Protein AF-A0A1H4AG08-F1 (afdb_monomer_lite)

Radius of gyration: 30.54 Å; chains: 1; bounding box: 79×82×87 Å

Organism: Xylanibacter ruminicola (NCBI:txid839)

Secondary structure (DSSP, 8-state):
---TT----HHHHHHHHHHHTT--HHHHHHHHHHHHHHHHHHHHHTSEEEETTTEEEEEEEE---EEE-TTT--EEEPPPEEEEEEEE-HHHHHHTT----PPP-----------PPPEEE-TTS-EEEE----TT--TT-B--S---GGG-B-SSBSEEE-PPTT-B-PPPEE---S---TTHHHHHHHHHHTT-SSEEESSEEB--TT-SSPB--SEEEEETTTTEEEEEEEE-SB-TTT--B-S-TTSTHHHHHHHHHHTT-EEEEEEHHHHHH-HHHHHHHHHHHHHHHHH-------SSPPPPBPPP-HHHHHHHHHTTHHHHHHT-S-PPP----EEEE--SS--GGGGT-----S-----S--TT---SEEEETTTTEEEETT--SSTT-EEEHHHHHHTTS----HHHHHHHHHHHH---HHHHHHHHHHHHHHHHHHHHHHHHHHTT-------HHHHHHHHHIIIIITTTTPEEEEEEEEEEETTTTEEEEEEEEEE-TTS-EEEEEEE--SSSEETTEE----SSB--GGGTTSBS-HHHHHHHHHHHHHHHHHHHS---EEEEEEEE--TTSSS-EEEEE----HHHHHHHHHHHHHHT-

InterPro domains:
  IPR000119 Histone-like DNA-binding protein [PF00216] (8-97)
  IPR000119 Histone-like DNA-binding protein [PTHR33175] (5-116)
  IPR000119 Histone-like DNA-binding protein [SM00411] (8-97)
  IPR010992 Integration host factor (IHF)-like DNA-binding domain superfamily [G3DSA:4.10.520.10] (1-97)
  IPR010992 Integration host factor (IHF)-like DNA-binding domain superfamily [SSF47729] (8-97)
  IPR011604 PD-(D/E)XK endonuclease-like domain superfamily [G3DSA:3.90.320.10] (415-611)

pLDDT: mean 86.27, std 15.32, range [23.81, 98.69]

Sequence (612 aa):
MREENRKVNKKKLSEYIAESANISQKKAKTVLNKILSLIKEELVDSKKSSLPQIGSFIVKEKKGRRYKNIRTGDIKYSLPRPAIVFRPSSSLLNILNIKETVTPKTTANKPTEKKTPYYIEDGTGCKVYYSKPNPEQTDNLNINFSPIHSLVNEKDFPIVLMPQKNSYLKLPREGRSDARGYKEKDFLNELQKADLPISISVDKHLSILGRTLPYEPDFVLYDKGLNLYIDVEIDEPYDGYSRTPTHISNGTDRIRDQFFIDSGWVVIRFSEHQIHTNPTGCVSTIRYIVDSLRDNVHNAKMSNSVVHEEKWDSVQAIIWERNLYRENYLGIQSFEKIIRNLKVICLDKSDKIETNLSRPSIHENLTKPKSNNKNQIQFDDRNHTYYPKKDPSGNSDYISVTTLIEEFFPHFDVDAYIVKKMQDTGKTREEIEKELREPSERGTTMHAEIEKCLKGKSYDGSSLELQMFKRFYDDRIIPQKLTFADAEKVIELPEHNIAGTVDALFKKSNGDYVMIDWKRSKHLIIDGYPRKYGFGRGLSVLSHLDNSSYYKYEMQQSFYKYILEKRYNMTISSMILVVLYPTYDNYFTIKLSNYREKEVKEIIEIHDRMLK

Foldseek 3Di:
DPDPDDDDDLQNQLVVQCVVVVHDSVVSSVVVVVVVVVLVVCCVPVQKDADPLFWIWHWDWDDKDFDQDPVPRDTDIDHTDTDIDTDGDPNNCVVVVDDPDDDDDDDDDDDDPDPPFDWDQDPVLATEGEWDADPPDDLQAWFQWAWDPVLADCWWPQGKDFAHPRAAADDWTFADWPDADPCLVVLVVVLVVPPAPWDKDQGTFADDFLAFATHGASMWTHDPVRSAIEREEAWEQADQFQLFGAQAPPDCVVLVCLVQNLNRYMYTYHYNLLCLPPSVQVSLSVSLNSCCRVVVDDPDDSPRHGDIGGHHHRVVSNVCSVVVVVCVSVVHDGDDDDDTRYGYTHPDNDDSNVVVRDADAPPPDDDDDPPDDPDQWDADPVVRWIGGPVDRRCLQIAHELLNLLCSQADDDPLPVVLVVVCVVPVDDSVVVVCVVVVLVVVVVLLLVQVQCVLVVHDHDCPDQLNVQVVVCCVVPCVVQVWAWDHAQDKFDDSNLRYIYTFGTWTAHPVGAIEGEDEDADPQLDDPLDGDQADPAWTTRLGNVGHNDPVVSVLSSQLLVQVRCVPPVVHHHPWYKYWYGYPVDPHIHIDTNPDNPPVSSVVSSVVSSVSSD

Structure (mmCIF, N/CA/C/O backbone):
data_AF-A0A1H4AG08-F1
#
_entry.id   AF-A0A1H4AG08-F1
#
loop_
_atom_site.group_PDB
_atom_site.id
_atom_site.type_symbol
_atom_site.label_atom_id
_atom_site.label_alt_id
_atom_site.label_comp_id
_atom_site.label_asym_id
_atom_site.label_entity_id
_atom_site.label_seq_id
_atom_site.pdbx_PDB_ins_code
_atom_site.Cartn_x
_atom_site.Cartn_y
_atom_site.Cartn_z
_atom_site.occupancy
_atom_site.B_iso_or_equiv
_atom_site.auth_seq_id
_atom_site.auth_comp_id
_atom_site.auth_asym_id
_atom_site.auth_atom_id
_atom_site.pdbx_PDB_model_num
ATOM 1 N N . MET A 1 1 ? -17.574 -49.226 -20.421 1.00 41.03 1 MET A N 1
ATOM 2 C CA . MET A 1 1 ? -18.661 -49.439 -21.400 1.00 41.03 1 MET A CA 1
ATOM 3 C C . MET A 1 1 ? -18.628 -48.343 -22.460 1.00 41.03 1 MET A C 1
ATOM 5 O O . MET A 1 1 ? -19.139 -47.256 -22.223 1.00 41.03 1 MET A O 1
ATOM 9 N N . ARG A 1 2 ? -18.013 -48.601 -23.619 1.00 47.28 2 ARG A N 1
ATOM 10 C CA . ARG A 1 2 ? -18.400 -47.930 -24.869 1.00 47.28 2 ARG A CA 1
ATOM 11 C C . ARG A 1 2 ? -19.454 -48.838 -25.506 1.00 47.28 2 ARG A C 1
ATOM 13 O O . ARG A 1 2 ? -19.128 -49.627 -26.377 1.00 47.28 2 ARG A O 1
ATOM 20 N N . GLU A 1 3 ? -20.670 -48.830 -24.963 1.00 47.38 3 GLU A N 1
ATOM 21 C CA . GLU A 1 3 ? -21.790 -49.500 -25.629 1.00 47.38 3 GLU A CA 1
ATOM 22 C C . GLU A 1 3 ? -22.383 -48.538 -26.654 1.00 47.38 3 GLU A C 1
ATOM 24 O O . GLU A 1 3 ? -22.782 -47.415 -26.334 1.00 47.38 3 GLU A O 1
ATOM 29 N N . GLU A 1 4 ? -22.382 -48.980 -27.904 1.00 44.69 4 GLU A N 1
ATOM 30 C CA . GLU A 1 4 ? -22.864 -48.239 -29.055 1.00 44.69 4 GLU A CA 1
ATOM 31 C C . GLU A 1 4 ? -24.359 -47.894 -28.922 1.00 44.69 4 GLU A C 1
ATOM 33 O O . GLU A 1 4 ? -25.214 -48.729 -28.630 1.00 44.69 4 GLU A O 1
ATOM 38 N N . ASN A 1 5 ? -24.680 -46.624 -29.186 1.00 49.16 5 ASN A N 1
ATOM 39 C CA . ASN A 1 5 ? -25.993 -46.163 -29.643 1.00 49.16 5 ASN A CA 1
ATOM 40 C C . ASN A 1 5 ? -27.231 -46.445 -28.769 1.00 49.16 5 ASN A C 1
ATOM 42 O O . ASN A 1 5 ? -28.321 -46.704 -29.284 1.00 49.16 5 ASN A O 1
ATOM 46 N N . ARG A 1 6 ? -27.155 -46.238 -27.449 1.00 57.03 6 ARG A N 1
ATOM 47 C CA . ARG A 1 6 ? -28.371 -46.069 -26.626 1.00 57.03 6 ARG A CA 1
ATOM 48 C C . ARG A 1 6 ? -28.475 -44.656 -26.059 1.00 57.03 6 ARG A C 1
ATOM 50 O O . ARG A 1 6 ? -27.684 -44.250 -25.218 1.00 57.03 6 ARG A O 1
ATOM 57 N N . LYS A 1 7 ? -29.522 -43.918 -26.463 1.00 68.88 7 LYS A N 1
ATOM 58 C CA . LYS A 1 7 ? -29.941 -42.675 -25.788 1.00 68.88 7 LYS A CA 1
ATOM 59 C C . LYS A 1 7 ? -30.114 -42.961 -24.290 1.00 68.88 7 LYS A C 1
ATOM 61 O O . LYS A 1 7 ? -30.922 -43.816 -23.904 1.00 68.88 7 LYS A O 1
ATOM 66 N N . VAL A 1 8 ? -29.353 -42.251 -23.460 1.00 76.56 8 VAL A N 1
ATOM 67 C CA . VAL A 1 8 ? -29.427 -42.351 -21.999 1.00 76.56 8 VAL A CA 1
ATOM 68 C C . VAL A 1 8 ? -30.531 -41.425 -21.503 1.00 76.56 8 VAL A C 1
ATOM 70 O O . VAL A 1 8 ? -30.570 -40.244 -21.836 1.00 76.56 8 VAL A O 1
ATOM 73 N N . ASN A 1 9 ? -31.448 -41.971 -20.707 1.00 85.06 9 ASN A N 1
ATOM 74 C CA . ASN A 1 9 ? -32.482 -41.207 -20.021 1.00 85.06 9 ASN A CA 1
ATOM 75 C C . ASN A 1 9 ? -32.316 -41.352 -18.503 1.00 85.06 9 ASN A C 1
ATOM 77 O O . ASN A 1 9 ? -31.541 -42.174 -18.012 1.00 85.06 9 ASN A O 1
ATOM 81 N N . LYS A 1 10 ? -33.067 -40.552 -17.745 1.00 84.44 10 LYS A N 1
ATOM 82 C CA . LYS A 1 10 ? -32.967 -40.506 -16.281 1.00 84.44 10 LYS A CA 1
ATOM 83 C C . LYS A 1 10 ? -33.233 -41.858 -15.602 1.00 84.44 10 LYS A C 1
ATOM 85 O O . LYS A 1 10 ? -32.617 -42.139 -14.581 1.00 84.44 10 LYS A O 1
ATOM 90 N N . LYS A 1 11 ? -34.125 -42.685 -16.167 1.00 85.75 11 LYS A N 1
ATOM 91 C CA . LYS A 1 11 ? -34.441 -44.028 -15.651 1.00 85.75 11 LYS A CA 1
ATOM 92 C C . LYS A 1 11 ? -33.229 -44.954 -15.789 1.00 85.75 11 LYS A C 1
ATOM 94 O O . LYS A 1 11 ? -32.760 -45.464 -14.777 1.00 85.75 11 LYS A O 1
ATOM 99 N N . LYS A 1 12 ? -32.659 -45.053 -16.992 1.00 87.00 12 LYS A N 1
ATOM 100 C CA . LYS A 1 12 ? -31.466 -45.873 -17.261 1.00 87.00 12 LYS A CA 1
ATOM 101 C C . LYS A 1 12 ? -30.262 -45.446 -16.424 1.00 87.00 12 LYS A C 1
ATOM 103 O O . LYS A 1 12 ? -29.561 -46.284 -15.877 1.00 87.00 12 LYS A O 1
ATOM 108 N N . LEU A 1 13 ? -30.051 -44.135 -16.271 1.00 87.50 13 LEU A N 1
ATOM 109 C CA . LEU A 1 13 ? -28.960 -43.626 -15.440 1.00 87.50 13 LEU A CA 1
ATOM 110 C C . LEU A 1 13 ? -29.148 -44.000 -13.960 1.00 87.50 13 LEU A C 1
ATOM 112 O O . LEU A 1 13 ? -28.181 -44.333 -13.287 1.00 87.50 13 LEU A O 1
ATOM 116 N N . SER A 1 14 ? -30.388 -43.987 -13.456 1.00 87.94 14 SER A N 1
ATOM 117 C CA . SER A 1 14 ? -30.669 -44.425 -12.083 1.00 87.94 14 SER A CA 1
ATOM 118 C C . SER A 1 14 ? -30.516 -45.935 -11.874 1.00 87.94 14 SER A C 1
ATOM 120 O O . SER A 1 14 ? -30.100 -46.329 -10.792 1.00 87.94 14 SER A O 1
ATOM 122 N N . GLU A 1 15 ? -30.817 -46.759 -12.884 1.00 88.69 15 GLU A N 1
ATOM 123 C CA . GLU A 1 15 ? -30.585 -48.217 -12.862 1.00 88.69 15 GLU A CA 1
ATOM 124 C C . GLU A 1 15 ? -29.086 -48.510 -12.784 1.00 88.69 15 GLU A C 1
ATOM 126 O O . GLU A 1 15 ? -28.641 -49.187 -11.864 1.00 88.69 15 GLU A O 1
ATOM 131 N N . TYR A 1 16 ? -28.294 -47.863 -13.644 1.00 88.69 16 TYR A N 1
ATOM 132 C CA . TYR A 1 16 ? -26.840 -48.017 -13.650 1.00 88.69 16 TYR A CA 1
ATOM 133 C C . TYR A 1 16 ? -26.185 -47.615 -12.318 1.00 88.69 16 TYR A C 1
ATOM 135 O O . TYR A 1 16 ? -25.300 -48.309 -11.819 1.00 88.69 16 TYR A O 1
ATOM 143 N N . ILE A 1 17 ? -26.622 -46.501 -11.713 1.00 89.00 17 ILE A N 1
ATOM 144 C CA . ILE A 1 17 ? -26.121 -46.061 -10.398 1.00 89.00 17 ILE A CA 1
ATOM 145 C C . ILE A 1 17 ? -26.518 -47.057 -9.300 1.00 89.00 17 ILE A C 1
ATOM 147 O O . ILE A 1 17 ? -25.720 -47.318 -8.404 1.00 89.00 17 ILE A O 1
ATOM 151 N N . ALA A 1 18 ? -27.740 -47.596 -9.355 1.00 91.44 18 ALA A N 1
ATOM 152 C CA . ALA A 1 18 ? -28.235 -48.560 -8.378 1.00 91.44 18 ALA A CA 1
ATOM 153 C C . ALA A 1 18 ? -27.401 -49.847 -8.383 1.00 91.44 18 ALA A C 1
ATOM 155 O O . ALA A 1 18 ? -26.950 -50.275 -7.323 1.00 91.44 18 ALA A O 1
ATOM 156 N N . GLU A 1 19 ? -27.138 -50.395 -9.570 1.00 91.12 19 GLU A N 1
ATOM 157 C CA . GLU A 1 19 ? -26.297 -51.582 -9.760 1.00 91.12 19 GLU A CA 1
ATOM 158 C C . GLU A 1 19 ? -24.846 -51.313 -9.346 1.00 91.12 19 GLU A C 1
ATOM 160 O O . GLU A 1 19 ? -24.295 -52.035 -8.519 1.00 91.12 19 GLU A O 1
ATOM 165 N N . SER A 1 20 ? -24.244 -50.227 -9.845 1.00 88.31 20 SER A N 1
ATOM 166 C CA . SER A 1 20 ? -22.824 -49.921 -9.608 1.00 88.31 20 SER A CA 1
ATOM 167 C C . SER A 1 20 ? -22.500 -49.631 -8.140 1.00 88.31 20 SER A C 1
ATOM 169 O O . SER A 1 20 ? -21.394 -49.907 -7.687 1.00 88.31 20 SER A O 1
ATOM 171 N N . ALA A 1 21 ? -23.441 -49.040 -7.398 1.00 88.62 21 ALA A N 1
ATOM 172 C CA . ALA A 1 21 ? -23.258 -48.689 -5.990 1.00 88.62 21 ALA A CA 1
ATOM 173 C C . ALA A 1 21 ? -23.931 -49.681 -5.023 1.00 88.62 21 ALA A C 1
ATOM 175 O O . ALA A 1 21 ? -23.910 -49.443 -3.816 1.00 88.62 21 ALA A O 1
ATOM 176 N N . ASN A 1 22 ? -24.544 -50.756 -5.536 1.00 91.62 22 ASN A N 1
ATOM 177 C CA . ASN A 1 22 ? -25.323 -51.737 -4.775 1.00 91.62 22 ASN A CA 1
ATOM 178 C C . ASN A 1 22 ? -26.368 -51.096 -3.833 1.00 91.62 22 ASN A C 1
ATOM 180 O O . ASN A 1 22 ? -26.431 -51.370 -2.633 1.00 91.62 22 ASN A O 1
ATOM 184 N N . ILE A 1 23 ? -27.181 -50.185 -4.372 1.00 92.62 23 ILE A N 1
ATOM 185 C CA . ILE A 1 23 ? -28.259 -49.499 -3.642 1.00 92.62 23 ILE A CA 1
ATOM 186 C C . ILE A 1 23 ? -29.599 -49.674 -4.352 1.00 92.62 23 ILE A C 1
ATOM 188 O O . ILE A 1 23 ? -29.660 -49.953 -5.544 1.00 92.62 23 ILE A O 1
ATOM 192 N N . SER A 1 24 ? -30.711 -49.432 -3.650 1.00 92.81 24 SER A N 1
ATOM 193 C CA . SER A 1 24 ? -32.027 -49.482 -4.294 1.00 92.81 24 SER A CA 1
ATOM 194 C C . SER A 1 24 ? -32.175 -48.412 -5.383 1.00 92.81 24 SER A C 1
ATOM 196 O O . SER A 1 24 ? -31.738 -47.265 -5.227 1.00 92.81 24 SER A O 1
ATOM 198 N N . GLN A 1 25 ? -32.891 -48.747 -6.460 1.00 87.56 25 GLN A N 1
ATOM 199 C CA . GLN A 1 25 ? -33.184 -47.816 -7.557 1.00 87.56 25 GLN A CA 1
ATOM 200 C C . GLN A 1 25 ? -33.894 -46.541 -7.068 1.00 87.56 25 GLN A C 1
ATOM 202 O O . GLN A 1 25 ? -33.651 -45.443 -7.576 1.00 87.56 25 GLN A O 1
ATOM 207 N N . LYS A 1 26 ? -34.725 -46.657 -6.020 1.00 89.62 26 LYS A N 1
ATOM 208 C CA . LYS A 1 26 ? -35.363 -45.510 -5.355 1.00 89.62 26 LYS A CA 1
ATOM 209 C C . LYS A 1 26 ? -34.318 -44.561 -4.758 1.00 89.62 26 LYS A C 1
ATOM 211 O O . LYS A 1 26 ? -34.409 -43.355 -4.981 1.00 89.62 26 LYS A O 1
ATOM 216 N N . LYS A 1 27 ? -33.308 -45.087 -4.054 1.00 89.19 27 LYS A N 1
ATOM 217 C CA . LYS A 1 27 ? -32.222 -44.290 -3.461 1.00 89.19 27 LYS A CA 1
ATOM 218 C C . LYS A 1 27 ? -31.338 -43.659 -4.542 1.00 89.19 27 LYS A C 1
ATOM 220 O O . LYS A 1 27 ? -31.082 -42.459 -4.477 1.00 89.19 27 LYS A O 1
ATOM 225 N N . ALA A 1 28 ? -30.972 -44.412 -5.581 1.00 90.56 28 ALA A N 1
ATOM 226 C CA . ALA A 1 28 ? -30.203 -43.901 -6.721 1.00 90.56 28 ALA A CA 1
ATOM 227 C C . ALA A 1 28 ? -30.911 -42.736 -7.439 1.00 90.56 28 ALA A C 1
ATOM 229 O O . ALA A 1 28 ? -30.296 -41.711 -7.740 1.00 90.56 28 ALA A O 1
ATOM 230 N N . LYS A 1 29 ? -32.232 -42.839 -7.647 1.00 91.31 29 LYS A N 1
ATOM 231 C CA . LYS A 1 29 ? -33.047 -41.761 -8.229 1.00 91.31 29 LYS A CA 1
ATOM 232 C C . LYS A 1 29 ? -33.050 -40.501 -7.356 1.00 91.31 29 LYS A C 1
ATOM 234 O O . LYS A 1 29 ? -32.964 -39.398 -7.898 1.00 91.31 29 LYS A O 1
ATOM 239 N N . THR A 1 30 ? -33.126 -40.648 -6.031 1.00 91.56 30 THR A N 1
ATOM 240 C CA . THR A 1 30 ? -33.045 -39.519 -5.088 1.00 91.56 30 THR A CA 1
ATOM 241 C C . THR A 1 30 ? -31.691 -38.816 -5.168 1.00 91.56 30 THR A C 1
ATOM 243 O O . THR A 1 30 ? -31.656 -37.592 -5.285 1.00 91.56 30 THR A O 1
ATOM 246 N N . VAL A 1 31 ? -30.587 -39.568 -5.189 1.00 88.88 31 VAL A N 1
ATOM 247 C CA . VAL A 1 31 ? -29.234 -38.996 -5.318 1.00 88.88 31 VAL A CA 1
ATOM 248 C C . VAL A 1 31 ? -29.075 -38.261 -6.649 1.00 88.88 31 VAL A C 1
ATOM 250 O O . VAL A 1 31 ? -28.669 -37.101 -6.664 1.00 88.88 31 VAL A O 1
ATOM 253 N N . LEU A 1 32 ? -29.479 -38.881 -7.763 1.00 90.56 32 LEU A N 1
ATOM 254 C CA . LEU A 1 32 ? -29.409 -38.257 -9.086 1.00 90.56 32 LEU A CA 1
ATOM 255 C C . LEU A 1 32 ? -30.217 -36.950 -9.152 1.00 90.56 32 LEU A C 1
ATOM 257 O O . LEU A 1 32 ? -29.761 -35.962 -9.724 1.00 90.56 32 LEU A O 1
ATOM 261 N N . ASN A 1 33 ? -31.406 -36.918 -8.543 1.00 91.69 33 ASN A N 1
ATOM 262 C CA . ASN A 1 33 ? -32.202 -35.694 -8.438 1.00 91.69 33 ASN A CA 1
ATOM 263 C C . ASN A 1 33 ? -31.485 -34.603 -7.648 1.00 91.69 33 ASN A C 1
ATOM 265 O O . ASN A 1 33 ? -31.493 -33.453 -8.081 1.00 91.69 33 ASN A O 1
ATOM 269 N N . LYS A 1 34 ? -30.871 -34.957 -6.513 1.00 92.19 34 LYS A N 1
ATOM 270 C CA . LYS A 1 34 ? -30.169 -33.987 -5.674 1.00 92.19 34 LYS A CA 1
ATOM 271 C C . LYS A 1 34 ? -28.959 -33.405 -6.398 1.00 92.19 34 LYS A C 1
ATOM 273 O O . LYS A 1 34 ? -28.805 -32.192 -6.382 1.00 92.19 34 LYS A O 1
ATOM 278 N N . ILE A 1 35 ? -28.186 -34.223 -7.116 1.00 87.62 35 ILE A N 1
ATOM 279 C CA . ILE A 1 35 ? -27.065 -33.753 -7.950 1.00 87.62 35 ILE A CA 1
ATOM 280 C C . ILE A 1 35 ? -27.553 -32.765 -9.017 1.00 87.62 35 ILE A C 1
ATOM 282 O O . ILE A 1 35 ? -26.991 -31.685 -9.163 1.00 87.62 35 ILE A O 1
ATOM 286 N N . LEU A 1 36 ? -28.631 -33.092 -9.738 1.00 89.81 36 LEU A N 1
ATOM 287 C CA . LEU A 1 36 ? -29.193 -32.184 -10.744 1.00 89.81 36 LEU A CA 1
ATOM 288 C C . LEU A 1 36 ? -29.744 -30.888 -10.129 1.00 89.81 36 LEU A C 1
ATOM 290 O O . LEU A 1 36 ? -29.685 -29.851 -10.784 1.00 89.81 36 LEU A O 1
ATOM 294 N N . SER A 1 37 ? -30.282 -30.938 -8.905 1.00 90.62 37 SER A N 1
ATOM 295 C CA . SER A 1 37 ? -30.719 -29.745 -8.166 1.00 90.62 37 SER A CA 1
ATOM 296 C C . SER A 1 37 ? -29.533 -28.863 -7.801 1.00 90.62 37 SER A C 1
ATOM 298 O O . SER A 1 37 ? -29.548 -27.685 -8.124 1.00 90.62 37 SER A O 1
ATOM 300 N N . LEU A 1 38 ? -28.470 -29.452 -7.246 1.00 90.00 38 LEU A N 1
ATOM 301 C CA . LEU A 1 38 ? -27.247 -28.733 -6.885 1.00 90.00 38 LEU A CA 1
ATOM 302 C C . LEU A 1 38 ? -26.610 -28.061 -8.103 1.00 90.00 38 LEU A C 1
ATOM 304 O O . LEU A 1 38 ? -26.236 -26.901 -8.033 1.00 90.00 38 LEU A O 1
ATOM 308 N N . ILE A 1 39 ? -26.562 -28.739 -9.256 1.00 87.94 39 ILE A N 1
ATOM 309 C CA . ILE A 1 39 ? -26.068 -28.128 -10.500 1.00 87.94 39 ILE A CA 1
ATOM 310 C C . ILE A 1 39 ? -26.938 -26.931 -10.912 1.00 87.94 39 ILE A C 1
ATOM 312 O O . ILE A 1 39 ? -26.410 -25.932 -11.390 1.00 87.94 39 ILE A O 1
ATOM 316 N N . LYS A 1 40 ? -28.265 -27.014 -10.757 1.00 89.25 40 LYS A N 1
ATOM 317 C CA . LYS A 1 40 ? -29.165 -25.895 -11.075 1.00 89.25 40 LYS A CA 1
ATOM 318 C C . LYS A 1 40 ? -28.987 -24.726 -10.111 1.00 89.25 40 LYS A C 1
ATOM 320 O O . LYS A 1 40 ? -28.912 -23.601 -10.584 1.00 89.25 40 LYS A O 1
ATOM 325 N N . GLU A 1 41 ? -28.929 -24.999 -8.811 1.00 88.25 41 GLU A N 1
ATOM 326 C CA . GLU A 1 41 ? -28.702 -24.006 -7.753 1.00 88.25 41 GLU A CA 1
ATOM 327 C C . GLU A 1 41 ? -27.371 -23.277 -7.993 1.00 88.25 41 GLU A C 1
ATOM 329 O O . GLU A 1 41 ? -27.347 -22.054 -8.095 1.00 88.25 41 GLU A O 1
ATOM 334 N N . GLU A 1 42 ? -26.301 -24.028 -8.256 1.00 87.69 42 GLU A N 1
ATOM 335 C CA . GLU A 1 42 ? -24.974 -23.491 -8.576 1.00 87.69 42 GLU A CA 1
ATOM 336 C C . GLU A 1 42 ? -24.983 -22.626 -9.847 1.00 87.69 42 GLU A C 1
ATOM 338 O O . GLU A 1 42 ? -24.351 -21.576 -9.914 1.00 87.69 42 GLU A O 1
ATOM 343 N N . LEU A 1 43 ? -25.730 -23.028 -10.881 1.00 86.94 43 LEU A N 1
ATOM 344 C CA . LEU A 1 43 ? -25.849 -22.232 -12.106 1.00 86.94 43 LEU A CA 1
ATOM 345 C C . LEU A 1 43 ? -26.625 -20.924 -11.907 1.00 86.94 43 LEU A C 1
ATOM 347 O O . LEU A 1 43 ? -26.418 -19.999 -12.694 1.00 86.94 43 LEU A O 1
ATOM 351 N N . VAL A 1 44 ? -27.507 -20.848 -10.909 1.00 81.81 44 VAL A N 1
ATOM 352 C CA . VAL A 1 44 ? -28.203 -19.607 -10.542 1.00 81.81 44 VAL A CA 1
ATOM 353 C C . VAL A 1 44 ? -27.267 -18.679 -9.768 1.00 81.81 44 VAL A C 1
ATOM 355 O O . VAL A 1 44 ? -27.248 -17.487 -10.061 1.00 81.81 44 VAL A O 1
ATOM 358 N N . ASP A 1 45 ? -26.473 -19.224 -8.846 1.00 72.88 45 ASP A N 1
ATOM 359 C CA . ASP A 1 45 ? -25.638 -18.445 -7.926 1.00 72.88 45 ASP A CA 1
ATOM 360 C C . ASP A 1 45 ? -24.292 -18.022 -8.547 1.00 72.88 45 ASP A C 1
ATOM 362 O O . ASP A 1 45 ? -24.017 -16.838 -8.745 1.00 72.88 45 ASP A O 1
ATOM 366 N N . SER A 1 46 ? -23.473 -18.986 -8.980 1.00 72.69 46 SER A N 1
ATOM 367 C CA . SER A 1 46 ? -22.108 -18.741 -9.475 1.00 72.69 46 SER A CA 1
ATOM 368 C C . SER A 1 46 ? -22.008 -18.639 -11.001 1.00 72.69 46 SER A C 1
ATOM 370 O O . SER A 1 46 ? -20.919 -18.478 -11.563 1.00 72.69 46 SER A O 1
ATOM 372 N N . LYS A 1 47 ? -23.141 -18.766 -11.711 1.00 84.62 47 LYS A N 1
ATOM 373 C CA . LYS A 1 47 ? -23.241 -18.804 -13.186 1.00 84.62 47 LYS A CA 1
ATOM 374 C C . LYS A 1 47 ? -22.405 -19.917 -13.846 1.00 84.62 47 LYS A C 1
ATOM 376 O O . LYS A 1 47 ? -22.323 -19.968 -15.080 1.00 84.62 47 LYS A O 1
ATOM 381 N N . LYS A 1 48 ? -21.799 -20.839 -13.083 1.00 89.25 48 LYS A N 1
ATOM 382 C CA . LYS A 1 48 ? -20.953 -21.924 -13.601 1.00 89.25 48 LYS A CA 1
ATOM 383 C C . LYS A 1 48 ? -20.930 -23.129 -12.661 1.00 89.25 48 LYS A C 1
ATOM 385 O O . LYS A 1 48 ? -20.452 -23.040 -11.547 1.00 89.25 48 LYS A O 1
ATOM 390 N N . SER A 1 49 ? -21.259 -24.309 -13.182 1.00 91.31 49 SER A N 1
ATOM 391 C CA . SER A 1 49 ? -21.095 -25.579 -12.463 1.00 91.31 49 SER A CA 1
ATOM 392 C C . SER A 1 49 ? -20.132 -26.495 -13.219 1.00 91.31 49 SER A C 1
ATOM 394 O O . SER A 1 49 ? -20.292 -26.711 -14.423 1.00 91.31 49 SER A O 1
ATOM 396 N N . SER A 1 50 ? -19.098 -27.004 -12.541 1.00 90.19 50 SER A N 1
ATOM 397 C CA . SER A 1 50 ? -18.063 -27.849 -13.155 1.00 90.19 50 SER A CA 1
ATOM 398 C C . SER A 1 50 ? -18.109 -29.265 -12.605 1.00 90.19 50 SER A C 1
ATOM 400 O O . SER A 1 50 ? -18.044 -29.470 -11.399 1.00 90.19 50 SER A O 1
ATOM 402 N N . LEU A 1 51 ? -18.171 -30.239 -13.509 1.00 87.69 51 LEU A N 1
ATOM 403 C CA . LEU A 1 51 ? -18.078 -31.656 -13.197 1.00 87.69 51 LEU A CA 1
ATOM 404 C C . LEU A 1 51 ? -16.692 -32.147 -13.640 1.00 87.69 51 LEU A C 1
ATOM 406 O O . LEU A 1 51 ? -16.427 -32.174 -14.851 1.00 87.69 51 LEU A O 1
ATOM 410 N N . PRO A 1 52 ? -15.794 -32.504 -12.700 1.00 85.88 52 PRO A N 1
ATOM 411 C CA . PRO A 1 52 ? -14.458 -32.993 -13.021 1.00 85.88 52 PRO A CA 1
ATOM 412 C C . PRO A 1 52 ? -14.500 -34.108 -14.065 1.00 85.88 52 PRO A C 1
ATOM 414 O O . PRO A 1 52 ? -15.377 -34.967 -14.027 1.00 85.88 52 PRO A O 1
ATOM 417 N N . GLN A 1 53 ? -13.568 -34.070 -15.020 1.00 85.12 53 GLN A N 1
ATOM 418 C CA . GLN A 1 53 ? -13.444 -35.031 -16.128 1.00 85.12 53 GLN A CA 1
ATOM 419 C C . GLN A 1 53 ? -14.635 -35.096 -17.108 1.00 85.12 53 GLN A C 1
ATOM 421 O O . GLN A 1 53 ? -14.490 -35.655 -18.190 1.00 85.12 53 GLN A O 1
ATOM 426 N N . ILE A 1 54 ? -15.771 -34.455 -16.828 1.00 87.75 54 ILE A N 1
ATOM 427 C CA . ILE A 1 54 ? -16.929 -34.395 -17.733 1.00 87.75 54 ILE A CA 1
ATOM 428 C C . ILE A 1 54 ? -16.934 -33.067 -18.491 1.00 87.75 54 ILE A C 1
ATOM 430 O O . ILE A 1 54 ? -16.886 -33.045 -19.719 1.00 87.75 54 ILE A O 1
ATOM 434 N N . GLY A 1 55 ? -16.954 -31.944 -17.777 1.00 91.00 55 GLY A N 1
ATOM 435 C CA . GLY A 1 55 ? -17.049 -30.618 -18.380 1.00 91.00 55 GLY A CA 1
ATOM 436 C C . GLY A 1 55 ? -17.751 -29.608 -17.482 1.00 91.00 55 GLY A C 1
ATOM 437 O O . GLY A 1 55 ? -18.146 -29.914 -16.358 1.00 91.00 55 GLY A O 1
ATOM 438 N N . SER A 1 56 ? -17.926 -28.392 -17.987 1.00 92.25 56 SER A N 1
ATOM 439 C CA . SER A 1 56 ? -18.545 -27.292 -17.244 1.00 92.25 56 SER A CA 1
ATOM 440 C C . SER A 1 56 ? -19.796 -26.780 -17.944 1.00 92.25 56 SER A C 1
ATOM 442 O O . SER A 1 56 ? -19.768 -26.473 -19.136 1.00 92.25 56 SER A O 1
ATOM 444 N N . PHE A 1 57 ? -20.874 -26.610 -17.186 1.00 91.25 57 PHE A N 1
ATOM 445 C CA . PHE A 1 57 ? -22.020 -25.802 -17.582 1.00 91.25 57 PHE A CA 1
ATOM 446 C C . PHE A 1 57 ? -21.738 -24.351 -17.209 1.00 91.25 57 PHE A C 1
ATOM 448 O O . PHE A 1 57 ? -21.355 -24.063 -16.079 1.00 91.25 57 PHE A O 1
ATOM 455 N N . ILE A 1 58 ? -21.888 -23.442 -18.165 1.00 90.25 58 ILE A N 1
ATOM 456 C CA . ILE A 1 58 ? -21.582 -22.021 -17.993 1.00 90.25 58 ILE A CA 1
ATOM 457 C C . ILE A 1 58 ? -22.761 -21.221 -18.521 1.00 90.25 58 ILE A C 1
ATOM 459 O O . ILE A 1 58 ? -23.150 -21.388 -19.679 1.00 90.25 58 ILE A O 1
ATOM 463 N N . VAL A 1 59 ? -23.310 -20.333 -17.704 1.00 89.88 59 VAL A N 1
ATOM 464 C CA . VAL A 1 59 ? -24.283 -19.345 -18.158 1.00 89.88 59 VAL A CA 1
ATOM 465 C C . VAL A 1 59 ? -23.522 -18.266 -18.923 1.00 89.88 59 VAL A C 1
ATOM 467 O O . VAL A 1 59 ? -22.677 -17.566 -18.373 1.00 89.88 59 VAL A O 1
ATOM 470 N N . LYS A 1 60 ? -23.782 -18.160 -20.225 1.00 86.38 60 LYS A N 1
ATOM 471 C CA . LYS A 1 60 ? -23.250 -17.098 -21.080 1.00 86.38 60 LYS A CA 1
ATOM 472 C C . LYS A 1 60 ? -24.359 -16.154 -21.491 1.00 86.38 60 LYS A C 1
ATOM 474 O O . LYS A 1 60 ? -25.406 -16.609 -21.951 1.00 86.38 60 LYS A O 1
ATOM 479 N N . GLU A 1 61 ? -24.080 -14.859 -21.443 1.00 84.38 61 GLU A N 1
ATOM 480 C CA . GLU A 1 61 ? -24.957 -13.868 -22.052 1.00 84.38 61 GLU A CA 1
ATOM 481 C C . GLU A 1 61 ? -24.905 -14.001 -23.572 1.00 84.38 61 GLU A C 1
ATOM 483 O O . GLU A 1 61 ? -23.890 -13.729 -24.224 1.00 84.38 61 GLU A O 1
ATOM 488 N N . LYS A 1 62 ? -26.007 -14.464 -24.161 1.00 79.50 62 LYS A N 1
ATOM 489 C CA . LYS A 1 62 ? -26.179 -14.397 -25.606 1.00 79.50 62 LYS A CA 1
ATOM 490 C C . LYS A 1 62 ? -26.691 -13.013 -25.936 1.00 79.50 62 LYS A C 1
ATOM 492 O O . LYS A 1 62 ? -27.824 -12.687 -25.598 1.00 79.50 62 LYS A O 1
ATOM 497 N N . LYS A 1 63 ? -25.861 -12.237 -26.636 1.00 78.44 63 LYS A N 1
ATOM 498 C CA . LYS A 1 63 ? -26.259 -10.943 -27.190 1.00 78.44 63 LYS A CA 1
ATOM 499 C C . LYS A 1 63 ? -27.524 -11.102 -28.026 1.00 78.44 63 LYS A C 1
ATOM 501 O O . LYS A 1 63 ? -27.703 -12.103 -28.731 1.00 78.44 63 LYS A O 1
ATOM 506 N N . GLY A 1 64 ? -28.376 -10.089 -27.947 1.00 84.31 64 GLY A N 1
ATOM 507 C CA . GLY A 1 64 ? -29.511 -9.978 -28.834 1.00 84.31 64 GLY A CA 1
ATOM 508 C C . GLY A 1 64 ? -29.048 -9.970 -30.284 1.00 84.31 64 GLY A C 1
ATOM 509 O O . GLY A 1 64 ? -27.995 -9.418 -30.609 1.00 84.31 64 GLY A O 1
ATOM 510 N N . ARG A 1 65 ? -29.785 -10.648 -31.158 1.00 81.50 65 ARG A N 1
ATOM 511 C CA . ARG A 1 65 ? -29.435 -10.712 -32.573 1.00 81.50 65 ARG A CA 1
ATOM 512 C C . ARG A 1 65 ? -30.665 -10.539 -33.427 1.00 81.50 65 ARG A C 1
ATOM 514 O O . ARG A 1 65 ? -31.747 -11.029 -33.104 1.00 81.50 65 ARG A O 1
ATOM 521 N N . ARG A 1 66 ? -30.453 -9.873 -34.554 1.00 88.50 66 ARG A N 1
ATOM 522 C CA . ARG A 1 66 ? -31.423 -9.803 -35.631 1.00 88.50 66 ARG A CA 1
ATOM 523 C C . ARG A 1 66 ? -31.507 -11.180 -36.287 1.00 88.50 66 ARG A C 1
ATOM 525 O O . ARG A 1 66 ? -30.481 -11.749 -36.652 1.00 88.50 66 ARG A O 1
ATOM 532 N N . TYR A 1 67 ? -32.703 -11.735 -36.404 1.00 84.25 67 TYR A N 1
ATOM 533 C CA . TYR A 1 67 ? -32.934 -13.032 -37.028 1.00 84.25 67 TYR A CA 1
ATOM 534 C C . TYR A 1 67 ? -34.201 -12.996 -37.877 1.00 84.25 67 TYR A C 1
ATOM 536 O O . TYR A 1 67 ? -35.153 -12.286 -37.571 1.00 84.25 67 TYR A O 1
ATOM 544 N N . LYS A 1 68 ? -34.208 -13.766 -38.963 1.00 86.38 68 LYS A N 1
ATOM 545 C CA . LYS A 1 68 ? -35.376 -13.910 -39.829 1.00 86.38 68 LYS A CA 1
ATOM 546 C C . LYS A 1 68 ? -36.265 -15.014 -39.270 1.00 86.38 68 LYS A C 1
ATOM 548 O O . LYS A 1 68 ? -35.786 -16.123 -39.029 1.00 86.38 68 LYS A O 1
ATOM 553 N N . ASN A 1 69 ? -37.541 -14.728 -39.043 1.00 84.19 69 ASN A N 1
ATOM 554 C CA . ASN A 1 69 ? -38.510 -15.759 -38.713 1.00 84.19 69 ASN A CA 1
ATOM 555 C C . ASN A 1 69 ? -38.682 -16.661 -39.937 1.00 84.19 69 ASN A C 1
ATOM 557 O O . ASN A 1 69 ? -39.184 -16.222 -40.966 1.00 84.19 69 ASN A O 1
ATOM 561 N N . ILE A 1 70 ? -38.265 -17.921 -39.828 1.00 77.62 70 ILE A N 1
ATOM 562 C CA . ILE A 1 70 ? -38.264 -18.863 -40.955 1.00 77.62 70 ILE A CA 1
ATOM 563 C C . ILE A 1 70 ? -39.696 -19.129 -41.458 1.00 77.62 70 ILE A C 1
ATOM 565 O O . ILE A 1 70 ? -39.878 -19.432 -42.630 1.00 77.62 70 ILE A O 1
ATOM 569 N N . ARG A 1 71 ? -40.718 -18.959 -40.600 1.00 75.62 71 ARG A N 1
ATOM 570 C CA . ARG A 1 71 ? -42.126 -19.203 -40.947 1.00 75.62 71 ARG A CA 1
ATOM 571 C C . ARG A 1 71 ? -42.843 -17.989 -41.546 1.00 75.62 71 ARG A C 1
ATOM 573 O O . ARG A 1 71 ? -43.690 -18.180 -42.406 1.00 75.62 71 ARG A O 1
ATOM 580 N N . THR A 1 72 ? -42.547 -16.771 -41.084 1.00 81.75 72 THR A N 1
ATOM 581 C CA . THR A 1 72 ? -43.248 -15.546 -41.539 1.00 81.75 72 THR A CA 1
ATOM 582 C C . THR A 1 72 ? -42.397 -14.649 -42.434 1.00 81.75 72 THR A C 1
ATOM 584 O O . THR A 1 72 ? -42.912 -13.721 -43.035 1.00 81.75 72 THR A O 1
ATOM 587 N N . GLY A 1 73 ? -41.092 -14.903 -42.542 1.00 77.75 73 GLY A N 1
ATOM 588 C CA . GLY A 1 73 ? -40.162 -14.088 -43.323 1.00 77.75 73 GLY A CA 1
ATOM 589 C C . GLY A 1 73 ? -39.724 -12.788 -42.641 1.00 77.75 73 GLY A C 1
ATOM 590 O O . GLY A 1 73 ? -38.701 -12.231 -43.039 1.00 77.75 73 GLY A O 1
ATOM 591 N N . ASP A 1 74 ? -40.425 -12.353 -41.592 1.00 77.31 74 ASP A N 1
ATOM 592 C CA . ASP A 1 74 ? -40.135 -11.107 -40.883 1.00 77.31 74 ASP A CA 1
ATOM 593 C C . ASP A 1 74 ? -38.769 -11.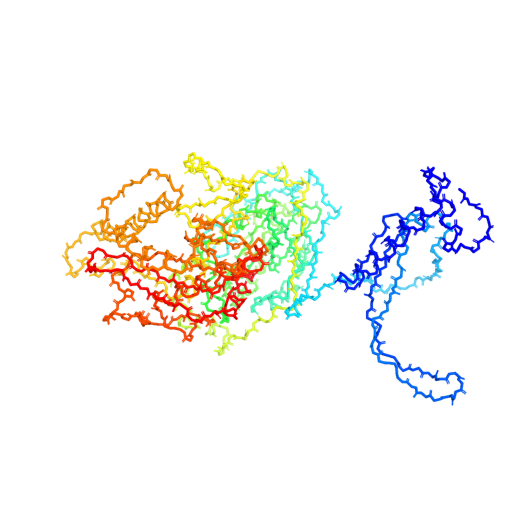117 -40.213 1.00 77.31 74 ASP A C 1
ATOM 595 O O . ASP A 1 74 ? -38.335 -12.107 -39.612 1.00 77.31 74 ASP A O 1
ATOM 599 N N . ILE A 1 75 ? -38.120 -9.960 -40.233 1.00 83.00 75 ILE A N 1
ATOM 600 C CA . ILE A 1 75 ? -36.905 -9.727 -39.471 1.00 83.00 75 ILE A CA 1
ATOM 601 C C . ILE A 1 75 ? -37.301 -9.350 -38.042 1.00 83.00 75 ILE A C 1
ATOM 603 O O . ILE A 1 75 ? -37.902 -8.308 -37.802 1.00 83.00 75 ILE A O 1
ATOM 607 N N . LYS A 1 76 ? -36.941 -10.199 -37.081 1.00 81.94 76 LYS A N 1
ATOM 608 C CA . LYS A 1 76 ? -37.175 -9.998 -35.649 1.00 81.94 76 LYS A CA 1
ATOM 609 C C . LYS A 1 76 ? -35.860 -9.826 -34.907 1.00 81.94 76 LYS A C 1
ATOM 611 O O . LYS A 1 76 ? -34.783 -10.156 -35.404 1.00 81.94 76 LYS A O 1
ATOM 616 N N . TYR A 1 77 ? -35.953 -9.313 -33.692 1.00 81.44 77 TYR A N 1
ATOM 617 C CA . TYR A 1 77 ? -34.811 -9.146 -32.810 1.00 81.44 77 TYR A CA 1
ATOM 618 C C . TYR A 1 77 ? -35.014 -9.992 -31.557 1.00 81.44 77 TYR A C 1
ATOM 620 O O . TYR A 1 77 ? -36.098 -9.998 -30.977 1.00 81.44 77 TYR A O 1
ATOM 628 N N . SER A 1 78 ? -33.999 -10.759 -31.157 1.00 78.56 78 SER A N 1
ATOM 629 C CA . SER A 1 78 ? -34.014 -11.431 -29.857 1.00 78.56 78 SER A CA 1
ATOM 630 C C . SER A 1 78 ? -33.390 -10.510 -28.825 1.00 78.56 78 SER A C 1
ATOM 632 O O . SER A 1 78 ? -32.325 -9.963 -29.089 1.00 78.56 78 SER A O 1
ATOM 634 N N . LEU A 1 79 ? -33.989 -10.383 -27.646 1.00 67.19 79 LEU A N 1
ATOM 635 C CA . LEU A 1 79 ? -33.333 -9.691 -26.541 1.00 67.19 79 LEU A CA 1
ATOM 636 C C . LEU A 1 79 ? -32.107 -10.485 -26.060 1.00 67.19 79 LEU A C 1
ATOM 638 O O . LEU A 1 79 ? -32.075 -11.716 -26.221 1.00 67.19 79 LEU A O 1
ATOM 642 N N . PRO A 1 80 ? -31.092 -9.804 -25.501 1.00 81.12 80 PRO A N 1
ATOM 643 C CA . PRO A 1 80 ? -30.026 -10.474 -24.778 1.00 81.12 80 PRO A CA 1
ATOM 644 C C . PRO A 1 80 ? -30.610 -11.376 -23.693 1.00 81.12 80 PRO A C 1
ATOM 646 O O . PRO A 1 80 ? -31.560 -10.994 -23.010 1.00 81.12 80 PRO A O 1
ATOM 649 N N . ARG A 1 81 ? -30.082 -12.592 -23.570 1.00 77.94 81 ARG A N 1
ATOM 650 C CA . ARG A 1 81 ? -30.523 -13.518 -22.527 1.00 77.94 81 ARG A CA 1
ATOM 651 C C . ARG A 1 81 ? -29.404 -14.448 -22.079 1.00 77.94 81 ARG A C 1
ATOM 653 O O . ARG A 1 81 ? -28.599 -14.875 -22.922 1.00 77.94 81 ARG A O 1
ATOM 660 N N . PRO A 1 82 ? -29.444 -14.903 -20.822 1.00 82.00 82 PRO A N 1
ATOM 661 C CA . PRO A 1 82 ? -28.577 -15.970 -20.370 1.00 82.00 82 PRO A CA 1
ATOM 662 C C . PRO A 1 82 ? -28.894 -17.264 -21.131 1.00 82.00 82 PRO A C 1
ATOM 664 O O . PRO A 1 82 ? -30.049 -17.647 -21.357 1.00 82.00 82 PRO A O 1
ATOM 667 N N . ALA A 1 83 ? -27.845 -17.956 -21.562 1.00 86.50 83 ALA A N 1
ATOM 668 C CA . ALA A 1 83 ? -27.924 -19.275 -22.163 1.00 86.50 83 ALA A CA 1
ATOM 669 C C . ALA A 1 83 ? -26.874 -20.187 -21.537 1.00 86.50 83 ALA A C 1
ATOM 671 O O . ALA A 1 83 ? -25.697 -19.839 -21.462 1.00 86.50 83 ALA A O 1
ATOM 672 N N . ILE A 1 84 ? -27.293 -21.383 -21.136 1.00 89.75 84 ILE A N 1
ATOM 673 C CA . ILE A 1 84 ? -26.379 -22.388 -20.600 1.00 89.75 84 ILE A CA 1
ATOM 674 C C . ILE A 1 84 ? -25.608 -23.012 -21.767 1.00 89.75 84 ILE A C 1
ATOM 676 O O . ILE A 1 84 ? -26.198 -23.511 -22.726 1.00 89.75 84 ILE A O 1
ATOM 680 N N . VAL A 1 85 ? -24.282 -22.972 -21.684 1.00 90.06 85 VAL A N 1
ATOM 681 C CA . VAL A 1 85 ? -23.352 -23.598 -22.623 1.00 90.06 85 VAL A CA 1
ATOM 682 C C . VAL A 1 85 ? -22.588 -24.683 -21.882 1.00 90.06 85 VAL A C 1
ATOM 684 O O . VAL A 1 85 ? -21.970 -24.413 -20.855 1.00 90.06 85 VAL A O 1
ATOM 687 N N . PHE A 1 86 ? -22.609 -25.902 -22.414 1.00 91.50 86 PHE A N 1
ATOM 688 C CA . PHE A 1 86 ? -21.768 -26.983 -21.918 1.00 91.50 86 PHE A CA 1
ATOM 689 C C . PHE A 1 86 ? -20.419 -26.960 -22.642 1.00 91.50 86 PHE A C 1
ATOM 691 O O . PHE A 1 86 ? -20.371 -26.975 -23.872 1.00 91.50 86 PHE A O 1
ATOM 698 N N . ARG A 1 87 ? -19.327 -26.901 -21.879 1.00 89.19 87 ARG A N 1
ATOM 699 C CA . ARG A 1 87 ? -17.960 -27.073 -22.374 1.00 89.19 87 ARG A CA 1
ATOM 700 C C . ARG A 1 87 ? -17.453 -28.451 -21.943 1.00 89.19 87 ARG A C 1
ATOM 702 O O . ARG A 1 87 ? -17.219 -28.622 -20.745 1.00 89.19 87 ARG A O 1
ATOM 709 N N . PRO A 1 88 ? -17.297 -29.417 -22.866 1.00 88.31 88 PRO A N 1
ATOM 710 C CA . PRO A 1 88 ? -16.760 -30.728 -22.522 1.00 88.31 88 PRO A CA 1
ATOM 711 C C . PRO A 1 88 ? -15.307 -30.601 -22.047 1.00 88.31 88 PRO A C 1
ATOM 713 O O . PRO A 1 88 ? -14.571 -29.727 -22.506 1.00 88.31 88 PRO A O 1
ATOM 716 N N . SER A 1 89 ? -14.902 -31.451 -21.107 1.00 89.62 89 SER A N 1
ATOM 717 C CA . SER A 1 89 ? -13.510 -31.522 -20.656 1.00 89.62 89 SER A CA 1
ATOM 718 C C . SER A 1 89 ? -12.631 -32.214 -21.707 1.00 89.62 89 SER A C 1
ATOM 720 O O . SER A 1 89 ? -13.125 -33.007 -22.513 1.00 89.62 89 SER A O 1
ATOM 722 N N . SER A 1 90 ? -11.315 -31.995 -21.650 1.00 78.31 90 SER A N 1
ATOM 723 C CA . SER A 1 90 ? -10.358 -32.728 -22.489 1.00 78.31 90 SER A CA 1
ATOM 724 C C . SER A 1 90 ? -10.437 -34.243 -22.264 1.00 78.31 90 SER A C 1
ATOM 726 O O . SER A 1 90 ? -10.348 -35.010 -23.216 1.00 78.31 90 SER A O 1
ATOM 728 N N . SER A 1 91 ? -10.686 -34.686 -21.025 1.00 83.19 91 SER A N 1
ATOM 729 C CA . SER A 1 91 ? -10.897 -36.103 -20.703 1.00 83.19 91 SER A CA 1
ATOM 730 C C . SER A 1 91 ? -12.121 -36.672 -21.427 1.00 83.19 91 SER A C 1
ATOM 732 O O . SER A 1 91 ? -12.036 -37.752 -22.006 1.00 83.19 91 SER A O 1
ATOM 734 N N . LEU A 1 92 ? -13.236 -35.932 -21.466 1.00 83.50 92 LEU A N 1
ATOM 735 C CA . LEU A 1 92 ? -14.447 -36.350 -22.176 1.00 83.50 92 LEU A CA 1
ATOM 736 C C . LEU A 1 92 ? -14.237 -36.350 -23.696 1.00 83.50 92 LEU A C 1
ATOM 738 O O . LEU A 1 92 ? -14.652 -37.294 -24.362 1.00 83.50 92 LEU A O 1
ATOM 742 N N . LEU A 1 93 ? -13.568 -35.334 -24.249 1.00 82.75 93 LEU A N 1
ATOM 743 C CA . LEU A 1 93 ? -13.258 -35.264 -25.683 1.00 82.75 93 LEU A CA 1
ATOM 744 C C . LEU A 1 93 ? -12.361 -36.425 -26.136 1.00 82.75 93 LEU A C 1
ATOM 746 O O . LEU A 1 93 ? -12.645 -37.049 -27.160 1.00 82.75 93 LEU A O 1
ATOM 750 N N . ASN A 1 94 ? -11.351 -36.773 -25.333 1.00 77.75 94 ASN A N 1
ATOM 751 C CA . ASN A 1 94 ? -10.486 -37.928 -25.577 1.00 77.75 94 ASN A CA 1
ATOM 752 C C . ASN A 1 94 ? -11.277 -39.245 -25.518 1.00 77.75 94 ASN A C 1
ATOM 754 O O . ASN A 1 94 ? -11.115 -40.099 -26.386 1.00 77.75 94 ASN A O 1
ATOM 758 N N . ILE A 1 95 ? -12.194 -39.399 -24.552 1.00 78.56 95 ILE A N 1
ATOM 759 C CA . ILE A 1 95 ? -13.082 -40.573 -24.469 1.00 78.56 95 ILE A CA 1
ATOM 760 C C . ILE A 1 95 ? -14.023 -40.658 -25.681 1.00 78.56 95 ILE A C 1
ATOM 762 O O . ILE A 1 95 ? -14.394 -41.764 -26.074 1.00 78.56 95 ILE A O 1
ATOM 766 N N . LEU A 1 96 ? -14.388 -39.532 -26.296 1.00 76.75 96 LEU A N 1
ATOM 767 C CA . LEU A 1 96 ? -15.257 -39.480 -27.474 1.00 76.75 96 LEU A CA 1
ATOM 768 C C . LEU A 1 96 ? -14.498 -39.580 -28.814 1.00 76.75 96 LEU A C 1
ATOM 770 O O . LEU A 1 96 ? -15.148 -39.607 -29.855 1.00 76.75 96 LEU A O 1
ATOM 774 N N . ASN A 1 97 ? -13.159 -39.676 -28.811 1.00 68.19 97 ASN A N 1
ATOM 775 C CA . ASN A 1 97 ? -12.307 -39.735 -30.012 1.00 68.19 97 ASN A CA 1
ATOM 776 C C . ASN A 1 97 ? -12.547 -38.582 -31.020 1.00 68.19 97 ASN A C 1
ATOM 778 O O . ASN A 1 97 ? -12.333 -38.744 -32.223 1.00 68.19 97 ASN A O 1
ATOM 782 N N . ILE A 1 98 ? -12.978 -37.404 -30.558 1.00 56.53 98 ILE A N 1
ATOM 783 C CA . ILE A 1 98 ? -13.221 -36.249 -31.434 1.00 56.53 98 ILE A CA 1
ATOM 784 C C . ILE A 1 98 ? -11.900 -35.481 -31.600 1.00 56.53 98 ILE A C 1
ATOM 786 O O . ILE A 1 98 ? -11.484 -34.764 -30.693 1.00 56.53 98 ILE A O 1
ATOM 790 N N . LYS A 1 99 ? -11.226 -35.639 -32.749 1.00 40.41 99 LYS A N 1
ATOM 791 C CA . LYS A 1 99 ? -10.079 -34.800 -33.149 1.00 40.41 99 LYS A CA 1
ATOM 792 C C . LYS A 1 99 ? -10.599 -33.453 -33.666 1.00 40.41 99 LYS A C 1
ATOM 794 O O . LYS A 1 99 ? -11.478 -33.441 -34.526 1.00 40.41 99 LYS A O 1
ATOM 799 N N . GLU A 1 100 ? -10.064 -32.331 -33.180 1.00 40.34 100 GLU A N 1
ATOM 800 C CA . GLU A 1 100 ? -10.311 -31.020 -33.800 1.00 40.34 100 GLU A CA 1
ATOM 801 C C . GLU A 1 100 ? -9.791 -31.045 -35.246 1.00 40.34 100 GLU A C 1
ATOM 803 O O . GLU A 1 100 ? -8.599 -31.213 -35.499 1.00 40.34 100 GLU A O 1
ATOM 808 N N . THR A 1 101 ? -10.696 -30.926 -36.215 1.00 28.86 101 THR A N 1
ATOM 809 C CA . THR A 1 101 ? -10.357 -30.842 -37.636 1.00 28.86 101 THR A CA 1
ATOM 810 C C . THR A 1 101 ? -9.850 -29.440 -37.962 1.00 28.86 101 THR A C 1
ATOM 812 O O . THR A 1 101 ? -10.637 -28.494 -38.016 1.00 28.86 101 THR A O 1
ATOM 815 N N . VAL A 1 102 ? -8.546 -29.317 -38.206 1.00 28.95 102 VAL A N 1
ATOM 816 C CA . VAL A 1 102 ? -7.906 -28.127 -38.783 1.00 28.95 102 VAL A CA 1
ATOM 817 C C . VAL A 1 102 ? -7.680 -28.380 -40.276 1.00 28.95 102 VAL A C 1
ATOM 819 O O . VAL A 1 102 ? -6.968 -29.310 -40.646 1.00 28.95 102 VAL A O 1
ATOM 822 N N . THR A 1 103 ? -8.286 -27.569 -41.145 1.00 24.17 103 THR A N 1
ATOM 823 C CA . THR A 1 103 ? -7.964 -27.514 -42.585 1.00 24.17 103 THR A CA 1
ATOM 824 C C . THR A 1 103 ? -6.847 -26.494 -42.856 1.00 24.17 103 THR A C 1
ATOM 826 O O . THR A 1 103 ? -6.919 -25.388 -42.315 1.00 24.17 103 THR A O 1
ATOM 829 N N . PRO A 1 104 ? -5.847 -26.811 -43.702 1.00 29.25 104 PRO A N 1
ATOM 830 C CA . PRO A 1 104 ? -4.658 -25.983 -43.913 1.00 29.25 104 PRO A CA 1
ATOM 831 C C . PRO A 1 104 ? -4.869 -24.898 -44.985 1.00 29.25 104 PRO A C 1
ATOM 833 O O . PRO A 1 104 ? -5.504 -25.144 -46.011 1.00 29.25 104 PRO A O 1
ATOM 836 N N . LYS A 1 105 ? -4.279 -23.709 -44.785 1.00 27.66 105 LYS A N 1
ATOM 837 C CA . LYS A 1 105 ? -4.025 -22.728 -45.853 1.00 27.66 105 LYS A CA 1
ATOM 838 C C . LYS A 1 105 ? -2.604 -22.174 -45.774 1.00 27.66 105 LYS A C 1
ATOM 840 O O . LYS A 1 105 ? -2.099 -21.836 -44.709 1.00 27.66 105 LYS A O 1
ATOM 845 N N . THR A 1 106 ? -2.017 -22.120 -46.957 1.00 23.81 106 THR A N 1
ATOM 846 C CA . THR A 1 106 ? -0.666 -21.748 -47.367 1.00 23.81 106 THR A CA 1
ATOM 847 C C . THR A 1 106 ? -0.375 -20.246 -47.234 1.00 23.81 106 THR A C 1
ATOM 849 O O . THR A 1 106 ? -1.212 -19.410 -47.561 1.00 23.81 106 THR A O 1
ATOM 852 N N . THR A 1 107 ? 0.841 -19.953 -46.759 1.00 32.94 107 THR A N 1
ATOM 853 C CA . THR A 1 107 ? 1.737 -18.809 -47.045 1.00 32.94 107 THR A CA 1
ATOM 854 C C . THR A 1 107 ? 1.145 -17.490 -47.563 1.00 32.94 107 THR A C 1
ATOM 856 O O . THR A 1 107 ? 1.015 -17.285 -48.766 1.00 32.94 107 THR A O 1
ATOM 859 N N . ALA A 1 108 ? 0.953 -16.546 -46.638 1.00 26.55 108 ALA A N 1
ATOM 860 C CA . ALA A 1 108 ? 1.402 -15.151 -46.734 1.00 26.55 108 ALA A CA 1
ATOM 861 C C . ALA A 1 108 ? 1.349 -14.549 -45.317 1.00 26.55 108 ALA A C 1
ATOM 863 O O . ALA A 1 108 ? 0.309 -14.616 -44.660 1.00 26.55 108 ALA A O 1
ATOM 864 N N . ASN A 1 109 ? 2.475 -14.023 -44.829 1.00 37.62 109 ASN A N 1
ATOM 865 C CA . ASN A 1 109 ? 2.632 -13.508 -43.466 1.00 37.62 109 ASN A CA 1
ATOM 866 C C . ASN A 1 109 ? 1.559 -12.457 -43.127 1.00 37.62 109 ASN A C 1
ATOM 868 O O . ASN A 1 109 ? 1.532 -11.367 -43.695 1.00 37.62 109 ASN A O 1
ATOM 872 N N . LYS A 1 110 ? 0.694 -12.799 -42.167 1.00 26.22 110 LYS A N 1
ATOM 873 C CA . LYS A 1 110 ? -0.218 -11.896 -41.457 1.00 26.22 110 LYS A CA 1
ATOM 874 C C . LYS A 1 110 ? 0.029 -12.025 -39.950 1.00 26.22 110 LYS A C 1
ATOM 876 O O . LYS A 1 110 ? 0.443 -13.094 -39.502 1.00 26.22 110 LYS A O 1
ATOM 881 N N . PRO A 1 111 ? -0.179 -10.938 -39.190 1.00 26.48 111 PRO A N 1
ATOM 882 C CA . PRO A 1 111 ? 0.310 -10.794 -37.826 1.00 26.48 111 PRO A CA 1
ATOM 883 C C . PRO A 1 111 ? -0.308 -11.845 -36.907 1.00 26.48 111 PRO A C 1
ATOM 885 O O . PRO A 1 111 ? -1.496 -12.151 -36.998 1.00 26.48 111 PRO A O 1
ATOM 888 N N . THR A 1 112 ? 0.526 -12.393 -36.029 1.00 27.38 112 THR A N 1
ATOM 889 C CA . THR A 1 112 ? 0.169 -13.342 -34.978 1.00 27.38 112 THR A CA 1
ATOM 890 C C . THR A 1 112 ? -1.069 -12.862 -34.217 1.00 27.38 112 THR A C 1
ATOM 892 O O . THR A 1 112 ? -1.049 -11.810 -33.576 1.00 27.38 112 THR A O 1
ATOM 895 N N . GLU A 1 113 ? -2.160 -13.634 -34.276 1.00 28.20 113 GLU A N 1
ATOM 896 C CA . GLU A 1 113 ? -3.339 -13.423 -33.433 1.00 28.20 113 GLU A CA 1
ATOM 897 C C . GLU A 1 113 ? -2.917 -13.537 -31.960 1.00 28.20 113 GLU A C 1
ATOM 899 O O . GLU A 1 113 ? -2.798 -14.629 -31.397 1.00 28.20 113 GLU A O 1
ATOM 904 N N . LYS A 1 114 ? -2.679 -12.386 -31.318 1.00 29.03 114 LYS A N 1
ATOM 905 C CA . LYS A 1 114 ? -2.601 -12.269 -29.861 1.00 29.03 114 LYS A CA 1
ATOM 906 C C . LYS A 1 114 ? -3.901 -12.847 -29.294 1.00 29.03 114 LYS A C 1
ATOM 908 O O . LYS A 1 114 ? -4.963 -12.243 -29.447 1.00 29.03 114 LYS A O 1
ATOM 913 N N . LYS A 1 115 ? -3.830 -14.014 -28.638 1.00 31.56 115 LYS A N 1
ATOM 914 C CA . LYS A 1 115 ? -4.920 -14.540 -27.800 1.00 31.56 115 LYS A CA 1
ATOM 915 C C . LYS A 1 115 ? -5.323 -13.421 -26.844 1.00 31.56 115 LYS A C 1
ATOM 917 O O . LYS A 1 115 ? -4.542 -13.058 -25.969 1.00 31.56 115 LYS A O 1
ATOM 922 N N . THR A 1 116 ? -6.502 -12.841 -27.048 1.00 30.55 116 THR A N 1
ATOM 923 C CA . THR A 1 116 ? -6.959 -11.701 -26.253 1.00 30.55 116 THR A CA 1
ATOM 924 C C . THR A 1 116 ? -7.028 -12.146 -24.791 1.00 30.55 116 THR A C 1
ATOM 926 O O . THR A 1 116 ? -7.610 -13.206 -24.522 1.00 30.55 116 THR A O 1
ATOM 929 N N . PRO A 1 117 ? -6.415 -11.412 -23.848 1.00 42.38 117 PRO A N 1
ATOM 930 C CA . PRO A 1 117 ? -6.453 -11.797 -22.447 1.00 42.38 117 PRO A CA 1
ATOM 931 C C . PRO A 1 117 ? -7.904 -11.911 -21.963 1.00 42.38 117 PRO A C 1
ATOM 933 O O . PRO A 1 117 ? -8.785 -11.168 -22.395 1.00 42.38 117 PRO A O 1
ATOM 936 N N . TYR A 1 118 ? -8.182 -12.897 -21.112 1.00 44.00 118 TYR A N 1
ATOM 937 C CA . TYR A 1 118 ? -9.502 -13.064 -20.509 1.00 44.00 118 TYR A CA 1
ATOM 938 C C . TYR A 1 118 ? -9.628 -12.073 -19.352 1.00 44.00 118 TYR A C 1
ATOM 940 O O . TYR A 1 118 ? -8.871 -12.176 -18.389 1.00 44.00 118 TYR A O 1
ATOM 948 N N . TYR A 1 119 ? -10.575 -11.142 -19.458 1.00 53.91 119 TYR A N 1
ATOM 949 C CA . TYR A 1 119 ? -10.854 -10.143 -18.431 1.00 53.91 119 TYR A CA 1
ATOM 950 C C . TYR A 1 119 ? -12.182 -10.445 -17.728 1.00 53.91 119 TYR A C 1
ATOM 952 O O . TYR A 1 119 ? -13.166 -10.773 -18.397 1.00 53.91 119 TYR A O 1
ATOM 960 N N . ILE A 1 120 ? -12.220 -10.322 -16.400 1.00 58.22 120 ILE A N 1
ATOM 961 C CA . ILE A 1 120 ? -13.470 -10.307 -15.619 1.00 58.22 120 ILE A CA 1
ATOM 962 C C . ILE A 1 120 ? -13.755 -8.859 -15.237 1.00 58.22 120 ILE A C 1
ATOM 964 O O . ILE A 1 120 ? -12.861 -8.184 -14.754 1.00 58.22 120 ILE A O 1
ATOM 968 N N . GLU A 1 121 ? -14.963 -8.370 -15.474 1.00 47.06 121 GLU A N 1
ATOM 969 C CA . GLU A 1 121 ? -15.386 -7.062 -14.970 1.00 47.06 121 GLU A CA 1
ATOM 970 C C . GLU A 1 121 ? -15.711 -7.205 -13.479 1.00 47.06 121 GLU A C 1
ATOM 972 O O . GLU A 1 121 ? -16.475 -8.099 -13.098 1.00 47.06 121 GLU A O 1
ATOM 977 N N . ASP A 1 122 ? -15.073 -6.406 -12.627 1.00 52.97 122 ASP A N 1
ATOM 978 C CA . ASP A 1 122 ? -15.401 -6.375 -11.207 1.00 52.97 122 ASP A CA 1
ATOM 979 C C . ASP A 1 122 ? -16.682 -5.558 -10.951 1.00 52.97 122 ASP A C 1
ATOM 981 O O . ASP A 1 122 ? -17.277 -4.966 -11.852 1.00 52.97 122 ASP A O 1
ATOM 985 N N . GLY A 1 123 ? -17.139 -5.535 -9.698 1.00 48.88 123 GLY A N 1
ATOM 986 C CA . GLY A 1 123 ? -18.346 -4.802 -9.308 1.00 48.88 123 GLY A CA 1
ATOM 987 C C . GLY A 1 123 ? -18.261 -3.276 -9.468 1.00 48.88 123 GLY A C 1
ATOM 988 O O . GLY A 1 123 ? -19.242 -2.607 -9.148 1.00 48.88 123 GLY A O 1
ATOM 989 N N . THR A 1 124 ? -17.126 -2.726 -9.921 1.00 58.38 124 THR A N 1
ATOM 990 C CA . THR A 1 124 ? -16.924 -1.291 -10.179 1.00 58.38 124 THR A CA 1
ATOM 991 C C . THR A 1 124 ? -16.839 -0.961 -11.675 1.00 58.38 124 THR A C 1
ATOM 993 O O . THR A 1 124 ? -16.801 0.217 -12.024 1.00 58.38 124 THR A O 1
ATOM 996 N N . GLY A 1 125 ? -16.870 -1.967 -12.560 1.00 67.00 125 GLY A N 1
ATOM 997 C CA . GLY A 1 125 ? -16.698 -1.795 -14.008 1.00 67.00 125 GLY A CA 1
ATOM 998 C C . GLY A 1 125 ? -15.237 -1.871 -14.475 1.00 67.00 125 GLY A C 1
ATOM 999 O O . GLY A 1 125 ? -14.962 -1.718 -15.666 1.00 67.00 125 GLY A O 1
ATOM 1000 N N . CYS A 1 126 ? -14.288 -2.131 -13.568 1.00 77.75 126 CYS A N 1
ATOM 1001 C CA . CYS A 1 126 ? -12.876 -2.302 -13.895 1.00 77.75 126 CYS A CA 1
ATOM 1002 C C . CYS A 1 126 ? -12.608 -3.738 -14.368 1.00 77.75 126 CYS A C 1
ATOM 1004 O O . CYS A 1 126 ? -13.032 -4.725 -13.761 1.00 77.75 126 CYS A O 1
ATOM 1006 N N . LYS A 1 127 ? -11.888 -3.887 -15.482 1.00 85.94 127 LYS A N 1
ATOM 1007 C CA . LYS A 1 127 ? -11.477 -5.194 -16.000 1.00 85.94 127 LYS A CA 1
ATOM 1008 C C . LYS A 1 127 ? -10.338 -5.752 -15.160 1.00 85.94 127 LYS A C 1
ATOM 1010 O O . LYS A 1 127 ? -9.392 -5.056 -14.822 1.00 85.94 127 LYS A O 1
ATOM 1015 N N . VAL A 1 128 ? -10.378 -7.050 -14.905 1.00 86.25 128 VAL A N 1
ATOM 1016 C CA . VAL A 1 128 ? -9.360 -7.778 -14.149 1.00 86.25 128 VAL A CA 1
ATOM 1017 C C . VAL A 1 128 ? -8.656 -8.762 -15.058 1.00 86.25 128 VAL A C 1
ATOM 1019 O O . VAL A 1 128 ? -9.283 -9.683 -15.584 1.00 86.25 128 VAL A O 1
ATOM 1022 N N . TYR A 1 129 ? -7.350 -8.589 -15.211 1.00 88.50 129 TYR A N 1
ATOM 1023 C CA . TYR A 1 129 ? -6.461 -9.569 -15.806 1.00 88.50 129 TYR A CA 1
ATOM 1024 C C . TYR A 1 129 ? -5.803 -10.411 -14.712 1.00 88.50 129 TYR A C 1
ATOM 1026 O O . TYR A 1 129 ? -5.048 -9.912 -13.881 1.00 88.50 129 TYR A O 1
ATOM 1034 N N . TYR A 1 130 ? -6.083 -11.712 -14.729 1.00 90.12 130 TYR A N 1
ATOM 1035 C CA . TYR A 1 130 ? -5.424 -12.661 -13.840 1.00 90.12 130 TYR A CA 1
ATOM 1036 C C . TYR A 1 130 ? -4.084 -13.075 -14.438 1.00 90.12 130 TYR A C 1
ATOM 1038 O O . TYR A 1 130 ? -4.036 -13.713 -15.496 1.00 90.12 130 TYR A O 1
ATOM 1046 N N . SER A 1 131 ? -3.018 -12.690 -13.743 1.00 90.94 131 SER A N 1
ATOM 1047 C CA . SER A 1 131 ? -1.634 -12.986 -14.083 1.00 90.94 131 SER A CA 1
ATOM 1048 C C . SER A 1 131 ? -1.406 -14.487 -14.235 1.00 90.94 131 SER A C 1
ATOM 1050 O O . SER A 1 131 ? -1.967 -15.293 -13.492 1.00 90.94 131 SER A O 1
ATOM 1052 N N . LYS A 1 132 ? -0.561 -14.857 -15.199 1.00 91.12 132 LYS A N 1
ATOM 1053 C CA . LYS A 1 132 ? -0.131 -16.237 -15.427 1.00 91.12 132 LYS A CA 1
ATOM 1054 C C . LYS A 1 132 ? 1.381 -16.335 -15.261 1.00 91.12 132 LYS A C 1
ATOM 1056 O O . LYS A 1 132 ? 2.070 -15.439 -15.750 1.00 91.12 132 LYS A O 1
ATOM 1061 N N . PRO A 1 133 ? 1.893 -17.416 -14.648 1.00 91.69 133 PRO A N 1
ATOM 1062 C CA . PRO A 1 133 ? 3.325 -17.669 -14.571 1.00 91.69 133 PRO A CA 1
ATOM 1063 C C . PRO A 1 133 ? 3.993 -17.611 -15.944 1.00 91.69 133 PRO A C 1
ATOM 1065 O O . PRO A 1 133 ? 3.400 -18.014 -16.953 1.00 91.69 133 PRO A O 1
ATOM 1068 N N . ASN A 1 134 ? 5.230 -17.120 -15.973 1.00 93.12 134 ASN A N 1
ATOM 1069 C CA . ASN A 1 134 ? 6.023 -17.111 -17.191 1.00 93.12 134 ASN A CA 1
ATOM 1070 C C . ASN A 1 134 ? 6.422 -18.564 -17.537 1.00 93.12 134 ASN A C 1
ATOM 1072 O O . ASN A 1 134 ? 7.037 -19.228 -16.703 1.00 93.12 134 ASN A O 1
ATOM 1076 N N . PRO A 1 135 ? 6.079 -19.085 -18.732 1.00 92.75 135 PRO A N 1
ATOM 1077 C CA . PRO A 1 135 ? 6.393 -20.464 -19.111 1.00 92.75 135 PRO A CA 1
ATOM 1078 C C . PRO A 1 135 ? 7.894 -20.733 -19.298 1.00 92.75 135 PRO A C 1
ATOM 1080 O O . PRO A 1 135 ? 8.290 -21.894 -19.297 1.00 92.75 135 PRO A O 1
ATOM 1083 N N . GLU A 1 136 ? 8.710 -19.691 -19.473 1.00 94.00 136 GLU A N 1
ATOM 1084 C CA . GLU A 1 136 ? 10.173 -19.778 -19.580 1.00 94.00 136 GLU A CA 1
ATOM 1085 C C . GLU A 1 136 ? 10.857 -19.767 -18.200 1.00 94.00 136 GLU A C 1
ATOM 1087 O O . GLU A 1 136 ? 12.060 -19.996 -18.115 1.00 94.00 136 GLU A O 1
ATOM 1092 N N . GLN A 1 137 ? 10.117 -19.519 -17.109 1.00 94.94 137 GLN A N 1
ATOM 1093 C CA . GLN A 1 137 ? 10.692 -19.510 -15.765 1.00 94.94 137 GLN A CA 1
ATOM 1094 C C . GLN A 1 137 ? 11.136 -20.918 -15.359 1.00 94.94 137 GLN A C 1
ATOM 1096 O O . GLN A 1 137 ? 10.329 -21.849 -15.322 1.00 94.94 137 GLN A O 1
ATOM 1101 N N . THR A 1 138 ? 12.397 -21.039 -14.949 1.00 93.50 138 THR A N 1
ATOM 1102 C CA . THR A 1 138 ? 12.921 -22.219 -14.255 1.00 93.50 138 THR A CA 1
ATOM 1103 C C . THR A 1 138 ? 13.356 -21.866 -12.837 1.00 93.50 138 THR A C 1
ATOM 1105 O O . THR A 1 138 ? 13.508 -20.699 -12.477 1.00 93.50 138 THR A O 1
ATOM 1108 N N . ASP A 1 139 ? 13.536 -22.894 -12.019 1.00 92.38 139 ASP A N 1
ATOM 1109 C CA . ASP A 1 139 ? 13.868 -22.783 -10.601 1.00 92.38 139 ASP A CA 1
ATOM 1110 C C . ASP A 1 139 ? 15.330 -22.317 -10.404 1.00 92.38 139 ASP A C 1
ATOM 1112 O O . ASP A 1 139 ? 15.679 -21.784 -9.359 1.00 92.38 139 ASP A O 1
ATOM 1116 N N . ASN A 1 140 ? 16.184 -22.492 -11.415 1.00 92.75 140 ASN A N 1
ATOM 1117 C CA . ASN A 1 140 ? 17.630 -22.256 -11.386 1.00 92.75 140 ASN A CA 1
ATOM 1118 C C . ASN A 1 140 ? 18.106 -21.273 -12.471 1.00 92.75 140 ASN A C 1
ATOM 1120 O O . ASN A 1 140 ? 19.227 -21.394 -12.959 1.00 92.75 140 ASN A O 1
ATOM 1124 N N . LEU A 1 141 ? 17.235 -20.371 -12.928 1.00 95.62 141 LEU A N 1
ATOM 1125 C CA . LEU A 1 141 ? 17.618 -19.357 -13.907 1.00 95.62 141 LEU A CA 1
ATOM 1126 C C . LEU A 1 141 ? 18.497 -18.301 -13.228 1.00 95.62 141 LEU A C 1
ATOM 1128 O O . LEU A 1 141 ? 18.123 -17.797 -12.172 1.00 95.62 141 LEU A O 1
ATOM 1132 N N . ASN A 1 142 ? 19.621 -17.935 -13.841 1.00 96.69 142 ASN A N 1
ATOM 1133 C CA . ASN A 1 142 ? 20.547 -16.915 -13.340 1.00 96.69 142 ASN A CA 1
ATOM 1134 C C . ASN A 1 142 ? 20.806 -15.854 -14.412 1.00 96.69 142 ASN A C 1
ATOM 1136 O O . ASN A 1 142 ? 20.606 -16.100 -15.604 1.00 96.69 142 ASN A O 1
ATOM 1140 N N . ILE A 1 143 ? 21.272 -14.682 -13.988 1.00 96.88 143 ILE A N 1
ATOM 1141 C CA . ILE A 1 143 ? 21.795 -13.662 -14.903 1.00 96.88 143 ILE A CA 1
ATOM 1142 C C . ILE A 1 143 ? 23.043 -14.179 -15.643 1.00 96.88 143 ILE A C 1
ATOM 1144 O O . ILE A 1 143 ? 23.844 -14.909 -15.058 1.00 96.88 143 ILE A O 1
ATOM 1148 N N . ASN A 1 144 ? 23.238 -13.765 -16.902 1.00 95.62 144 ASN A N 1
ATOM 1149 C CA . ASN A 1 144 ? 24.414 -14.129 -17.714 1.00 95.62 144 ASN A CA 1
ATOM 1150 C C . ASN A 1 144 ? 25.287 -12.915 -18.086 1.00 95.62 144 ASN A C 1
ATOM 1152 O O . ASN A 1 144 ? 26.141 -13.015 -18.966 1.00 95.62 144 ASN A O 1
ATOM 1156 N N . PHE A 1 145 ? 25.092 -11.773 -17.426 1.00 94.25 145 PHE A N 1
ATOM 1157 C CA . PHE A 1 145 ? 25.937 -10.584 -17.556 1.00 94.25 145 PHE A CA 1
ATOM 1158 C C . PHE A 1 145 ? 26.743 -10.351 -16.271 1.00 94.25 145 PHE A C 1
ATOM 1160 O O . PHE A 1 145 ? 26.433 -10.907 -15.215 1.00 94.25 145 PHE A O 1
ATOM 1167 N N . SER A 1 146 ? 27.794 -9.532 -16.354 1.00 94.00 146 SER A N 1
ATOM 1168 C CA . SER A 1 146 ? 28.563 -9.112 -15.177 1.00 94.00 146 SER A CA 1
ATOM 1169 C C . SER A 1 146 ? 28.038 -7.764 -14.676 1.00 94.00 146 SER A C 1
ATOM 1171 O O . SER A 1 146 ? 28.119 -6.794 -15.425 1.00 94.00 146 SER A O 1
ATOM 1173 N N . PRO A 1 147 ? 27.498 -7.675 -13.446 1.00 94.06 147 PRO A N 1
ATOM 1174 C CA . PRO A 1 147 ? 27.104 -6.399 -12.856 1.00 94.06 147 PRO A CA 1
ATOM 1175 C C . PRO A 1 147 ? 28.304 -5.474 -12.656 1.00 94.06 147 PRO A C 1
ATOM 1177 O O . PRO A 1 147 ? 29.419 -5.931 -12.394 1.00 94.06 147 PRO A O 1
ATOM 1180 N N . ILE A 1 148 ? 28.068 -4.167 -12.758 1.00 92.31 148 ILE A N 1
ATOM 1181 C CA . ILE A 1 148 ? 29.132 -3.162 -12.800 1.00 92.31 148 ILE A CA 1
ATOM 1182 C C . ILE A 1 148 ? 28.922 -2.165 -11.665 1.00 92.31 148 ILE A C 1
ATOM 1184 O O . ILE A 1 148 ? 28.118 -1.240 -11.762 1.00 92.31 148 ILE A O 1
ATOM 1188 N N . HIS A 1 149 ? 29.687 -2.330 -10.587 1.00 87.12 149 HIS A N 1
ATOM 1189 C CA . HIS A 1 149 ? 29.539 -1.505 -9.386 1.00 87.12 149 HIS A CA 1
ATOM 1190 C C . HIS A 1 149 ? 29.901 -0.028 -9.593 1.00 87.12 149 HIS A C 1
ATOM 1192 O O . HIS A 1 149 ? 29.352 0.822 -8.906 1.00 87.12 149 HIS A O 1
ATOM 1198 N N . SER A 1 150 ? 30.774 0.306 -10.549 1.00 89.94 150 SER A N 1
ATOM 1199 C CA . SER A 1 150 ? 31.123 1.705 -10.849 1.00 89.94 150 SER A CA 1
ATOM 1200 C C . SER A 1 150 ? 29.994 2.500 -11.511 1.00 89.94 150 SER A C 1
ATOM 1202 O O . SER A 1 150 ? 30.094 3.721 -11.588 1.00 89.94 150 SER A O 1
ATOM 1204 N N . LEU A 1 151 ? 28.942 1.830 -11.997 1.00 90.56 151 LEU A N 1
ATOM 1205 C CA . LEU A 1 151 ? 27.742 2.470 -12.543 1.00 90.56 151 LEU A CA 1
ATOM 1206 C C . LEU A 1 151 ? 26.647 2.672 -11.492 1.00 90.56 151 LEU A C 1
ATOM 1208 O O . LEU A 1 151 ? 25.643 3.302 -11.804 1.00 90.56 151 LEU A O 1
ATOM 1212 N N . VAL A 1 152 ? 26.812 2.130 -10.281 1.00 93.69 152 VAL A N 1
ATOM 1213 C CA . VAL A 1 152 ? 25.799 2.221 -9.228 1.00 93.69 152 VAL A CA 1
ATOM 1214 C C . VAL A 1 152 ? 25.741 3.644 -8.674 1.00 93.69 152 VAL A C 1
ATOM 1216 O O . VAL A 1 152 ? 26.761 4.224 -8.302 1.00 93.69 152 VAL A O 1
ATOM 1219 N N . ASN A 1 153 ? 24.528 4.178 -8.587 1.00 93.38 153 ASN A N 1
ATOM 1220 C CA . ASN A 1 153 ? 24.204 5.443 -7.945 1.00 93.38 153 ASN A CA 1
ATOM 1221 C C . ASN A 1 153 ? 22.885 5.274 -7.184 1.00 93.38 153 ASN A C 1
ATOM 1223 O O . ASN A 1 153 ? 21.838 5.115 -7.803 1.00 93.38 153 ASN A O 1
ATOM 1227 N N . GLU A 1 154 ? 22.940 5.293 -5.854 1.00 91.06 154 GLU A N 1
ATOM 1228 C CA . GLU A 1 154 ? 21.787 4.981 -4.993 1.00 91.06 154 GLU A CA 1
ATOM 1229 C C . GLU A 1 154 ? 21.086 6.224 -4.428 1.00 91.06 154 GLU A C 1
ATOM 1231 O O . GLU A 1 154 ? 20.049 6.100 -3.782 1.00 91.06 154 GLU A O 1
ATOM 1236 N N . LYS A 1 155 ? 21.675 7.415 -4.600 1.00 88.81 155 LYS A N 1
ATOM 1237 C CA . LYS A 1 155 ? 21.257 8.619 -3.864 1.00 88.81 155 LYS A CA 1
ATOM 1238 C C . LYS A 1 155 ? 20.363 9.535 -4.683 1.00 88.81 155 LYS A C 1
ATOM 1240 O O . LYS A 1 155 ? 19.285 9.900 -4.229 1.00 88.81 155 LYS A O 1
ATOM 1245 N N . ASP A 1 156 ? 20.821 9.867 -5.881 1.00 91.56 156 ASP A N 1
ATOM 1246 C CA . ASP A 1 156 ? 20.295 10.980 -6.665 1.00 91.56 156 ASP A CA 1
ATOM 1247 C C . ASP A 1 156 ? 19.982 10.527 -8.086 1.00 91.56 156 ASP A C 1
ATOM 1249 O O . ASP A 1 156 ? 20.558 9.557 -8.580 1.00 91.56 156 ASP A O 1
ATOM 1253 N N . PHE A 1 157 ? 19.105 11.239 -8.780 1.00 95.62 157 PHE A N 1
ATOM 1254 C CA . PHE A 1 157 ? 18.743 10.898 -10.144 1.00 95.62 157 PHE A CA 1
ATOM 1255 C C . PHE A 1 157 ? 19.861 11.250 -11.150 1.00 95.62 157 PHE A C 1
ATOM 1257 O O . PHE A 1 157 ? 20.452 12.331 -11.068 1.00 95.62 157 PHE A O 1
ATOM 1264 N N . PRO A 1 158 ? 20.117 10.410 -12.173 1.00 95.69 158 PRO A N 1
ATOM 1265 C CA . PRO A 1 158 ? 19.514 9.096 -12.382 1.00 95.69 158 PRO A CA 1
ATOM 1266 C C . PRO A 1 158 ? 20.044 8.064 -11.380 1.00 95.69 158 PRO A C 1
ATOM 1268 O O . PRO A 1 158 ? 21.257 7.903 -11.221 1.00 95.69 158 PRO A O 1
ATOM 1271 N N . ILE A 1 159 ? 19.122 7.350 -10.738 1.00 96.06 159 ILE A N 1
ATOM 1272 C CA . ILE A 1 159 ? 19.438 6.265 -9.807 1.00 96.06 159 ILE A CA 1
ATOM 1273 C C . ILE A 1 159 ? 19.695 5.020 -10.643 1.00 96.06 159 ILE A C 1
ATOM 1275 O O . ILE A 1 159 ? 18.936 4.728 -11.565 1.00 96.06 159 ILE A O 1
ATOM 1279 N N . VAL A 1 160 ? 20.762 4.293 -10.331 1.00 96.88 160 VAL A N 1
ATOM 1280 C CA . VAL A 1 160 ? 21.140 3.057 -11.017 1.00 96.88 160 VAL A CA 1
ATOM 1281 C C . VAL A 1 160 ? 21.537 2.030 -9.975 1.00 96.88 160 VAL A C 1
ATOM 1283 O O . VAL A 1 160 ? 22.500 2.231 -9.237 1.00 96.88 160 VAL A O 1
ATOM 1286 N N . LEU A 1 161 ? 20.824 0.911 -9.941 1.00 97.38 161 LEU A N 1
ATOM 1287 C CA . LEU A 1 161 ? 21.068 -0.186 -9.013 1.00 97.38 161 LEU A CA 1
ATOM 1288 C C . LEU A 1 161 ? 21.289 -1.479 -9.789 1.00 97.38 161 LEU A C 1
ATOM 1290 O O . LEU A 1 161 ? 20.730 -1.684 -10.867 1.00 97.38 161 LEU A O 1
ATOM 1294 N N . MET A 1 162 ? 22.126 -2.356 -9.247 1.00 96.50 162 MET A N 1
ATOM 1295 C CA . MET A 1 162 ? 22.615 -3.541 -9.949 1.00 96.50 162 MET A CA 1
ATOM 1296 C C . MET A 1 162 ? 22.450 -4.790 -9.080 1.00 96.50 162 MET A C 1
ATOM 1298 O O . MET A 1 162 ? 22.720 -4.721 -7.877 1.00 96.50 162 MET A O 1
ATOM 1302 N N . PRO A 1 163 ? 22.087 -5.945 -9.668 1.00 96.25 163 PRO A N 1
ATOM 1303 C CA . PRO A 1 163 ? 22.044 -7.208 -8.948 1.00 96.25 163 PRO A CA 1
ATOM 1304 C C . PRO A 1 163 ? 23.453 -7.663 -8.561 1.00 96.25 163 PRO A C 1
ATOM 1306 O O . PRO A 1 163 ? 24.458 -7.229 -9.128 1.00 96.25 163 PRO A O 1
ATOM 1309 N N . GLN A 1 164 ? 23.533 -8.588 -7.608 1.00 94.06 164 GLN A N 1
ATOM 1310 C CA . GLN A 1 164 ? 24.789 -9.260 -7.290 1.00 94.06 164 GLN A CA 1
ATOM 1311 C C . GLN A 1 164 ? 25.223 -10.182 -8.439 1.00 94.06 164 GLN A C 1
ATOM 1313 O O . GLN A 1 164 ? 24.420 -10.672 -9.238 1.00 94.06 164 GLN A O 1
ATOM 1318 N N . LYS A 1 165 ? 26.530 -10.442 -8.531 1.00 93.69 165 LYS A N 1
ATOM 1319 C CA . LYS A 1 165 ? 27.061 -11.370 -9.535 1.00 93.69 165 LYS A CA 1
ATOM 1320 C C . LYS A 1 165 ? 26.454 -12.764 -9.339 1.00 93.69 165 LYS A C 1
ATOM 1322 O O . LYS A 1 165 ? 26.417 -13.271 -8.222 1.00 93.69 165 LYS A O 1
ATOM 1327 N N . ASN A 1 166 ? 26.054 -13.403 -10.439 1.00 91.75 166 ASN A N 1
ATOM 1328 C CA . ASN A 1 166 ? 25.402 -14.718 -10.460 1.00 91.75 166 ASN A CA 1
ATOM 1329 C C . ASN A 1 166 ? 24.045 -14.776 -9.729 1.00 91.75 166 ASN A C 1
ATOM 1331 O O . ASN A 1 166 ? 23.605 -15.875 -9.387 1.00 91.75 166 ASN A O 1
ATOM 1335 N N . SER A 1 167 ? 23.364 -13.646 -9.498 1.00 95.00 167 SER A N 1
ATOM 1336 C CA . SER A 1 167 ? 22.004 -13.653 -8.947 1.00 95.00 167 SER A CA 1
ATOM 1337 C C . SER A 1 167 ? 21.061 -14.557 -9.745 1.00 95.00 167 SER A C 1
ATOM 1339 O O . SER A 1 167 ? 21.155 -14.666 -10.974 1.00 95.00 167 SER A O 1
ATOM 1341 N N . TYR A 1 168 ? 20.130 -15.194 -9.037 1.00 97.12 168 TYR A N 1
ATOM 1342 C CA . TYR A 1 168 ? 18.980 -15.833 -9.666 1.00 97.12 168 TYR A CA 1
ATOM 1343 C C . TYR A 1 168 ? 18.130 -14.781 -10.382 1.00 97.12 168 TYR A C 1
ATOM 1345 O O . TYR A 1 168 ? 18.010 -13.651 -9.915 1.00 97.12 168 TYR A O 1
ATOM 1353 N N . LEU A 1 169 ? 17.535 -15.163 -11.507 1.00 97.44 169 LEU A N 1
ATOM 1354 C CA . LEU A 1 169 ? 16.705 -14.296 -12.326 1.00 97.44 169 LEU A CA 1
ATOM 1355 C C . LEU A 1 169 ? 15.244 -14.733 -12.264 1.00 97.44 169 LEU A C 1
ATOM 1357 O O . LEU A 1 169 ? 14.845 -15.754 -12.838 1.00 97.44 169 LEU A O 1
ATOM 1361 N N . LYS A 1 170 ? 14.419 -13.897 -11.639 1.00 96.62 170 LYS A N 1
ATOM 1362 C CA . LYS A 1 170 ? 12.966 -13.998 -11.743 1.00 96.62 170 LYS A CA 1
ATOM 1363 C C . LYS A 1 170 ? 12.492 -13.276 -13.003 1.00 96.62 170 LYS A C 1
ATOM 1365 O O . LYS A 1 170 ? 12.681 -12.073 -13.153 1.00 96.62 170 LYS A O 1
ATOM 1370 N N . LEU A 1 171 ? 11.842 -14.001 -13.903 1.00 97.12 171 LEU A N 1
ATOM 1371 C CA . LEU A 1 171 ? 11.309 -13.469 -15.150 1.00 97.12 171 LEU A CA 1
ATOM 1372 C C . LEU A 1 171 ? 9.997 -12.704 -14.933 1.00 97.12 171 LEU A C 1
ATOM 1374 O O . LEU A 1 171 ? 9.167 -13.101 -14.107 1.00 97.12 171 LEU A O 1
ATOM 1378 N N . PRO A 1 172 ? 9.744 -11.655 -15.736 1.00 96.88 172 PRO A N 1
ATOM 1379 C CA . PRO A 1 172 ? 8.476 -10.948 -15.695 1.00 96.88 172 PRO A CA 1
ATOM 1380 C C . PRO A 1 172 ? 7.346 -11.803 -16.268 1.00 96.88 172 PRO A C 1
ATOM 1382 O O . PRO A 1 172 ? 7.556 -12.658 -17.131 1.00 96.88 172 PRO A O 1
ATOM 1385 N N . ARG A 1 173 ? 6.117 -11.523 -15.845 1.00 95.31 173 ARG A N 1
ATOM 1386 C CA . ARG A 1 173 ? 4.884 -12.070 -16.421 1.00 95.31 173 ARG A CA 1
ATOM 1387 C C . ARG A 1 173 ? 4.249 -11.053 -17.374 1.00 95.31 173 ARG A C 1
ATOM 1389 O O . ARG A 1 173 ? 4.525 -9.859 -17.306 1.00 95.31 173 ARG A O 1
ATOM 1396 N N . GLU A 1 174 ? 3.397 -11.529 -18.280 1.00 94.62 174 GLU A N 1
ATOM 1397 C CA . GLU A 1 174 ? 2.698 -10.676 -19.256 1.00 94.62 174 GLU A CA 1
ATOM 1398 C C . GLU A 1 174 ? 1.534 -9.919 -18.624 1.00 94.62 174 GLU A C 1
ATOM 1400 O O . GLU A 1 174 ? 0.742 -10.533 -17.910 1.00 94.62 174 GLU A O 1
ATOM 1405 N N . GLY A 1 175 ? 1.356 -8.652 -18.996 1.00 91.56 175 GLY A N 1
ATOM 1406 C CA . GLY A 1 175 ? 0.245 -7.783 -18.608 1.00 91.56 175 GLY A CA 1
ATOM 1407 C C . GLY A 1 175 ? 0.685 -6.655 -17.677 1.00 91.56 175 GLY A C 1
ATOM 1408 O O . GLY A 1 175 ? 1.624 -6.818 -16.909 1.00 91.56 175 GLY A O 1
ATOM 1409 N N . ARG A 1 176 ? -0.019 -5.527 -17.733 1.00 90.81 176 ARG A N 1
ATOM 1410 C CA . ARG A 1 176 ? 0.117 -4.381 -16.822 1.00 90.81 176 ARG A CA 1
ATOM 1411 C C . ARG A 1 176 ? -1.267 -3.751 -16.644 1.00 90.81 176 ARG A C 1
ATOM 1413 O O . ARG A 1 176 ? -2.170 -4.010 -17.450 1.00 90.81 176 ARG A O 1
ATOM 1420 N N . SER A 1 177 ? -1.470 -2.974 -15.586 1.00 90.62 177 SER A N 1
ATOM 1421 C CA . SER A 1 177 ? -2.644 -2.109 -15.486 1.00 90.62 177 SER A CA 1
ATOM 1422 C C . SER A 1 177 ? -2.606 -1.006 -16.551 1.00 90.62 177 SER A C 1
ATOM 1424 O O . SER A 1 177 ? -1.586 -0.810 -17.209 1.00 90.62 177 SER A O 1
ATOM 1426 N N . ASP A 1 178 ? -3.723 -0.312 -16.771 1.00 86.12 178 ASP A N 1
ATOM 1427 C CA . ASP A 1 178 ? -3.835 0.760 -17.776 1.00 86.12 178 ASP A CA 1
ATOM 1428 C C . ASP A 1 178 ? -3.550 2.167 -17.227 1.00 86.12 178 ASP A C 1
ATOM 1430 O O . ASP A 1 178 ? -3.606 3.138 -17.978 1.00 86.12 178 ASP A O 1
ATOM 1434 N N . ALA A 1 179 ? -3.229 2.283 -15.936 1.00 83.50 179 ALA A N 1
ATOM 1435 C CA . ALA A 1 179 ? -2.749 3.532 -15.358 1.00 83.50 179 ALA A CA 1
ATOM 1436 C C . ALA A 1 179 ? -1.318 3.803 -15.848 1.00 83.50 179 ALA A C 1
ATOM 1438 O O . ALA A 1 179 ? -0.490 2.890 -15.857 1.00 83.50 179 ALA A O 1
ATOM 1439 N N . ARG A 1 180 ? -1.063 5.038 -16.283 1.00 88.75 180 ARG A N 1
ATOM 1440 C CA . ARG A 1 180 ? 0.233 5.507 -16.778 1.00 88.75 180 ARG A CA 1
ATOM 1441 C C . ARG A 1 180 ? 0.513 6.907 -16.234 1.00 88.75 180 ARG A C 1
ATOM 1443 O O . ARG A 1 180 ? -0.420 7.713 -16.167 1.00 88.75 180 ARG A O 1
ATOM 1450 N N . GLY A 1 181 ? 1.764 7.176 -15.885 1.00 90.69 181 GLY A N 1
ATOM 1451 C CA . GLY A 1 181 ? 2.298 8.495 -15.574 1.00 90.69 181 GLY A CA 1
ATOM 1452 C C . GLY A 1 181 ? 2.245 9.429 -16.782 1.00 90.69 181 GLY A C 1
ATOM 1453 O O . GLY A 1 181 ? 2.105 9.005 -17.937 1.00 90.69 181 GLY A O 1
ATOM 1454 N N . TYR A 1 182 ? 2.336 10.733 -16.523 1.00 94.94 182 TYR A N 1
ATOM 1455 C CA . TYR A 1 182 ? 2.068 11.756 -17.539 1.00 94.94 182 TYR A CA 1
ATOM 1456 C C . TYR A 1 182 ? 3.101 11.727 -18.679 1.00 94.94 182 TYR A C 1
ATOM 1458 O O . TYR A 1 182 ? 2.740 11.858 -19.851 1.00 94.94 182 TYR A O 1
ATOM 1466 N N . LYS A 1 183 ? 4.379 11.483 -18.357 1.00 96.50 183 LYS A N 1
ATOM 1467 C CA . LYS A 1 183 ? 5.482 11.431 -19.334 1.00 96.50 183 LYS A CA 1
ATOM 1468 C C . LYS A 1 183 ? 5.796 10.046 -19.904 1.00 96.50 183 LYS A C 1
ATOM 1470 O O . LYS A 1 183 ? 6.582 9.973 -20.851 1.00 96.50 183 LYS A O 1
ATOM 1475 N N . GLU A 1 184 ? 5.159 8.972 -19.431 1.00 95.94 184 GLU A N 1
ATOM 1476 C CA . GLU A 1 184 ? 5.479 7.604 -19.873 1.00 95.94 184 GLU A CA 1
ATOM 1477 C C . GLU A 1 184 ? 5.325 7.418 -21.393 1.00 95.94 184 GLU A C 1
ATOM 1479 O O . GLU A 1 184 ? 6.195 6.860 -22.065 1.00 95.94 184 GLU A O 1
ATOM 1484 N N . LYS A 1 185 ? 4.225 7.918 -21.972 1.00 96.25 185 LYS A N 1
ATOM 1485 C CA . LYS A 1 185 ? 3.962 7.785 -23.415 1.00 96.25 185 LYS A CA 1
ATOM 1486 C C . LYS A 1 185 ? 4.983 8.544 -24.261 1.00 96.25 185 LYS A C 1
ATOM 1488 O O . LYS A 1 185 ? 5.404 8.045 -25.304 1.00 96.25 185 LYS A O 1
ATOM 1493 N N . ASP A 1 186 ? 5.345 9.750 -23.839 1.00 96.94 186 ASP A N 1
ATOM 1494 C CA . ASP A 1 186 ? 6.310 10.574 -24.564 1.00 96.94 186 ASP A CA 1
ATOM 1495 C C . ASP A 1 186 ? 7.688 9.919 -24.538 1.00 96.94 186 ASP A C 1
ATOM 1497 O O . ASP A 1 186 ? 8.329 9.793 -25.580 1.00 96.94 186 ASP A O 1
ATOM 1501 N N . PHE A 1 187 ? 8.104 9.424 -23.371 1.00 97.81 187 PHE A N 1
ATOM 1502 C CA . PHE A 1 187 ? 9.393 8.767 -23.225 1.00 97.81 187 PHE A CA 1
ATOM 1503 C C . PHE A 1 187 ? 9.465 7.429 -23.967 1.00 97.81 187 PHE A C 1
ATOM 1505 O O . PHE A 1 187 ? 10.486 7.136 -24.588 1.00 97.81 187 PHE A O 1
ATOM 1512 N N . LEU A 1 188 ? 8.367 6.662 -24.025 1.00 97.25 188 LEU A N 1
ATOM 1513 C CA . LEU A 1 188 ? 8.289 5.458 -24.860 1.00 97.25 188 LEU A CA 1
ATOM 1514 C C . LEU A 1 188 ? 8.624 5.755 -26.326 1.00 97.25 188 LEU A C 1
ATOM 1516 O O . LEU A 1 188 ? 9.347 4.987 -26.962 1.00 97.25 188 LEU A O 1
ATOM 1520 N N . ASN A 1 189 ? 8.103 6.862 -26.865 1.00 96.81 189 ASN A N 1
ATOM 1521 C CA . ASN A 1 189 ? 8.373 7.251 -28.247 1.00 96.81 189 ASN A CA 1
ATOM 1522 C C . ASN A 1 189 ? 9.860 7.573 -28.452 1.00 96.81 189 ASN A C 1
ATOM 1524 O O . ASN A 1 189 ? 10.417 7.221 -29.489 1.00 96.81 189 ASN A O 1
ATOM 1528 N N . GLU A 1 190 ? 10.511 8.213 -27.479 1.00 96.75 190 GLU A N 1
ATOM 1529 C CA . GLU A 1 190 ? 11.947 8.513 -27.534 1.00 96.75 190 GLU A CA 1
ATOM 1530 C C . GLU A 1 190 ? 12.805 7.244 -27.440 1.00 96.75 190 GLU A C 1
ATOM 1532 O O . GLU A 1 190 ? 13.713 7.056 -28.251 1.00 96.75 190 GLU A O 1
ATOM 1537 N N . LEU A 1 191 ? 12.463 6.313 -26.542 1.00 96.56 191 LEU A N 1
ATOM 1538 C CA . LEU A 1 191 ? 13.118 5.003 -26.447 1.00 96.56 191 LEU A CA 1
ATOM 1539 C C . LEU A 1 191 ? 13.010 4.209 -27.758 1.00 96.56 191 LEU A C 1
ATOM 1541 O O . LEU A 1 191 ? 13.991 3.619 -28.210 1.00 96.56 191 LEU A O 1
ATOM 1545 N N . GLN A 1 192 ? 11.836 4.217 -28.398 1.00 95.12 192 GLN A N 1
ATOM 1546 C CA . GLN A 1 192 ? 11.605 3.516 -29.666 1.00 95.12 192 GLN A CA 1
ATOM 1547 C C . GLN A 1 192 ? 12.364 4.136 -30.845 1.00 95.12 192 GLN A C 1
ATOM 1549 O O . GLN A 1 192 ? 12.788 3.409 -31.741 1.00 95.12 192 GLN A O 1
ATOM 1554 N N . LYS A 1 193 ? 12.556 5.461 -30.858 1.00 95.00 193 LYS A N 1
ATOM 1555 C CA . LYS A 1 193 ? 13.339 6.152 -31.898 1.00 95.00 193 LYS A CA 1
ATOM 1556 C C . LYS A 1 193 ? 14.832 5.872 -31.796 1.00 95.00 193 LYS A C 1
ATOM 1558 O O . LYS A 1 193 ? 15.532 5.966 -32.799 1.00 95.00 193 LYS A O 1
ATOM 1563 N N . ALA A 1 194 ? 15.322 5.587 -30.595 1.00 91.25 194 ALA A N 1
ATOM 1564 C CA . ALA A 1 194 ? 16.749 5.549 -30.338 1.00 91.25 194 ALA A CA 1
ATOM 1565 C C . ALA A 1 194 ? 17.459 4.304 -30.866 1.00 91.25 194 ALA A C 1
ATOM 1567 O O . ALA A 1 194 ? 18.681 4.333 -30.879 1.00 91.25 194 ALA A O 1
ATOM 1568 N N . ASP A 1 195 ? 16.747 3.254 -31.292 1.00 89.44 195 ASP A N 1
ATOM 1569 C CA . ASP A 1 195 ? 17.326 1.990 -31.783 1.00 89.44 195 ASP A CA 1
ATOM 1570 C C . ASP A 1 195 ? 18.341 1.386 -30.792 1.00 89.44 195 ASP A C 1
ATOM 1572 O O . ASP A 1 195 ? 19.529 1.190 -31.072 1.00 89.44 195 ASP A O 1
ATOM 1576 N N . LEU A 1 196 ? 17.899 1.205 -29.544 1.00 91.81 196 LEU A N 1
ATOM 1577 C CA . LEU A 1 196 ? 18.708 0.572 -28.503 1.00 91.81 196 LEU A CA 1
ATOM 1578 C C . LEU A 1 196 ? 18.919 -0.911 -28.845 1.00 91.81 196 LEU A C 1
ATOM 1580 O O . LEU A 1 196 ? 17.980 -1.567 -29.298 1.00 91.81 196 LEU A O 1
ATOM 1584 N N . PRO A 1 197 ? 20.100 -1.492 -28.571 1.00 92.69 197 PRO A N 1
ATOM 1585 C CA . PRO A 1 197 ? 20.377 -2.885 -28.898 1.00 92.69 197 PRO A CA 1
ATOM 1586 C C . PRO A 1 197 ? 19.805 -3.844 -27.832 1.00 92.69 197 PRO A C 1
ATOM 1588 O O . PRO A 1 197 ? 20.464 -4.785 -27.393 1.00 92.69 197 PRO A O 1
ATOM 1591 N N . ILE A 1 198 ? 18.578 -3.575 -27.385 1.00 96.00 198 ILE A N 1
ATOM 1592 C CA . ILE A 1 198 ? 17.847 -4.291 -26.340 1.00 96.00 198 ILE A CA 1
ATOM 1593 C C . ILE A 1 198 ? 16.341 -4.200 -26.619 1.00 96.00 198 ILE A C 1
ATOM 1595 O O . ILE A 1 198 ? 15.863 -3.232 -27.209 1.00 96.00 198 ILE A O 1
ATOM 1599 N N . SER A 1 199 ? 15.569 -5.210 -26.214 1.00 97.69 199 SER A N 1
ATOM 1600 C CA . SER A 1 199 ? 14.113 -5.195 -26.408 1.00 97.69 199 SER A CA 1
ATOM 1601 C C . SER A 1 199 ? 13.429 -4.309 -25.369 1.00 97.69 199 SER A C 1
ATOM 1603 O O . SER A 1 199 ? 13.816 -4.334 -24.209 1.00 97.69 199 SER A O 1
ATOM 1605 N N . ILE A 1 200 ? 12.374 -3.588 -25.758 1.00 97.88 200 ILE A N 1
ATOM 1606 C CA . ILE A 1 200 ? 11.579 -2.722 -24.868 1.00 97.88 200 ILE A CA 1
ATOM 1607 C C . ILE A 1 200 ? 10.158 -3.285 -24.735 1.00 97.88 200 ILE A C 1
ATOM 1609 O O . ILE A 1 200 ? 9.557 -3.729 -25.717 1.00 97.88 200 ILE A O 1
ATOM 1613 N N . SER A 1 201 ? 9.593 -3.259 -23.528 1.00 96.62 201 SER A N 1
ATOM 1614 C CA . SER A 1 201 ? 8.209 -3.646 -23.245 1.00 96.62 201 SER A CA 1
ATOM 1615 C C . SER A 1 201 ? 7.594 -2.766 -22.157 1.00 96.62 201 SER A C 1
ATOM 1617 O O . SER A 1 201 ? 8.265 -2.433 -21.194 1.00 96.62 201 SER A O 1
ATOM 1619 N N . VAL A 1 202 ? 6.297 -2.469 -22.270 1.00 95.25 202 VAL A N 1
ATOM 1620 C CA . VAL A 1 202 ? 5.521 -1.675 -21.284 1.00 95.25 202 VAL A CA 1
ATOM 1621 C C . VAL A 1 202 ? 4.370 -2.456 -20.641 1.00 95.25 202 VAL A C 1
ATOM 1623 O O . VAL A 1 202 ? 3.582 -1.908 -19.881 1.00 95.25 202 VAL A O 1
ATOM 1626 N N . ASP A 1 203 ? 4.249 -3.745 -20.968 1.00 94.31 203 ASP A N 1
ATOM 1627 C CA . ASP A 1 203 ? 3.148 -4.610 -20.530 1.00 94.31 203 ASP A CA 1
ATOM 1628 C C . ASP A 1 203 ? 3.670 -5.816 -19.733 1.00 94.31 203 ASP A C 1
ATOM 1630 O O . ASP A 1 203 ? 3.355 -6.970 -20.043 1.00 94.31 203 ASP A O 1
ATOM 1634 N N . LYS A 1 204 ? 4.520 -5.562 -18.733 1.00 95.94 204 LYS A N 1
ATOM 1635 C CA . LYS A 1 204 ? 5.109 -6.587 -17.858 1.00 95.94 204 LYS A CA 1
ATOM 1636 C C . LYS A 1 204 ? 4.853 -6.270 -16.389 1.00 95.94 204 LYS A C 1
ATOM 1638 O O . LYS A 1 204 ? 4.640 -5.120 -16.027 1.00 95.94 204 LYS A O 1
ATOM 1643 N N . HIS A 1 205 ? 4.931 -7.303 -15.558 1.00 96.25 205 HIS A N 1
ATOM 1644 C CA . HIS A 1 205 ? 4.896 -7.171 -14.103 1.00 96.25 205 HIS A CA 1
ATOM 1645 C C . HIS A 1 205 ? 5.642 -8.326 -13.420 1.00 96.25 205 HIS A C 1
ATOM 1647 O O . HIS A 1 205 ? 5.818 -9.398 -14.010 1.00 96.25 205 HIS A O 1
ATOM 1653 N N . LEU A 1 206 ? 6.020 -8.143 -12.155 1.00 94.94 206 LEU A N 1
ATOM 1654 C CA . LEU A 1 206 ? 6.553 -9.187 -11.281 1.00 94.94 206 LEU A CA 1
ATOM 1655 C C . LEU A 1 206 ? 5.559 -9.496 -10.162 1.00 94.94 206 LEU A C 1
ATOM 1657 O O . LEU A 1 206 ? 5.157 -8.626 -9.395 1.00 94.94 206 LEU A O 1
ATOM 1661 N N . SER A 1 207 ? 5.156 -10.761 -10.050 1.00 92.81 207 SER A N 1
ATOM 1662 C CA . SER A 1 207 ? 4.342 -11.211 -8.916 1.00 92.81 207 SER A CA 1
ATOM 1663 C C . SER A 1 207 ? 5.168 -11.237 -7.632 1.00 92.81 207 SER A C 1
ATOM 1665 O O . SER A 1 207 ? 6.328 -11.644 -7.674 1.00 92.81 207 SER A O 1
ATOM 1667 N N . ILE A 1 208 ? 4.550 -10.925 -6.499 1.00 89.81 208 ILE A N 1
ATOM 1668 C CA . ILE A 1 208 ? 5.199 -10.890 -5.186 1.00 89.81 208 ILE A CA 1
ATOM 1669 C C . ILE A 1 208 ? 4.581 -11.985 -4.310 1.00 89.81 208 ILE A C 1
ATOM 1671 O O . ILE A 1 208 ? 3.360 -12.160 -4.289 1.00 89.81 208 ILE A O 1
ATOM 1675 N N . LEU A 1 209 ? 5.412 -12.752 -3.601 1.00 84.81 209 LEU A N 1
ATOM 1676 C CA . LEU A 1 209 ? 4.939 -13.780 -2.671 1.00 84.81 209 LEU A CA 1
ATOM 1677 C C . LEU A 1 209 ? 4.055 -13.137 -1.590 1.00 84.81 209 LEU A C 1
ATOM 1679 O O . LEU A 1 209 ? 4.452 -12.178 -0.949 1.00 84.81 209 LEU A O 1
ATOM 1683 N N . GLY A 1 210 ? 2.847 -13.666 -1.383 1.00 80.69 210 GLY A N 1
ATOM 1684 C CA . GLY A 1 210 ? 1.932 -13.164 -0.349 1.00 80.69 210 GLY A CA 1
ATOM 1685 C C . GLY A 1 210 ? 1.155 -11.897 -0.722 1.00 80.69 210 GLY A C 1
ATOM 1686 O O . GLY A 1 210 ? 0.327 -11.460 0.076 1.00 80.69 210 GLY A O 1
ATOM 1687 N N . ARG A 1 211 ? 1.350 -11.355 -1.932 1.00 86.31 211 ARG A N 1
ATOM 1688 C CA . ARG A 1 211 ? 0.667 -10.155 -2.426 1.00 86.31 211 ARG A CA 1
ATOM 1689 C C . ARG A 1 211 ? -0.170 -10.449 -3.668 1.00 86.31 211 ARG A C 1
ATOM 1691 O O . ARG A 1 211 ? 0.244 -11.207 -4.542 1.00 86.31 211 ARG A O 1
ATOM 1698 N N . THR A 1 212 ? -1.351 -9.836 -3.765 1.00 89.12 212 THR A N 1
ATOM 1699 C CA . THR A 1 212 ? -2.210 -10.002 -4.953 1.00 89.12 212 THR A CA 1
ATOM 1700 C C . THR A 1 212 ? -1.890 -9.000 -6.059 1.00 89.12 212 THR A C 1
ATOM 1702 O O . THR A 1 212 ? -1.958 -9.345 -7.240 1.00 89.12 212 THR A O 1
ATOM 1705 N N . LEU A 1 213 ? -1.510 -7.776 -5.695 1.00 90.81 213 LEU A N 1
ATOM 1706 C CA . LEU A 1 213 ? -1.039 -6.762 -6.630 1.00 90.81 213 LEU A CA 1
ATOM 1707 C C . LEU A 1 213 ? 0.453 -6.990 -6.921 1.00 90.81 213 LEU A C 1
ATOM 1709 O O . LEU A 1 213 ? 1.226 -7.127 -5.971 1.00 90.81 213 LEU A O 1
ATOM 1713 N N . PRO A 1 214 ? 0.859 -7.079 -8.199 1.00 93.38 214 PRO A N 1
ATOM 1714 C CA . PRO A 1 214 ? 2.265 -7.203 -8.566 1.00 93.38 214 PRO A CA 1
ATOM 1715 C C . PRO A 1 214 ? 2.985 -5.850 -8.539 1.00 93.38 214 PRO A C 1
ATOM 1717 O O . PRO A 1 214 ? 2.333 -4.809 -8.472 1.00 93.38 214 PRO A O 1
ATOM 1720 N N . TYR A 1 215 ? 4.311 -5.892 -8.682 1.00 94.69 215 TYR A N 1
ATOM 1721 C CA . TYR A 1 215 ? 5.078 -4.728 -9.116 1.00 94.69 215 TYR A CA 1
ATOM 1722 C C . TYR A 1 215 ? 5.017 -4.581 -10.641 1.00 94.69 215 TYR A C 1
ATOM 1724 O O . TYR A 1 215 ? 5.203 -5.558 -11.373 1.00 94.69 215 TYR A O 1
ATOM 1732 N N . GLU A 1 216 ? 4.731 -3.378 -11.120 1.00 95.19 216 GLU A N 1
ATOM 1733 C CA . GLU A 1 216 ? 4.512 -3.013 -12.517 1.00 95.19 216 GLU A CA 1
ATOM 1734 C C . GLU A 1 216 ? 5.505 -1.915 -12.950 1.00 95.19 216 GLU A C 1
ATOM 1736 O O . GLU A 1 216 ? 5.171 -0.742 -12.805 1.00 95.19 216 GLU A O 1
ATOM 1741 N N . PRO A 1 217 ? 6.682 -2.278 -13.498 1.00 96.19 217 PRO A N 1
ATOM 1742 C CA . PRO A 1 217 ? 7.621 -1.335 -14.119 1.00 96.19 217 PRO A CA 1
ATOM 1743 C C . PRO A 1 217 ? 6.968 -0.392 -15.130 1.00 96.19 217 PRO A C 1
ATOM 1745 O O . PRO A 1 217 ? 6.126 -0.847 -15.922 1.00 96.19 217 PRO A O 1
ATOM 1748 N N . ASP A 1 218 ? 7.411 0.864 -15.203 1.00 96.75 218 ASP A N 1
ATOM 1749 C CA . ASP A 1 218 ? 7.043 1.757 -16.307 1.00 96.75 218 ASP A CA 1
ATOM 1750 C C . ASP A 1 218 ? 7.523 1.200 -17.648 1.00 96.75 218 ASP A C 1
ATOM 1752 O O . ASP A 1 218 ? 6.725 0.996 -18.580 1.00 96.75 218 ASP A O 1
ATOM 1756 N N . PHE A 1 219 ? 8.808 0.839 -17.713 1.00 98.00 219 PHE A N 1
ATOM 1757 C CA . PHE A 1 219 ? 9.409 0.167 -18.860 1.00 98.00 219 PHE A CA 1
ATOM 1758 C C . PHE A 1 219 ? 10.277 -1.009 -18.427 1.00 98.00 219 PHE A C 1
ATOM 1760 O O . PHE A 1 219 ? 11.051 -0.942 -17.480 1.00 98.00 219 PHE A O 1
ATOM 1767 N N . VAL A 1 220 ? 10.206 -2.086 -19.204 1.00 98.50 220 VAL A N 1
ATOM 1768 C CA . VAL A 1 220 ? 11.112 -3.227 -19.097 1.00 98.50 220 VAL A CA 1
ATOM 1769 C C . VAL A 1 220 ? 11.987 -3.280 -20.333 1.00 98.50 220 VAL A C 1
ATOM 1771 O O . VAL A 1 220 ? 11.492 -3.526 -21.439 1.00 98.50 220 VAL A O 1
ATOM 1774 N N . LEU A 1 221 ? 13.290 -3.098 -20.140 1.00 98.50 221 LEU A N 1
ATOM 1775 C CA . LEU A 1 221 ? 14.297 -3.336 -21.168 1.00 98.50 221 LEU A CA 1
ATOM 1776 C C . LEU A 1 221 ? 14.927 -4.707 -20.924 1.00 98.50 221 LEU A C 1
ATOM 1778 O O . LEU A 1 221 ? 15.292 -5.022 -19.797 1.00 98.50 221 LEU A O 1
ATOM 1782 N N . TYR A 1 222 ? 15.031 -5.553 -21.947 1.00 98.31 222 TYR A N 1
ATOM 1783 C CA . TYR A 1 222 ? 15.544 -6.910 -21.762 1.00 98.31 222 TYR A CA 1
ATOM 1784 C C . TYR A 1 222 ? 16.301 -7.492 -22.960 1.00 98.31 222 TYR A C 1
ATOM 1786 O O . TYR A 1 222 ? 15.952 -7.273 -24.123 1.00 98.31 222 TYR A O 1
ATOM 1794 N N . ASP A 1 223 ? 17.318 -8.297 -22.654 1.00 97.44 223 ASP A N 1
ATOM 1795 C CA . ASP A 1 223 ? 18.058 -9.149 -23.586 1.00 97.44 223 ASP A CA 1
ATOM 1796 C C . ASP A 1 223 ? 18.014 -10.591 -23.059 1.00 97.44 223 ASP A C 1
ATOM 1798 O O . ASP A 1 223 ? 18.637 -10.933 -22.049 1.00 97.44 223 ASP A O 1
ATOM 1802 N N . LYS A 1 224 ? 17.254 -11.452 -23.747 1.00 96.00 224 LYS A N 1
ATOM 1803 C CA . LYS A 1 224 ? 17.087 -12.860 -23.357 1.00 96.00 224 LYS A CA 1
ATOM 1804 C C . LYS A 1 224 ? 18.375 -13.675 -23.483 1.00 96.00 224 LYS A C 1
ATOM 1806 O O . LYS A 1 224 ? 18.514 -14.669 -22.784 1.00 96.00 224 LYS A O 1
ATOM 1811 N N . GLY A 1 225 ? 19.297 -13.296 -24.371 1.00 94.88 225 GLY A N 1
ATOM 1812 C CA . GLY A 1 225 ? 20.571 -14.002 -24.522 1.00 94.88 225 GLY A CA 1
ATOM 1813 C C . GLY A 1 225 ? 21.460 -13.817 -23.294 1.00 94.88 225 GLY A C 1
ATOM 1814 O O . GLY A 1 225 ? 22.102 -14.760 -22.833 1.00 94.88 225 GLY A O 1
ATOM 1815 N N . LEU A 1 226 ? 21.429 -12.613 -22.722 1.00 95.12 226 LEU A N 1
ATOM 1816 C CA . LEU A 1 226 ? 22.194 -12.254 -21.528 1.00 95.12 226 LEU A CA 1
ATOM 1817 C C . LEU A 1 226 ? 21.446 -12.486 -20.216 1.00 95.12 226 LEU A C 1
ATOM 1819 O O . LEU A 1 226 ? 22.023 -12.259 -19.151 1.00 95.12 226 LEU A O 1
ATOM 1823 N N . ASN A 1 227 ? 20.181 -12.917 -20.262 1.00 97.50 227 ASN A N 1
ATOM 1824 C CA . ASN A 1 227 ? 19.317 -12.917 -19.082 1.00 97.50 227 ASN A CA 1
ATOM 1825 C C . ASN A 1 227 ? 19.355 -11.541 -18.378 1.00 97.50 227 ASN A C 1
ATOM 1827 O O . ASN A 1 227 ? 19.418 -11.448 -17.154 1.00 97.50 227 ASN A O 1
ATOM 1831 N N . LEU A 1 228 ? 19.374 -10.468 -19.175 1.00 97.88 228 LEU A N 1
ATOM 1832 C CA . LEU A 1 228 ? 19.415 -9.088 -18.708 1.00 97.88 228 LEU A CA 1
ATOM 1833 C C . LEU A 1 228 ? 17.998 -8.528 -18.729 1.00 97.88 228 LEU A C 1
ATOM 1835 O O . LEU A 1 228 ? 17.362 -8.515 -19.781 1.00 97.88 228 LEU A O 1
ATOM 1839 N N . TYR A 1 229 ? 17.529 -8.061 -17.577 1.00 98.62 229 TYR A N 1
ATOM 1840 C CA . TYR A 1 229 ? 16.261 -7.361 -17.414 1.00 98.62 229 TYR A CA 1
ATOM 1841 C C . TYR A 1 229 ? 16.514 -6.089 -16.610 1.00 98.62 229 TYR A C 1
ATOM 1843 O O . TYR A 1 229 ? 17.192 -6.121 -15.582 1.00 98.62 229 TYR A O 1
ATOM 1851 N N . ILE A 1 230 ? 16.000 -4.976 -17.119 1.00 98.69 230 ILE A N 1
ATOM 1852 C CA . ILE A 1 230 ? 16.165 -3.643 -16.559 1.00 98.69 230 ILE A CA 1
ATOM 1853 C C . ILE A 1 230 ? 14.774 -3.070 -16.317 1.00 98.69 230 ILE A C 1
ATOM 1855 O O . ILE A 1 230 ? 13.972 -2.971 -17.250 1.00 98.69 230 ILE A O 1
ATOM 1859 N N . ASP A 1 231 ? 14.516 -2.728 -15.065 1.00 98.62 231 ASP A N 1
ATOM 1860 C CA . ASP A 1 231 ? 13.395 -1.915 -14.621 1.00 98.62 231 ASP A CA 1
ATOM 1861 C C . ASP A 1 231 ? 13.760 -0.444 -14.830 1.00 98.62 231 ASP A C 1
ATOM 1863 O O . ASP A 1 231 ? 14.802 0.001 -14.345 1.00 98.62 231 ASP A O 1
ATOM 1867 N N . VAL A 1 232 ? 12.973 0.285 -15.619 1.00 98.38 232 VAL A N 1
ATOM 1868 C CA . VAL A 1 232 ? 13.163 1.723 -15.834 1.00 98.38 232 VAL A CA 1
ATOM 1869 C C . VAL A 1 232 ? 11.915 2.446 -15.358 1.00 98.38 232 VAL A C 1
ATOM 1871 O O . VAL A 1 232 ? 10.855 2.226 -15.940 1.00 98.38 232 VAL A O 1
ATOM 1874 N N . GLU A 1 233 ? 12.071 3.324 -14.368 1.00 97.81 233 GLU A N 1
ATOM 1875 C CA . GLU A 1 233 ? 10.982 4.059 -13.708 1.00 97.81 233 GLU A CA 1
ATOM 1876 C C . GLU A 1 233 ? 11.088 5.572 -13.938 1.00 97.81 233 GLU A C 1
ATOM 1878 O O . GLU A 1 233 ? 12.191 6.134 -14.034 1.00 97.81 233 GLU A O 1
ATOM 1883 N N . ILE A 1 234 ? 9.931 6.236 -14.006 1.00 97.56 234 ILE A N 1
ATOM 1884 C CA . ILE A 1 234 ? 9.808 7.695 -14.000 1.00 97.56 234 ILE A CA 1
ATOM 1885 C C . ILE A 1 234 ? 9.196 8.125 -12.667 1.00 97.56 234 ILE A C 1
ATOM 1887 O O . ILE A 1 234 ? 7.995 8.010 -12.449 1.00 97.56 234 ILE A O 1
ATOM 1891 N N . ASP A 1 235 ? 10.020 8.698 -11.799 1.00 96.81 235 ASP A N 1
ATOM 1892 C CA . ASP A 1 235 ? 9.600 9.129 -10.475 1.00 96.81 235 ASP A CA 1
ATOM 1893 C C . ASP A 1 235 ? 9.001 10.539 -10.527 1.00 96.81 235 ASP A C 1
ATOM 1895 O O . ASP A 1 235 ? 9.599 11.499 -11.026 1.00 96.81 235 ASP A O 1
ATOM 1899 N N . GLU A 1 236 ? 7.813 10.688 -9.953 1.00 95.75 236 GLU A N 1
ATOM 1900 C CA . GLU A 1 236 ? 7.118 11.968 -9.837 1.00 95.75 236 GLU A CA 1
ATOM 1901 C C . GLU A 1 236 ? 7.045 12.398 -8.367 1.00 95.75 236 GLU A C 1
ATOM 1903 O O . GLU A 1 236 ? 6.844 11.555 -7.493 1.00 95.75 236 GLU A O 1
ATOM 1908 N N . PRO A 1 237 ? 7.173 13.694 -8.037 1.00 95.19 237 PRO A N 1
ATOM 1909 C CA . PRO A 1 237 ? 7.212 14.114 -6.635 1.00 95.19 237 PRO A CA 1
ATOM 1910 C C . PRO A 1 237 ? 5.877 13.993 -5.899 1.00 95.19 237 PRO A C 1
ATOM 1912 O O . PRO A 1 237 ? 5.840 13.862 -4.678 1.00 95.19 237 PRO A O 1
ATOM 1915 N N . TYR A 1 238 ? 4.771 14.040 -6.633 1.00 92.62 238 TYR A N 1
ATOM 1916 C CA . TYR A 1 238 ? 3.427 13.825 -6.112 1.00 92.62 238 TYR A CA 1
ATOM 1917 C C . TYR A 1 238 ? 2.518 13.330 -7.230 1.00 92.62 238 TYR A C 1
ATOM 1919 O O . TYR A 1 238 ? 2.704 13.711 -8.385 1.00 92.62 238 TYR A O 1
ATOM 1927 N N . ASP A 1 239 ? 1.482 12.563 -6.900 1.00 91.00 239 ASP A N 1
ATOM 1928 C CA . ASP A 1 239 ? 0.438 12.171 -7.847 1.00 91.00 239 ASP A CA 1
ATOM 1929 C C . ASP A 1 239 ? -0.329 13.389 -8.359 1.00 91.00 239 ASP A C 1
ATOM 1931 O O . ASP A 1 239 ? -0.824 14.209 -7.580 1.00 91.00 239 ASP A O 1
ATOM 1935 N N . GLY A 1 240 ? -0.481 13.483 -9.678 1.00 90.31 240 GLY A N 1
ATOM 1936 C CA . GLY A 1 240 ? -1.076 14.654 -10.310 1.00 90.31 240 GLY A CA 1
ATOM 1937 C C . GLY A 1 240 ? -2.510 14.950 -9.859 1.00 90.31 240 GLY A C 1
ATOM 1938 O O . GLY A 1 240 ? -2.868 16.114 -9.686 1.00 90.31 240 GLY A O 1
ATOM 1939 N N . TYR A 1 241 ? -3.333 13.919 -9.636 1.00 86.25 241 TYR A N 1
ATOM 1940 C CA . TYR A 1 241 ? -4.739 14.098 -9.264 1.00 86.25 241 TYR A CA 1
ATOM 1941 C C . TYR A 1 241 ? -4.953 14.062 -7.750 1.00 86.25 241 TYR A C 1
ATOM 1943 O O . TYR A 1 241 ? -5.626 14.930 -7.195 1.00 86.25 241 TYR A O 1
ATOM 1951 N N . SER A 1 242 ? -4.420 13.045 -7.067 1.00 85.38 242 SER A N 1
ATOM 1952 C CA . SER A 1 242 ? -4.608 12.882 -5.630 1.00 85.38 242 SER A CA 1
ATOM 1953 C C . SER A 1 242 ? -3.775 13.860 -4.818 1.00 85.38 242 SER A C 1
ATOM 1955 O O . SER A 1 242 ? -4.132 14.080 -3.665 1.00 85.38 242 SER A O 1
ATOM 1957 N N . ARG A 1 243 ? -2.731 14.467 -5.401 1.00 86.94 243 ARG A N 1
ATOM 1958 C CA . ARG A 1 243 ? -1.790 15.362 -4.711 1.00 86.94 243 ARG A CA 1
ATOM 1959 C C . ARG A 1 243 ? -0.981 14.679 -3.609 1.00 86.94 243 ARG A C 1
ATOM 1961 O O . ARG A 1 243 ? -0.360 15.344 -2.789 1.00 86.94 243 ARG A O 1
ATOM 1968 N N . THR A 1 244 ? -1.008 13.352 -3.560 1.00 85.56 244 THR A N 1
ATOM 1969 C CA . THR A 1 244 ? -0.277 12.589 -2.549 1.00 85.56 244 THR A CA 1
ATOM 1970 C C . THR A 1 244 ? 1.206 12.585 -2.921 1.00 85.56 244 THR A C 1
ATOM 1972 O O . THR A 1 244 ? 1.504 12.268 -4.072 1.00 85.56 244 THR A O 1
ATOM 1975 N N . PRO A 1 245 ? 2.126 12.920 -2.002 1.00 88.88 245 PRO A N 1
ATOM 1976 C CA . PRO A 1 245 ? 3.561 12.756 -2.218 1.00 88.88 245 PRO A CA 1
ATOM 1977 C C . PRO A 1 245 ? 3.933 11.332 -2.650 1.00 88.88 245 PRO A C 1
ATOM 1979 O O . PRO A 1 245 ? 3.388 10.363 -2.123 1.00 88.88 245 PRO A O 1
ATOM 1982 N N . THR A 1 246 ? 4.880 11.209 -3.576 1.00 90.81 246 THR A N 1
ATOM 1983 C CA . THR A 1 246 ? 5.323 9.928 -4.152 1.00 90.81 246 THR A CA 1
ATOM 1984 C C . THR A 1 246 ? 6.848 9.861 -4.221 1.00 90.81 246 THR A C 1
ATOM 1986 O O . THR A 1 246 ? 7.527 10.885 -4.173 1.00 90.81 246 THR A O 1
ATOM 1989 N N . HIS A 1 247 ? 7.394 8.644 -4.271 1.00 91.00 247 HIS A N 1
ATOM 1990 C CA . HIS A 1 247 ? 8.832 8.367 -4.422 1.00 91.00 247 HIS A CA 1
ATOM 1991 C C . HIS A 1 247 ? 9.769 9.073 -3.428 1.00 91.00 247 HIS A C 1
ATOM 1993 O O . HIS A 1 247 ? 10.860 9.534 -3.759 1.00 91.00 247 HIS A O 1
ATOM 1999 N N . ILE A 1 248 ? 9.326 9.175 -2.175 1.00 88.56 248 ILE A N 1
ATOM 2000 C CA . ILE A 1 248 ? 10.064 9.831 -1.094 1.00 88.56 248 ILE A CA 1
ATOM 2001 C C . ILE A 1 248 ? 11.347 9.046 -0.773 1.00 88.56 248 ILE A C 1
ATOM 2003 O O . ILE A 1 248 ? 11.325 7.818 -0.688 1.00 88.56 248 ILE A O 1
ATOM 2007 N N . SER A 1 249 ? 12.454 9.749 -0.523 1.00 83.88 249 SER A N 1
ATOM 2008 C CA . SER A 1 249 ? 13.769 9.169 -0.185 1.00 83.88 249 SER A CA 1
ATOM 2009 C C . SER A 1 249 ? 13.758 8.131 0.953 1.00 83.88 249 SER A C 1
ATOM 2011 O O . SER A 1 249 ? 14.461 7.127 0.871 1.00 83.88 249 SER A O 1
ATOM 2013 N N . ASN A 1 250 ? 12.910 8.311 1.971 1.00 72.25 250 ASN A N 1
ATOM 2014 C CA . ASN A 1 250 ? 12.699 7.364 3.080 1.00 72.25 250 ASN A CA 1
ATOM 2015 C C . ASN A 1 250 ? 11.430 6.494 2.923 1.00 72.25 250 ASN A C 1
ATOM 2017 O O . ASN A 1 250 ? 10.882 6.008 3.911 1.00 72.25 250 ASN A O 1
ATOM 2021 N N . GLY A 1 251 ? 10.919 6.351 1.699 1.00 77.88 251 GLY A N 1
ATOM 2022 C CA . GLY A 1 251 ? 9.681 5.638 1.389 1.00 77.88 251 GLY A CA 1
ATOM 2023 C C . GLY A 1 251 ? 9.852 4.140 1.108 1.00 77.88 251 GLY A C 1
ATOM 2024 O O . GLY A 1 251 ? 10.900 3.532 1.328 1.00 77.88 251 GLY A O 1
ATOM 2025 N N . THR A 1 252 ? 8.786 3.539 0.577 1.00 79.56 252 THR A N 1
ATOM 2026 C CA . THR A 1 252 ? 8.712 2.111 0.226 1.00 79.56 252 THR A CA 1
ATOM 2027 C C . THR A 1 252 ? 9.479 1.744 -1.047 1.00 79.56 252 THR A C 1
ATOM 2029 O O . THR A 1 252 ? 9.706 0.555 -1.275 1.00 79.56 252 THR A O 1
ATOM 2032 N N . ASP A 1 253 ? 9.942 2.724 -1.836 1.00 86.06 253 ASP A N 1
ATOM 2033 C CA . ASP A 1 253 ? 10.764 2.493 -3.037 1.00 86.06 253 ASP A CA 1
ATOM 2034 C C . ASP A 1 253 ? 11.967 1.599 -2.741 1.00 86.06 253 ASP A C 1
ATOM 2036 O O . ASP A 1 253 ? 12.252 0.696 -3.512 1.00 86.06 253 ASP A O 1
ATOM 2040 N N . ARG A 1 254 ? 12.628 1.770 -1.587 1.00 88.19 254 ARG A N 1
ATOM 2041 C CA . ARG A 1 254 ? 13.789 0.945 -1.221 1.00 88.19 254 ARG A CA 1
ATOM 2042 C C . ARG A 1 254 ? 13.443 -0.545 -1.136 1.00 88.19 254 ARG A C 1
ATOM 2044 O O . ARG A 1 254 ? 14.266 -1.386 -1.479 1.00 88.19 254 ARG A O 1
ATOM 2051 N N . ILE A 1 255 ? 12.237 -0.877 -0.668 1.00 90.06 255 ILE A N 1
ATOM 2052 C CA . ILE A 1 255 ? 11.755 -2.265 -0.591 1.00 90.06 255 ILE A CA 1
ATOM 2053 C C . ILE A 1 255 ? 11.525 -2.805 -2.008 1.00 90.06 255 ILE A C 1
ATOM 2055 O O . ILE A 1 255 ? 11.963 -3.915 -2.314 1.00 90.06 255 ILE A O 1
ATOM 2059 N N . ARG A 1 256 ? 10.907 -1.997 -2.882 1.00 92.81 256 ARG A N 1
ATOM 2060 C CA . ARG A 1 256 ? 10.709 -2.322 -4.302 1.00 92.81 256 ARG A CA 1
ATOM 2061 C C . ARG A 1 256 ? 12.049 -2.538 -5.008 1.00 92.81 256 ARG A C 1
ATOM 2063 O O . ARG A 1 256 ? 12.270 -3.602 -5.575 1.00 92.81 256 ARG A O 1
ATOM 2070 N N . ASP A 1 257 ? 12.950 -1.570 -4.935 1.00 94.50 257 ASP A N 1
ATOM 2071 C CA . ASP A 1 257 ? 14.259 -1.602 -5.587 1.00 94.50 257 ASP A CA 1
ATOM 2072 C C . ASP A 1 257 ? 15.054 -2.839 -5.155 1.00 94.50 257 ASP A C 1
ATOM 2074 O O . ASP A 1 257 ? 15.547 -3.600 -5.992 1.00 94.50 257 ASP A O 1
ATOM 2078 N N . GLN A 1 258 ? 15.090 -3.113 -3.845 1.00 94.25 258 GLN A N 1
ATOM 2079 C CA . GLN A 1 258 ? 15.729 -4.312 -3.311 1.00 94.25 258 GLN A CA 1
ATOM 2080 C C . GLN A 1 258 ? 15.084 -5.589 -3.860 1.00 94.25 258 GLN A C 1
ATOM 2082 O O . GLN A 1 258 ? 15.791 -6.529 -4.218 1.00 94.25 258 GLN A O 1
ATOM 2087 N N . PHE A 1 259 ? 13.755 -5.633 -3.992 1.00 94.62 259 PHE A N 1
ATOM 2088 C CA . PHE A 1 259 ? 13.070 -6.779 -4.582 1.00 94.62 259 PHE A CA 1
ATOM 2089 C C . PHE A 1 259 ? 13.496 -7.049 -6.026 1.00 94.62 259 PHE A C 1
ATOM 2091 O O . PHE A 1 259 ? 13.663 -8.224 -6.376 1.00 94.62 259 PHE A O 1
ATOM 2098 N N . PHE A 1 260 ? 13.670 -6.014 -6.851 1.00 97.00 260 PHE A N 1
ATOM 2099 C CA . PHE A 1 260 ? 14.131 -6.149 -8.237 1.00 97.00 260 PHE A CA 1
ATOM 2100 C C . PHE A 1 260 ? 15.590 -6.617 -8.300 1.00 97.00 260 PHE A C 1
ATOM 2102 O O . PHE A 1 260 ? 15.888 -7.596 -8.989 1.00 97.00 260 PHE A O 1
ATOM 2109 N N . ILE A 1 261 ? 16.475 -6.005 -7.512 1.00 96.19 261 ILE A N 1
ATOM 2110 C CA . ILE A 1 261 ? 17.898 -6.372 -7.411 1.00 96.19 261 ILE A CA 1
ATOM 2111 C C . ILE A 1 261 ? 18.061 -7.827 -6.955 1.00 96.19 261 ILE A C 1
ATOM 2113 O O . ILE A 1 261 ? 18.780 -8.606 -7.589 1.00 96.19 261 ILE A O 1
ATOM 2117 N N . ASP A 1 262 ? 17.346 -8.224 -5.900 1.00 94.81 262 ASP A N 1
ATOM 2118 C CA . ASP A 1 262 ? 17.336 -9.601 -5.394 1.00 94.81 262 ASP A CA 1
ATOM 2119 C C . ASP A 1 262 ? 16.799 -10.574 -6.446 1.00 94.81 262 ASP A C 1
ATOM 2121 O O . ASP A 1 262 ? 17.231 -11.720 -6.510 1.00 94.81 262 ASP A O 1
ATOM 2125 N N . SER A 1 263 ? 15.882 -10.106 -7.298 1.00 96.06 263 SER A N 1
ATOM 2126 C CA . SER A 1 263 ? 15.295 -10.863 -8.406 1.00 96.06 263 SER A CA 1
ATOM 2127 C C . SER A 1 263 ? 16.181 -10.917 -9.660 1.00 96.06 263 SER A C 1
ATOM 2129 O O . SER A 1 263 ? 15.738 -11.464 -10.673 1.00 96.06 263 SER A O 1
ATOM 2131 N N . GLY A 1 264 ? 17.398 -10.362 -9.617 1.00 97.12 264 GLY A N 1
ATOM 2132 C CA . GLY A 1 264 ? 18.361 -10.381 -10.721 1.00 97.12 264 GLY A CA 1
ATOM 2133 C C . GLY A 1 264 ? 18.195 -9.250 -11.740 1.00 97.12 264 GLY A C 1
ATOM 2134 O O . GLY A 1 264 ? 18.721 -9.360 -12.846 1.00 97.12 264 GLY A O 1
ATOM 2135 N N . TRP A 1 265 ? 17.463 -8.188 -11.402 1.00 98.38 265 TRP A N 1
ATOM 2136 C CA . TRP A 1 265 ? 17.204 -7.058 -12.297 1.00 98.38 265 TRP A CA 1
ATOM 2137 C C . TRP A 1 265 ? 18.137 -5.884 -12.015 1.00 98.38 265 TRP A C 1
ATOM 2139 O O . TRP A 1 265 ? 18.539 -5.646 -10.878 1.00 98.38 265 TRP A O 1
ATOM 2149 N N . VAL A 1 266 ? 18.446 -5.131 -13.068 1.00 98.56 266 VAL A N 1
ATOM 2150 C CA . VAL A 1 266 ? 18.991 -3.772 -12.960 1.00 98.56 266 VAL A CA 1
ATOM 2151 C C . VAL A 1 266 ? 17.817 -2.814 -12.766 1.00 98.56 266 VAL A C 1
ATOM 2153 O O . VAL A 1 266 ? 16.776 -3.009 -13.387 1.00 98.56 266 VAL A O 1
ATOM 2156 N N . VAL A 1 267 ? 17.979 -1.782 -11.944 1.00 98.50 267 VAL A N 1
ATOM 2157 C CA . VAL A 1 267 ? 16.973 -0.724 -11.759 1.00 98.50 267 VAL A CA 1
ATOM 2158 C C . VAL A 1 267 ? 17.573 0.597 -12.218 1.00 98.50 267 VAL A C 1
ATOM 2160 O O . VAL A 1 267 ? 18.704 0.916 -11.854 1.00 98.50 267 VAL A O 1
ATOM 2163 N N . ILE A 1 268 ? 16.833 1.359 -13.019 1.00 98.19 268 ILE A N 1
ATOM 2164 C CA . ILE A 1 268 ? 17.174 2.719 -13.434 1.00 98.19 268 ILE A CA 1
ATOM 2165 C C . ILE A 1 268 ? 15.974 3.612 -13.133 1.00 98.19 268 ILE A C 1
ATOM 2167 O O . ILE A 1 268 ? 14.879 3.345 -13.611 1.00 98.19 268 ILE A O 1
ATOM 2171 N N . ARG A 1 269 ? 16.169 4.699 -12.390 1.00 97.81 269 ARG A N 1
ATOM 2172 C CA . ARG A 1 269 ? 15.095 5.662 -12.104 1.00 97.81 269 ARG A CA 1
ATOM 2173 C C . ARG A 1 269 ? 15.509 7.047 -12.564 1.00 97.81 269 ARG A C 1
ATOM 2175 O O . ARG A 1 269 ? 16.643 7.465 -12.321 1.00 97.81 269 ARG A O 1
ATOM 2182 N N . PHE A 1 270 ? 14.589 7.753 -13.205 1.00 98.00 270 PHE A N 1
ATOM 2183 C CA . PHE A 1 270 ? 14.729 9.161 -13.573 1.00 98.00 270 PHE A CA 1
ATOM 2184 C C . PHE A 1 270 ? 13.637 9.967 -12.888 1.00 98.00 270 PHE A C 1
ATOM 2186 O O . PHE A 1 270 ? 12.539 9.455 -12.696 1.00 98.00 270 PHE A O 1
ATOM 2193 N N . SER A 1 271 ? 13.887 11.240 -12.594 1.00 97.69 271 SER A N 1
ATOM 2194 C CA . SER A 1 271 ? 12.780 12.134 -12.254 1.00 97.69 271 SER A CA 1
ATOM 2195 C C . SER A 1 271 ? 11.945 12.438 -13.508 1.00 97.69 271 SER A C 1
ATOM 2197 O O . SER A 1 271 ? 12.464 12.505 -14.630 1.00 97.69 271 SER A O 1
ATOM 2199 N N . GLU A 1 272 ? 10.648 12.703 -13.344 1.00 98.06 272 GLU A N 1
ATOM 2200 C CA . GLU A 1 272 ? 9.803 13.192 -14.442 1.00 98.06 272 GLU A CA 1
ATOM 2201 C C . GLU A 1 272 ? 10.370 14.483 -15.056 1.00 98.06 272 GLU A C 1
ATOM 2203 O O . GLU A 1 272 ? 10.281 14.692 -16.269 1.00 98.06 272 GLU A O 1
ATOM 2208 N N . HIS A 1 273 ? 11.009 15.325 -14.240 1.00 97.50 273 HIS A N 1
ATOM 2209 C CA . HIS A 1 273 ? 11.634 16.562 -14.691 1.00 97.50 273 HIS A CA 1
ATOM 2210 C C . HIS A 1 273 ? 12.822 16.303 -15.636 1.00 97.50 273 HIS A C 1
ATOM 2212 O O . HIS A 1 273 ? 12.898 16.938 -16.692 1.00 97.50 273 HIS A O 1
ATOM 2218 N N . GLN A 1 274 ? 13.692 15.325 -15.350 1.00 97.19 274 GLN A N 1
ATOM 2219 C CA . GLN A 1 274 ? 14.769 14.910 -16.263 1.00 97.19 274 GLN A CA 1
ATOM 2220 C C . GLN A 1 274 ? 14.214 14.395 -17.593 1.00 97.19 274 GLN A C 1
ATOM 2222 O O . GLN A 1 274 ? 14.683 14.787 -18.664 1.00 97.19 274 GLN A O 1
ATOM 2227 N N . ILE A 1 275 ? 13.180 13.552 -17.531 1.00 97.50 275 ILE A N 1
ATOM 2228 C CA . ILE A 1 275 ? 12.519 12.999 -18.718 1.00 97.50 275 ILE A CA 1
ATOM 2229 C C . ILE A 1 275 ? 11.867 14.106 -19.549 1.00 97.50 275 ILE A C 1
ATOM 2231 O O . ILE A 1 275 ? 11.905 14.071 -20.780 1.00 97.50 275 ILE A O 1
ATOM 2235 N N . HIS A 1 276 ? 11.263 15.096 -18.894 1.00 97.19 276 HIS A N 1
ATOM 2236 C CA . HIS A 1 276 ? 10.624 16.218 -19.564 1.00 97.19 276 HIS A CA 1
ATOM 2237 C C . HIS A 1 276 ? 11.643 17.157 -20.224 1.00 97.19 276 HIS A C 1
ATOM 2239 O O . HIS A 1 276 ? 11.466 17.530 -21.383 1.00 97.19 276 HIS A O 1
ATOM 2245 N N . THR A 1 277 ? 12.698 17.538 -19.503 1.00 95.31 277 THR A N 1
ATOM 2246 C CA . THR A 1 277 ? 13.643 18.581 -19.933 1.00 95.31 277 THR A CA 1
ATOM 2247 C C . THR A 1 277 ? 14.769 18.061 -20.822 1.00 95.31 277 THR A C 1
ATOM 2249 O O . THR A 1 277 ? 15.259 18.798 -21.678 1.00 95.31 277 THR A O 1
ATOM 2252 N N . ASN A 1 278 ? 15.181 16.801 -20.659 1.00 95.06 278 ASN A N 1
ATOM 2253 C CA . ASN A 1 278 ? 16.277 16.198 -21.416 1.00 95.06 278 ASN A CA 1
ATOM 2254 C C . ASN A 1 278 ? 16.038 14.698 -21.711 1.00 95.06 278 ASN A C 1
ATOM 2256 O O . ASN A 1 278 ? 16.811 13.836 -21.269 1.00 95.06 278 ASN A O 1
ATOM 2260 N N . PRO A 1 279 ? 14.996 14.350 -22.494 1.00 95.19 279 PRO A N 1
ATOM 2261 C CA . PRO A 1 279 ? 14.682 12.954 -22.801 1.00 95.19 279 PRO A CA 1
ATOM 2262 C C . PRO A 1 279 ? 15.811 12.249 -23.564 1.00 95.19 279 PRO A C 1
ATOM 2264 O O . PRO A 1 279 ? 16.098 11.082 -23.308 1.00 95.19 279 PRO A O 1
ATOM 2267 N N . THR A 1 280 ? 16.498 12.948 -24.474 1.00 94.00 280 THR A N 1
ATOM 2268 C CA . THR A 1 280 ? 17.612 12.381 -25.251 1.00 94.00 280 THR A CA 1
ATOM 2269 C C . THR A 1 280 ? 18.819 12.057 -24.374 1.00 94.00 280 THR A C 1
ATOM 2271 O O . THR A 1 280 ? 19.471 11.033 -24.593 1.00 94.00 280 THR A O 1
ATOM 2274 N N . GLY A 1 281 ? 19.096 12.876 -23.355 1.00 94.31 281 GLY A N 1
ATOM 2275 C CA . GLY A 1 281 ? 20.064 12.564 -22.308 1.00 94.31 281 GLY A CA 1
ATOM 2276 C C . GLY A 1 281 ? 19.692 11.282 -21.565 1.00 94.31 281 GLY A C 1
ATOM 2277 O O . GLY A 1 281 ? 20.532 10.396 -21.444 1.00 94.31 281 GLY A O 1
ATOM 2278 N N . CYS A 1 282 ? 18.429 11.134 -21.148 1.00 96.38 282 CYS A N 1
ATOM 2279 C CA . CYS A 1 282 ? 17.970 9.952 -20.405 1.00 96.38 282 CYS A CA 1
ATOM 2280 C C . CYS A 1 282 ? 18.133 8.670 -21.235 1.00 96.38 282 CYS A C 1
ATOM 2282 O O . CYS A 1 282 ? 18.674 7.671 -20.760 1.00 96.38 282 CYS A O 1
ATOM 2284 N N . VAL A 1 283 ? 17.770 8.720 -22.521 1.00 96.12 283 VAL A N 1
ATOM 2285 C CA . VAL A 1 283 ? 17.998 7.603 -23.448 1.00 96.12 283 VAL A CA 1
ATOM 2286 C C . VAL A 1 283 ? 19.491 7.331 -23.673 1.00 96.12 283 VAL A C 1
ATOM 2288 O O . VAL A 1 283 ? 19.894 6.171 -23.765 1.00 96.12 283 VAL A O 1
ATOM 2291 N N . SER A 1 284 ? 20.330 8.370 -23.725 1.00 93.69 284 SER A N 1
ATOM 2292 C CA . SER A 1 284 ? 21.789 8.218 -23.844 1.00 93.69 284 SER A CA 1
ATOM 2293 C C . SER A 1 284 ? 22.392 7.533 -22.614 1.00 93.69 284 SER A C 1
ATOM 2295 O O . SER A 1 284 ? 23.260 6.673 -22.762 1.00 93.69 284 SER A O 1
ATOM 2297 N N . THR A 1 285 ? 21.902 7.854 -21.413 1.00 94.12 285 THR A N 1
ATOM 2298 C CA . THR A 1 285 ? 22.280 7.177 -20.164 1.00 94.12 285 THR A CA 1
ATOM 2299 C C . THR A 1 285 ? 21.877 5.702 -20.182 1.00 94.12 285 THR A C 1
ATOM 2301 O O . THR A 1 285 ? 22.712 4.845 -19.901 1.00 94.12 285 THR A O 1
ATOM 2304 N N . ILE A 1 286 ? 20.641 5.385 -20.587 1.00 96.00 286 ILE A N 1
ATOM 2305 C CA . ILE A 1 286 ? 20.181 3.994 -20.739 1.00 96.00 286 ILE A CA 1
ATOM 2306 C C . ILE A 1 286 ? 21.062 3.238 -21.739 1.00 96.00 286 ILE A C 1
ATOM 2308 O O . ILE A 1 286 ? 21.531 2.143 -21.435 1.00 96.00 286 ILE A O 1
ATOM 2312 N N . ARG A 1 287 ? 21.325 3.824 -22.915 1.00 94.25 287 ARG A N 1
ATOM 2313 C CA . ARG A 1 287 ? 22.210 3.238 -23.932 1.00 94.25 287 ARG A CA 1
ATOM 2314 C C . ARG A 1 287 ? 23.585 2.924 -23.358 1.00 94.25 287 ARG A C 1
ATOM 2316 O O . ARG A 1 287 ? 24.052 1.805 -23.508 1.00 94.25 287 ARG A O 1
ATOM 2323 N N . TYR A 1 288 ? 24.201 3.889 -22.681 1.00 92.19 288 TYR A N 1
ATOM 2324 C CA . TYR A 1 288 ? 25.520 3.718 -22.082 1.00 92.19 288 TYR A CA 1
ATOM 2325 C C . TYR A 1 288 ? 25.560 2.546 -21.091 1.00 92.19 288 TYR A C 1
ATOM 2327 O O . TYR A 1 288 ? 26.495 1.745 -21.126 1.00 92.19 288 TYR A O 1
ATOM 2335 N N . ILE A 1 289 ? 24.533 2.405 -20.247 1.00 93.75 289 ILE A N 1
ATOM 2336 C CA . ILE A 1 289 ? 24.420 1.289 -19.298 1.00 93.75 289 ILE A CA 1
ATOM 2337 C C . ILE A 1 289 ? 24.241 -0.041 -20.040 1.00 93.75 289 ILE A C 1
ATOM 2339 O O . ILE A 1 289 ? 24.941 -1.007 -19.739 1.00 93.75 289 ILE A O 1
ATOM 2343 N N . VAL A 1 290 ? 23.345 -0.091 -21.032 1.00 94.81 290 VAL A N 1
ATOM 2344 C CA . VAL A 1 290 ? 23.093 -1.289 -21.847 1.00 94.81 290 VAL A CA 1
ATOM 2345 C C . VAL A 1 290 ? 24.361 -1.733 -22.576 1.00 94.81 290 VAL A C 1
ATOM 2347 O O . VAL A 1 290 ? 24.752 -2.889 -22.446 1.00 94.81 290 VAL A O 1
ATOM 2350 N N . ASP A 1 291 ? 25.033 -0.832 -23.290 1.00 92.31 291 ASP A N 1
ATOM 2351 C CA . ASP A 1 291 ? 26.256 -1.141 -24.038 1.00 92.31 291 ASP A CA 1
ATOM 2352 C C . ASP A 1 291 ? 27.370 -1.613 -23.084 1.00 92.31 291 ASP A C 1
ATOM 2354 O O . ASP A 1 291 ? 28.031 -2.618 -23.344 1.00 92.31 291 ASP A O 1
ATOM 2358 N N . SER A 1 292 ? 27.503 -0.975 -21.913 1.00 91.81 292 SER A N 1
ATOM 2359 C CA . SER A 1 292 ? 28.465 -1.387 -20.880 1.00 91.81 292 SER A CA 1
ATOM 2360 C C . SER A 1 292 ? 28.220 -2.815 -20.375 1.00 91.81 292 SER A C 1
ATOM 2362 O O . SER A 1 292 ? 29.171 -3.579 -20.210 1.00 91.81 292 SER A O 1
ATOM 2364 N N . LEU A 1 293 ? 26.958 -3.192 -20.141 1.00 92.75 293 LEU A N 1
ATOM 2365 C CA . LEU A 1 293 ? 26.577 -4.527 -19.659 1.00 92.75 293 LEU A CA 1
ATOM 2366 C C . LEU A 1 293 ? 26.714 -5.609 -20.740 1.00 92.75 293 LEU A C 1
ATOM 2368 O O . LEU A 1 293 ? 27.007 -6.759 -20.410 1.00 92.75 293 LEU A O 1
ATOM 2372 N N . ARG A 1 294 ? 26.493 -5.259 -22.015 1.00 89.56 294 ARG A N 1
ATOM 2373 C CA . ARG A 1 294 ? 26.581 -6.192 -23.152 1.00 89.56 294 ARG A CA 1
ATOM 2374 C C . ARG A 1 294 ? 28.023 -6.457 -23.566 1.00 89.56 294 ARG A C 1
ATOM 2376 O O . ARG A 1 294 ? 28.406 -7.614 -23.719 1.00 89.56 294 ARG A O 1
ATOM 2383 N N . ASP A 1 295 ? 28.816 -5.399 -23.708 1.00 83.00 295 ASP A N 1
ATOM 2384 C CA . ASP A 1 295 ? 30.174 -5.495 -24.249 1.00 83.00 295 ASP A CA 1
ATOM 2385 C C . ASP A 1 295 ? 31.229 -5.698 -23.153 1.00 83.00 295 ASP A C 1
ATOM 2387 O O . ASP A 1 295 ? 32.376 -6.032 -23.450 1.00 83.00 295 ASP A O 1
ATOM 2391 N N . ASN A 1 296 ? 30.850 -5.533 -21.878 1.00 71.06 296 ASN A N 1
ATOM 2392 C CA . ASN A 1 296 ? 31.757 -5.566 -20.728 1.00 71.06 296 ASN A CA 1
ATOM 2393 C C . ASN A 1 296 ? 32.894 -4.525 -20.859 1.00 71.06 296 ASN A C 1
ATOM 2395 O O . ASN A 1 296 ? 34.038 -4.763 -20.462 1.00 71.06 296 ASN A O 1
ATOM 2399 N N . VAL A 1 297 ? 32.581 -3.372 -21.465 1.00 65.44 297 VAL A N 1
ATOM 2400 C CA . VAL A 1 297 ? 33.512 -2.269 -21.743 1.00 65.44 297 VAL A CA 1
ATOM 2401 C C . VAL A 1 297 ? 33.089 -1.020 -20.966 1.00 65.44 297 VAL A C 1
ATOM 2403 O O . VAL A 1 297 ? 31.969 -0.546 -21.105 1.00 65.44 297 VAL A O 1
ATOM 2406 N N . HIS A 1 298 ? 34.021 -0.435 -20.202 1.00 61.69 298 HIS A N 1
ATOM 2407 C CA . HIS A 1 298 ? 33.803 0.778 -19.387 1.00 61.69 298 HIS A CA 1
ATOM 2408 C C . HIS A 1 298 ? 34.491 2.046 -19.884 1.00 61.69 298 HIS A C 1
ATOM 2410 O O . HIS A 1 298 ? 34.605 3.023 -19.151 1.00 61.69 298 HIS A O 1
ATOM 2416 N N . ASN A 1 299 ? 34.966 2.054 -21.127 1.00 51.34 299 ASN A N 1
ATOM 2417 C CA . ASN A 1 299 ? 35.901 3.086 -21.582 1.00 51.34 299 ASN A CA 1
ATOM 2418 C C . ASN A 1 299 ? 35.287 4.159 -22.496 1.00 51.34 299 ASN A C 1
ATOM 2420 O O . ASN A 1 299 ? 36.014 5.033 -22.970 1.00 51.34 299 ASN A O 1
ATOM 2424 N N . ALA A 1 300 ? 33.973 4.139 -22.743 1.00 55.59 300 ALA A N 1
ATOM 2425 C CA . ALA A 1 300 ? 33.309 5.197 -23.501 1.00 55.59 300 ALA A CA 1
ATOM 2426 C C . ALA A 1 300 ? 32.897 6.345 -22.564 1.00 55.59 300 ALA A C 1
ATOM 2428 O O . ALA A 1 300 ? 32.101 6.154 -21.649 1.00 55.59 300 ALA A O 1
ATOM 2429 N N . LYS A 1 301 ? 33.422 7.558 -22.782 1.00 55.78 301 LYS A N 1
ATOM 2430 C CA . LYS A 1 301 ? 32.907 8.762 -22.107 1.00 55.78 301 LYS A CA 1
ATOM 2431 C C . LYS A 1 301 ? 31.447 8.977 -22.516 1.00 55.78 301 LYS A C 1
ATOM 2433 O O . LYS A 1 301 ? 31.156 9.033 -23.709 1.00 55.78 301 LYS A O 1
ATOM 2438 N N . MET A 1 302 ? 30.554 9.142 -21.538 1.00 63.09 302 MET A N 1
ATOM 2439 C CA . MET A 1 302 ? 29.152 9.485 -21.786 1.00 63.09 302 MET A CA 1
ATOM 2440 C C . MET A 1 302 ? 29.083 10.844 -22.501 1.00 63.09 302 MET A C 1
ATOM 2442 O O . MET A 1 302 ? 29.523 11.855 -21.959 1.00 63.09 302 MET A O 1
ATOM 2446 N N . SER A 1 303 ? 28.586 10.866 -23.741 1.00 54.25 303 SER A N 1
ATOM 2447 C CA . SER A 1 303 ? 28.630 12.060 -24.598 1.00 54.25 303 SER A CA 1
ATOM 2448 C C . SER A 1 303 ? 27.586 13.116 -24.229 1.00 54.25 303 SER A C 1
ATOM 2450 O O . SER A 1 303 ? 27.805 14.288 -24.509 1.00 54.25 303 SER A O 1
ATOM 2452 N N . ASN A 1 304 ? 26.484 12.712 -23.585 1.00 59.38 304 ASN A N 1
ATOM 2453 C CA . ASN A 1 304 ? 25.378 13.573 -23.159 1.00 59.38 304 ASN A CA 1
ATOM 2454 C C . ASN A 1 304 ? 24.911 13.152 -21.759 1.00 59.38 304 ASN A C 1
ATOM 2456 O O . ASN A 1 304 ? 24.134 12.209 -21.627 1.00 59.38 304 ASN A O 1
ATOM 2460 N N . SER A 1 305 ? 25.401 13.826 -20.715 1.00 67.31 305 SER A N 1
ATOM 2461 C CA . SER A 1 305 ? 24.951 13.564 -19.344 1.00 67.31 305 SER A CA 1
ATOM 2462 C C . SER A 1 305 ? 23.599 14.216 -19.091 1.00 67.31 305 SER A C 1
ATOM 2464 O O . SER A 1 305 ? 23.421 15.403 -19.366 1.00 67.31 305 SER A O 1
ATOM 2466 N N . VAL A 1 306 ? 22.664 13.458 -18.520 1.00 81.88 306 VAL A N 1
ATOM 2467 C CA . VAL A 1 306 ? 21.491 14.036 -17.854 1.00 81.88 306 VAL A CA 1
ATOM 2468 C C . VAL A 1 306 ? 21.968 14.886 -16.679 1.00 81.88 306 VAL A C 1
ATOM 2470 O O . VAL A 1 306 ? 23.007 14.597 -16.075 1.00 81.88 306 VAL A O 1
ATOM 2473 N N . VAL A 1 307 ? 21.235 15.962 -16.395 1.00 82.25 307 VAL A N 1
ATOM 2474 C CA . VAL A 1 307 ? 21.492 16.815 -15.234 1.00 82.25 307 VAL A CA 1
ATOM 2475 C C . VAL A 1 307 ? 21.188 16.017 -13.975 1.00 82.25 307 VAL A C 1
ATOM 2477 O O . VAL A 1 307 ? 20.128 15.414 -13.868 1.00 82.25 307 VAL A O 1
ATOM 2480 N N . HIS A 1 308 ? 22.127 16.005 -13.040 1.00 88.31 308 HIS A N 1
ATOM 2481 C CA . HIS A 1 308 ? 21.948 15.380 -11.738 1.00 88.31 308 HIS A CA 1
ATOM 2482 C C . HIS A 1 308 ? 20.874 16.115 -10.923 1.00 88.31 308 HIS A C 1
ATOM 2484 O O . HIS A 1 308 ? 20.891 17.345 -10.868 1.00 88.31 308 HIS A O 1
ATOM 2490 N N . GLU A 1 309 ? 19.969 15.371 -10.286 1.00 94.19 309 GLU A N 1
ATOM 2491 C CA . GLU A 1 309 ? 18.910 15.920 -9.430 1.00 94.19 309 GLU A CA 1
ATOM 2492 C C . GLU A 1 309 ? 18.832 15.148 -8.114 1.00 94.19 309 GLU A C 1
ATOM 2494 O O . GLU A 1 309 ? 18.775 13.920 -8.119 1.00 94.19 309 GLU A O 1
ATOM 2499 N N . GLU A 1 310 ? 18.802 15.863 -6.990 1.00 94.69 310 GLU A N 1
ATOM 2500 C CA . GLU A 1 310 ? 18.658 15.247 -5.669 1.00 94.69 310 GLU A CA 1
ATOM 2501 C C . GLU A 1 310 ? 17.297 14.549 -5.535 1.00 94.69 310 GLU A C 1
ATOM 2503 O O . GLU A 1 310 ? 16.262 15.077 -5.964 1.00 94.69 310 GLU A O 1
ATOM 2508 N N . LYS A 1 311 ? 17.276 13.366 -4.908 1.00 94.06 311 LYS A N 1
ATOM 2509 C CA . LYS A 1 311 ? 16.009 12.697 -4.585 1.00 94.06 311 LYS A CA 1
ATOM 2510 C C . LYS A 1 311 ? 15.274 13.481 -3.493 1.00 94.06 311 LYS A C 1
ATOM 2512 O O . LYS A 1 311 ? 15.838 13.784 -2.443 1.00 94.06 311 LYS A O 1
ATOM 2517 N N . TRP A 1 312 ? 13.997 13.787 -3.716 1.00 94.62 312 TRP A N 1
ATOM 2518 C CA . TRP A 1 312 ? 13.197 14.581 -2.779 1.00 94.62 312 TRP A CA 1
ATOM 2519 C C . TRP A 1 312 ? 12.728 13.779 -1.557 1.00 94.62 312 TRP A C 1
ATOM 2521 O O . TRP A 1 312 ? 12.527 12.560 -1.597 1.00 94.62 312 TRP A O 1
ATOM 2531 N N . ASP A 1 313 ? 12.505 14.492 -0.454 1.00 89.81 313 ASP A N 1
ATOM 2532 C CA . ASP A 1 313 ? 11.831 13.970 0.732 1.00 89.81 313 ASP A CA 1
ATOM 2533 C C . ASP A 1 313 ? 10.327 14.321 0.744 1.00 89.81 313 ASP A C 1
ATOM 2535 O O . ASP A 1 313 ? 9.790 14.946 -0.178 1.00 89.81 313 ASP A O 1
ATOM 2539 N N . SER A 1 314 ? 9.616 13.895 1.794 1.00 84.38 314 SER A N 1
ATOM 2540 C CA . SER A 1 314 ? 8.177 14.147 1.933 1.00 84.38 314 SER A CA 1
ATOM 2541 C C . SER A 1 314 ? 7.847 15.630 2.088 1.00 84.38 314 SER A C 1
ATOM 2543 O O . SER A 1 314 ? 6.833 16.088 1.564 1.00 84.38 314 SER A O 1
ATOM 2545 N N . VAL A 1 315 ? 8.693 16.396 2.779 1.00 83.88 315 VAL A N 1
ATOM 2546 C CA . VAL A 1 315 ? 8.483 17.828 3.019 1.00 83.88 315 VAL A CA 1
ATOM 2547 C C . VAL A 1 315 ? 8.618 18.591 1.705 1.00 83.88 315 VAL A C 1
ATOM 2549 O O . VAL A 1 315 ? 7.745 19.390 1.360 1.00 83.88 315 VAL A O 1
ATOM 2552 N N . GLN A 1 316 ? 9.660 18.294 0.931 1.00 90.31 316 GLN A N 1
ATOM 2553 C CA . GLN A 1 316 ? 9.915 18.899 -0.366 1.00 90.31 316 GLN A CA 1
ATOM 2554 C C . GLN A 1 316 ? 8.809 18.571 -1.373 1.00 90.31 316 GLN A C 1
ATOM 2556 O O . GLN A 1 316 ? 8.325 19.476 -2.057 1.00 90.31 316 GLN A O 1
ATOM 2561 N N . ALA A 1 317 ? 8.346 17.318 -1.420 1.00 91.44 317 ALA A N 1
ATOM 2562 C CA . ALA A 1 317 ? 7.217 16.912 -2.254 1.00 91.44 317 ALA A CA 1
ATOM 2563 C C . ALA A 1 317 ? 5.934 17.701 -1.932 1.00 91.44 317 ALA A C 1
ATOM 2565 O O . ALA A 1 317 ? 5.259 18.175 -2.845 1.00 91.44 317 ALA A O 1
ATOM 2566 N N . ILE A 1 318 ? 5.627 17.918 -0.646 1.00 84.88 318 ILE A N 1
ATOM 2567 C CA . ILE A 1 318 ? 4.470 18.722 -0.206 1.00 84.88 318 ILE A CA 1
ATOM 2568 C C . ILE A 1 318 ? 4.626 20.193 -0.607 1.00 84.88 318 ILE A C 1
ATOM 2570 O O . ILE A 1 318 ? 3.663 20.835 -1.025 1.00 84.88 318 ILE A O 1
ATOM 2574 N N . ILE A 1 319 ? 5.828 20.759 -0.468 1.00 88.00 319 ILE A N 1
ATOM 2575 C CA . ILE A 1 319 ? 6.100 22.140 -0.890 1.00 88.00 319 ILE A CA 1
ATOM 2576 C C . ILE A 1 319 ? 5.910 22.274 -2.405 1.00 88.00 319 ILE A C 1
ATOM 2578 O O . ILE A 1 319 ? 5.276 23.223 -2.869 1.00 88.00 319 ILE A O 1
ATOM 2582 N N . TRP A 1 320 ? 6.433 21.325 -3.178 1.00 94.88 320 TRP A N 1
ATOM 2583 C CA . TRP A 1 320 ? 6.291 21.298 -4.630 1.00 94.88 320 TRP A CA 1
ATOM 2584 C C . TRP A 1 320 ? 4.849 21.101 -5.087 1.00 94.88 320 TRP A C 1
ATOM 2586 O O . TRP A 1 320 ? 4.434 21.774 -6.028 1.00 94.88 320 TRP A O 1
ATOM 2596 N N . GLU A 1 321 ? 4.073 20.267 -4.400 1.00 91.56 321 GLU A N 1
ATOM 2597 C CA . GLU A 1 321 ? 2.638 20.113 -4.645 1.00 91.56 321 GLU A CA 1
ATOM 2598 C C . GLU A 1 321 ? 1.901 21.448 -4.492 1.00 91.56 321 GLU A C 1
ATOM 2600 O O . GLU A 1 321 ? 1.224 21.889 -5.422 1.00 91.56 321 GLU A O 1
ATOM 2605 N N . ARG A 1 322 ? 2.120 22.158 -3.378 1.00 87.50 322 ARG A N 1
ATOM 2606 C CA . ARG A 1 322 ? 1.496 23.468 -3.116 1.00 87.50 322 ARG A CA 1
ATOM 2607 C C . ARG A 1 322 ? 1.876 24.532 -4.138 1.00 87.50 322 ARG A C 1
ATOM 2609 O O . ARG A 1 322 ? 1.068 25.406 -4.446 1.00 87.50 322 ARG A O 1
ATOM 2616 N N . ASN A 1 323 ? 3.106 24.466 -4.636 1.00 93.94 323 ASN A N 1
ATOM 2617 C CA . ASN A 1 323 ? 3.632 25.399 -5.625 1.00 93.94 323 ASN A CA 1
ATOM 2618 C C . ASN A 1 323 ? 3.292 25.000 -7.068 1.00 93.94 323 ASN A C 1
ATOM 2620 O O . ASN A 1 323 ? 3.744 25.681 -7.988 1.00 93.94 323 ASN A O 1
ATOM 2624 N N . LEU A 1 324 ? 2.520 23.924 -7.277 1.00 95.25 324 LEU A N 1
ATOM 2625 C CA . LEU A 1 324 ? 2.172 23.399 -8.600 1.00 95.25 324 LEU A CA 1
ATOM 2626 C C . LEU A 1 324 ? 3.421 23.104 -9.447 1.00 95.25 324 LEU A C 1
ATOM 2628 O O . LEU A 1 324 ? 3.469 23.397 -10.639 1.00 95.25 324 LEU A O 1
ATOM 2632 N N . TYR A 1 325 ? 4.471 22.575 -8.813 1.00 97.50 325 TYR A N 1
ATOM 2633 C CA . TYR A 1 325 ? 5.789 22.390 -9.420 1.00 97.50 325 TYR A CA 1
ATOM 2634 C C . TYR A 1 325 ? 5.733 21.575 -10.720 1.00 97.50 325 TYR A C 1
ATOM 2636 O O . TYR A 1 325 ? 6.246 22.047 -11.735 1.00 97.50 325 TYR A O 1
ATOM 2644 N N . ARG A 1 326 ? 5.059 20.411 -10.710 1.00 97.44 326 ARG A N 1
ATOM 2645 C CA . ARG A 1 326 ? 4.858 19.574 -11.906 1.00 97.44 326 ARG A CA 1
ATOM 2646 C C . ARG A 1 326 ? 4.117 20.334 -12.990 1.00 97.44 326 ARG A C 1
ATOM 2648 O O . ARG A 1 326 ? 4.584 20.400 -14.118 1.00 97.44 326 ARG A O 1
ATOM 2655 N N . GLU A 1 327 ? 2.991 20.950 -12.660 1.00 97.62 327 GLU A N 1
ATOM 2656 C CA . GLU A 1 327 ? 2.202 21.708 -13.628 1.00 97.62 327 GLU A CA 1
ATOM 2657 C C . GLU A 1 327 ? 2.980 22.844 -14.282 1.00 97.62 327 GLU A C 1
ATOM 2659 O O . GLU A 1 327 ? 2.886 23.024 -15.497 1.00 97.62 327 GLU A O 1
ATOM 2664 N N . ASN A 1 328 ? 3.788 23.558 -13.498 1.00 97.75 328 ASN A N 1
ATOM 2665 C CA . ASN A 1 328 ? 4.604 24.661 -13.984 1.00 97.75 328 ASN A CA 1
ATOM 2666 C C . ASN A 1 328 ? 5.634 24.190 -15.014 1.00 97.75 328 ASN A C 1
ATOM 2668 O O . ASN A 1 328 ? 5.714 24.787 -16.0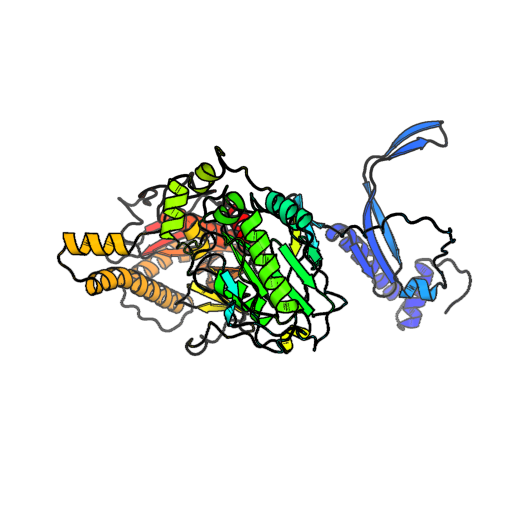87 1.00 97.75 328 ASN A O 1
ATOM 2672 N N . TYR A 1 329 ? 6.406 23.132 -14.724 1.00 96.56 329 TYR A N 1
ATOM 2673 C CA . TYR A 1 329 ? 7.408 22.659 -15.685 1.00 96.56 329 TYR A CA 1
ATOM 2674 C C . TYR A 1 329 ? 6.789 21.872 -16.846 1.00 96.56 329 TYR A C 1
ATOM 2676 O O . TYR A 1 329 ? 7.326 21.911 -17.946 1.00 96.56 329 TYR A O 1
ATOM 2684 N N . LEU A 1 330 ? 5.650 21.199 -16.645 1.00 97.75 330 LEU A N 1
ATOM 2685 C CA . LEU A 1 330 ? 4.922 20.502 -17.712 1.00 97.75 330 LEU A CA 1
ATOM 2686 C C . LEU A 1 330 ? 4.119 21.457 -18.611 1.00 97.75 330 LEU A C 1
ATOM 2688 O O . LEU A 1 330 ? 3.685 21.048 -19.689 1.00 97.75 330 LEU A O 1
ATOM 2692 N N . GLY A 1 331 ? 3.895 22.700 -18.176 1.00 97.12 331 GLY A N 1
ATOM 2693 C CA . GLY A 1 331 ? 3.106 23.695 -18.900 1.00 97.12 331 GLY A CA 1
ATOM 2694 C C . GLY A 1 331 ? 1.606 23.383 -18.940 1.00 97.12 331 GLY A C 1
ATOM 2695 O O . GLY A 1 331 ? 0.943 23.695 -19.929 1.00 97.12 331 GLY A O 1
ATOM 2696 N N . ILE A 1 332 ? 1.064 22.754 -17.893 1.00 97.19 332 ILE A N 1
ATOM 2697 C CA . ILE A 1 332 ? -0.360 22.396 -17.786 1.00 97.19 332 ILE A CA 1
ATOM 2698 C C . ILE A 1 332 ? -1.046 23.162 -16.654 1.00 97.19 332 ILE A C 1
ATOM 2700 O O . ILE A 1 332 ? -0.397 23.651 -15.740 1.00 97.19 332 ILE A O 1
ATOM 2704 N N . GLN A 1 333 ? -2.376 23.267 -16.696 1.00 94.44 333 GLN A N 1
ATOM 2705 C CA . GLN A 1 333 ? -3.141 23.922 -15.623 1.00 94.44 333 GLN A CA 1
ATOM 2706 C C . GLN A 1 333 ? -3.476 22.977 -14.464 1.00 94.44 333 GLN A C 1
ATOM 2708 O O . GLN A 1 333 ? -3.563 23.405 -13.317 1.00 94.44 333 GLN A O 1
ATOM 2713 N N . SER A 1 334 ? -3.720 21.703 -14.771 1.00 92.56 334 SER A N 1
ATOM 2714 C CA . SER A 1 334 ? -4.104 20.681 -13.798 1.00 92.56 334 SER A CA 1
ATOM 2715 C C . SER A 1 334 ? -4.029 19.296 -14.428 1.00 92.56 334 SER A C 1
ATOM 2717 O O . SER A 1 334 ? -4.183 19.168 -15.645 1.00 92.56 334 SER A O 1
ATOM 2719 N N . PHE A 1 335 ? -3.884 18.265 -13.601 1.00 92.56 335 PHE A N 1
ATOM 2720 C CA . PHE A 1 335 ? -3.982 16.874 -14.033 1.00 92.56 335 PHE A CA 1
ATOM 2721 C C . PHE A 1 335 ? -5.428 16.377 -14.037 1.00 92.56 335 PHE A C 1
ATOM 2723 O O . PHE A 1 335 ? -6.231 16.704 -13.159 1.00 92.56 335 PHE A O 1
ATOM 2730 N N . GLU A 1 336 ? -5.749 15.525 -15.005 1.00 88.81 336 GLU A N 1
ATOM 2731 C CA . GLU A 1 336 ? -7.027 14.822 -15.041 1.00 88.81 336 GLU A CA 1
ATOM 2732 C C . GLU A 1 336 ? -7.025 13.601 -14.114 1.00 88.81 336 GLU A C 1
ATOM 2734 O O . GLU A 1 336 ? -5.989 13.003 -13.811 1.00 88.81 336 GLU A O 1
ATOM 2739 N N . LYS A 1 337 ? -8.220 13.188 -13.679 1.00 84.06 337 LYS A N 1
ATOM 2740 C CA . LYS A 1 337 ? -8.377 11.951 -12.914 1.00 84.06 337 LYS A CA 1
ATOM 2741 C C . LYS A 1 337 ? -8.053 10.750 -13.799 1.00 84.06 337 LYS A C 1
ATOM 2743 O O . LYS A 1 337 ? -8.785 10.462 -14.744 1.00 84.06 337 LYS A O 1
ATOM 2748 N N . ILE A 1 338 ? -7.036 9.982 -13.420 1.00 81.44 338 ILE A N 1
ATOM 2749 C CA . ILE A 1 338 ? -6.746 8.691 -14.048 1.00 81.44 338 ILE A CA 1
ATOM 2750 C C . ILE A 1 338 ? -7.815 7.683 -13.612 1.00 81.44 338 ILE A C 1
ATOM 2752 O O . ILE A 1 338 ? -7.906 7.313 -12.439 1.00 81.44 338 ILE A O 1
ATOM 2756 N N . ILE A 1 339 ? -8.641 7.245 -14.564 1.00 80.12 339 ILE A N 1
ATOM 2757 C CA . ILE A 1 339 ? -9.624 6.176 -14.361 1.00 80.12 339 ILE A CA 1
ATOM 2758 C C . ILE A 1 339 ? -8.974 4.858 -14.762 1.00 80.12 339 ILE A C 1
ATOM 2760 O O . ILE A 1 339 ? -8.687 4.634 -15.937 1.00 80.12 339 ILE A O 1
ATOM 2764 N N . ARG A 1 340 ? -8.770 3.976 -13.783 1.00 81.38 340 ARG A N 1
ATOM 2765 C CA . ARG A 1 340 ? -8.258 2.627 -14.013 1.00 81.38 340 ARG A CA 1
ATOM 2766 C C . ARG A 1 340 ? -9.374 1.739 -14.556 1.00 81.38 340 ARG A C 1
ATOM 2768 O O . ARG A 1 340 ? -10.340 1.455 -13.851 1.00 81.38 340 ARG A O 1
ATOM 2775 N N . ASN A 1 341 ? -9.230 1.272 -15.791 1.00 85.69 341 ASN A N 1
ATOM 2776 C CA . ASN A 1 341 ? -10.170 0.338 -16.413 1.00 85.69 341 ASN A CA 1
ATOM 2777 C C . ASN A 1 341 ? -9.605 -1.079 -16.481 1.00 85.69 341 ASN A C 1
ATOM 2779 O O . ASN A 1 341 ? -10.341 -1.994 -16.853 1.00 85.69 341 ASN A O 1
ATOM 2783 N N . LEU A 1 342 ? -8.324 -1.271 -16.155 1.00 88.25 342 LEU A N 1
ATOM 2784 C CA . LEU A 1 342 ? -7.664 -2.564 -16.113 1.00 88.25 342 LEU A CA 1
ATOM 2785 C C . LEU A 1 342 ? -6.776 -2.706 -14.869 1.00 88.25 342 LEU A C 1
ATOM 2787 O O . LEU A 1 342 ? -5.874 -1.909 -14.609 1.00 88.25 342 LEU A O 1
ATOM 2791 N N . LYS A 1 343 ? -6.964 -3.798 -14.128 1.00 88.94 343 LYS A N 1
ATOM 2792 C CA . LYS A 1 343 ? -6.074 -4.229 -13.047 1.00 88.94 343 LYS A CA 1
ATOM 2793 C C . LYS A 1 343 ? -5.474 -5.600 -13.304 1.00 88.94 343 LYS A C 1
ATOM 2795 O O . LYS A 1 343 ? -6.133 -6.473 -13.868 1.00 88.94 343 LYS A O 1
ATOM 2800 N N . VAL A 1 344 ? -4.235 -5.789 -12.860 1.00 90.69 344 VAL A N 1
ATOM 2801 C CA . VAL A 1 344 ? -3.559 -7.086 -12.842 1.00 90.69 344 VAL A CA 1
ATOM 2802 C C . VAL A 1 344 ? -3.656 -7.667 -11.438 1.00 90.69 344 VAL A C 1
ATOM 2804 O O . VAL A 1 344 ? -3.416 -6.965 -10.461 1.00 90.69 344 VAL A O 1
ATOM 2807 N N . ILE A 1 345 ? -4.022 -8.944 -11.343 1.00 90.38 345 ILE A N 1
ATOM 2808 C CA . ILE A 1 345 ? -4.091 -9.680 -10.077 1.00 90.38 345 ILE A CA 1
ATOM 2809 C C . ILE A 1 345 ? -3.300 -10.982 -10.193 1.00 90.38 345 ILE A C 1
ATOM 2811 O O . ILE A 1 345 ? -3.520 -11.778 -11.108 1.00 90.38 345 ILE A O 1
ATOM 2815 N N . CYS A 1 346 ? -2.428 -11.230 -9.222 1.00 89.00 346 CYS A N 1
ATOM 2816 C CA . CYS A 1 346 ? -1.719 -12.484 -9.006 1.00 89.00 346 CYS A CA 1
ATOM 2817 C C . CYS A 1 346 ? -2.435 -13.296 -7.915 1.00 89.00 346 CYS A C 1
ATOM 2819 O O . CYS A 1 346 ? -2.459 -12.900 -6.756 1.00 89.00 346 CYS A O 1
ATOM 2821 N N . LEU A 1 347 ? -3.045 -14.430 -8.281 1.00 81.38 347 LEU A N 1
ATOM 2822 C CA . LEU A 1 347 ? -3.691 -15.338 -7.313 1.00 81.38 347 LEU A CA 1
ATOM 2823 C C . LEU A 1 347 ? -2.803 -16.521 -6.902 1.00 81.38 347 LEU A C 1
ATOM 2825 O O . LEU A 1 347 ? -3.064 -17.173 -5.889 1.00 81.38 347 LEU A O 1
ATOM 2829 N N . ASP A 1 348 ? -1.793 -16.832 -7.712 1.00 69.50 348 ASP A N 1
ATOM 2830 C CA . ASP A 1 348 ? -0.904 -17.963 -7.474 1.00 69.50 348 ASP A CA 1
ATOM 2831 C C . ASP A 1 348 ? 0.087 -17.637 -6.354 1.00 69.50 348 ASP A C 1
ATOM 2833 O O . ASP A 1 348 ? 0.589 -16.520 -6.261 1.00 69.50 348 ASP A O 1
ATOM 2837 N N . LYS A 1 349 ? 0.380 -18.628 -5.504 1.00 62.47 349 LYS A N 1
ATOM 2838 C CA . LYS A 1 349 ? 1.105 -18.396 -4.247 1.00 62.47 349 LYS A CA 1
ATOM 2839 C C . LYS A 1 349 ? 2.581 -18.023 -4.423 1.00 62.47 349 LYS A C 1
ATOM 2841 O O . LYS A 1 349 ? 3.086 -17.347 -3.542 1.00 62.47 349 LYS A O 1
ATOM 2846 N N . SER A 1 350 ? 3.248 -18.419 -5.508 1.00 66.00 350 SER A N 1
ATOM 2847 C CA . SER A 1 350 ? 4.593 -17.948 -5.887 1.00 66.00 350 SER A CA 1
ATOM 2848 C C . SER A 1 350 ? 5.088 -18.622 -7.166 1.00 66.00 350 SER A C 1
ATOM 2850 O O . SER A 1 350 ? 4.612 -19.697 -7.540 1.00 66.00 350 SER A O 1
ATOM 2852 N N . ASP A 1 351 ? 6.077 -18.008 -7.819 1.00 78.25 351 ASP A N 1
ATOM 2853 C CA . ASP A 1 351 ? 6.949 -18.713 -8.761 1.00 78.25 351 ASP A CA 1
ATOM 2854 C C . ASP A 1 351 ? 7.888 -19.644 -7.984 1.00 78.25 351 ASP A C 1
ATOM 2856 O O . AS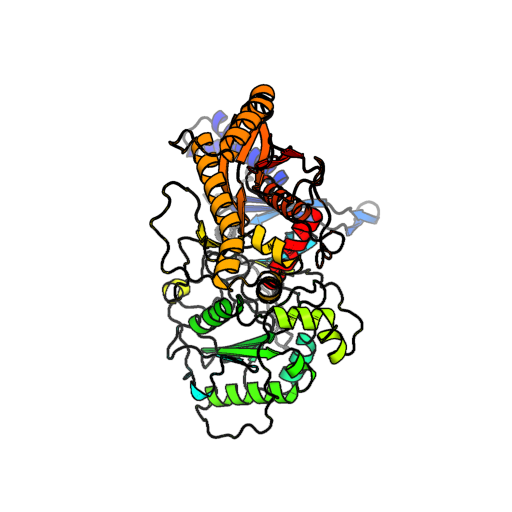P A 1 351 ? 8.344 -19.294 -6.896 1.00 78.25 351 ASP A O 1
ATOM 2860 N N . LYS A 1 352 ? 8.213 -20.820 -8.537 1.00 82.06 352 LYS A N 1
ATOM 2861 C CA . LYS A 1 352 ? 9.093 -21.792 -7.859 1.00 82.06 352 LYS A CA 1
ATOM 2862 C C . LYS A 1 352 ? 10.460 -21.213 -7.491 1.00 82.06 352 LYS A C 1
ATOM 2864 O O . LYS A 1 352 ? 11.006 -21.582 -6.463 1.00 82.06 352 LYS A O 1
ATOM 2869 N N . ILE A 1 353 ? 10.972 -20.280 -8.295 1.00 88.88 353 ILE A N 1
ATOM 2870 C CA . ILE A 1 353 ? 12.252 -19.609 -8.052 1.00 88.88 353 ILE A CA 1
ATOM 2871 C C . ILE A 1 353 ? 12.297 -18.835 -6.725 1.00 88.88 353 ILE A C 1
ATOM 2873 O O . ILE A 1 353 ? 13.376 -18.665 -6.170 1.00 88.88 353 ILE A O 1
ATOM 2877 N N . GLU A 1 354 ? 11.150 -18.427 -6.165 1.00 87.19 354 GLU A N 1
ATOM 2878 C CA . GLU A 1 354 ? 11.104 -17.707 -4.881 1.00 87.19 354 GLU A CA 1
ATOM 2879 C C . GLU A 1 354 ? 11.720 -18.503 -3.724 1.00 87.19 354 GLU A C 1
ATOM 2881 O O . GLU A 1 354 ? 12.171 -17.902 -2.759 1.00 87.19 354 GLU A O 1
ATOM 2886 N N . THR A 1 355 ? 11.791 -19.839 -3.801 1.00 85.50 355 THR A N 1
ATOM 2887 C CA . THR A 1 355 ? 12.462 -20.639 -2.759 1.00 85.50 355 THR A CA 1
ATOM 2888 C C . THR A 1 355 ? 13.983 -20.521 -2.787 1.00 85.50 355 THR A C 1
ATOM 2890 O O . THR A 1 355 ? 14.632 -20.897 -1.816 1.00 85.50 355 THR A O 1
ATOM 2893 N N . ASN A 1 356 ? 14.545 -20.048 -3.901 1.00 87.94 356 ASN A N 1
ATOM 2894 C CA . ASN A 1 356 ? 15.985 -19.933 -4.122 1.00 87.94 356 ASN A CA 1
ATOM 2895 C C . ASN A 1 356 ? 16.474 -18.483 -3.996 1.00 87.94 356 ASN A C 1
ATOM 2897 O O . ASN A 1 356 ? 17.676 -18.247 -3.887 1.00 87.94 356 ASN A O 1
ATOM 2901 N N . LEU A 1 357 ? 15.550 -17.518 -3.989 1.00 87.00 357 LEU A N 1
ATOM 2902 C CA . LEU A 1 357 ? 15.839 -16.108 -3.764 1.00 87.00 357 LEU A CA 1
ATOM 2903 C C . LEU A 1 357 ? 16.002 -15.850 -2.263 1.00 87.00 357 LEU A C 1
ATOM 2905 O O . LEU A 1 357 ? 15.120 -16.159 -1.465 1.00 87.00 357 LEU A O 1
ATOM 2909 N N . SER A 1 358 ? 17.137 -15.270 -1.878 1.00 80.62 358 SER A N 1
ATOM 2910 C CA . SER A 1 358 ? 17.380 -14.822 -0.507 1.00 80.62 358 SER A CA 1
ATOM 2911 C C . SER A 1 358 ? 17.049 -13.339 -0.411 1.00 80.62 358 SER A C 1
ATOM 2913 O O . SER A 1 358 ? 17.795 -12.522 -0.939 1.00 80.62 358 SER A O 1
ATOM 2915 N N . ARG A 1 359 ? 15.950 -13.002 0.268 1.00 85.88 359 ARG A N 1
ATOM 2916 C CA . ARG A 1 359 ? 15.512 -11.616 0.482 1.00 85.88 359 ARG A CA 1
ATOM 2917 C C . ARG A 1 359 ? 15.825 -11.196 1.923 1.00 85.88 359 ARG A C 1
ATOM 2919 O O . ARG A 1 359 ? 15.394 -11.910 2.834 1.00 85.88 359 ARG A O 1
ATOM 2926 N N . PRO A 1 360 ? 16.566 -10.098 2.160 1.00 81.94 360 PRO A N 1
ATOM 2927 C CA . PRO A 1 360 ? 16.863 -9.622 3.509 1.00 81.94 360 PRO A CA 1
ATOM 2928 C C . PRO A 1 360 ? 15.590 -9.350 4.315 1.00 81.94 360 PRO A C 1
ATOM 2930 O O . PRO A 1 360 ? 14.616 -8.814 3.790 1.00 81.94 360 PRO A O 1
ATOM 2933 N N . SER A 1 361 ? 15.601 -9.709 5.600 1.00 79.44 361 SER A N 1
ATOM 2934 C CA . SER A 1 361 ? 14.517 -9.372 6.522 1.00 79.44 361 SER A CA 1
ATOM 2935 C C . SER A 1 361 ? 14.640 -7.914 6.956 1.00 79.44 361 SER A C 1
ATOM 2937 O O . SER A 1 361 ? 15.697 -7.507 7.432 1.00 79.44 361 SER A O 1
ATOM 2939 N N . ILE A 1 362 ? 13.554 -7.144 6.866 1.00 77.62 362 ILE A N 1
ATOM 2940 C CA . ILE A 1 362 ? 13.494 -5.793 7.452 1.00 77.62 362 ILE A CA 1
ATOM 2941 C C . ILE A 1 362 ? 12.939 -5.808 8.884 1.00 77.62 362 ILE A C 1
ATOM 2943 O O . ILE A 1 362 ? 13.123 -4.856 9.637 1.00 77.62 362 ILE A O 1
ATOM 2947 N N . HIS A 1 363 ? 12.317 -6.923 9.282 1.00 71.94 363 HIS A N 1
ATOM 2948 C CA . HIS A 1 363 ? 11.684 -7.131 10.587 1.00 71.94 363 HIS A CA 1
ATOM 2949 C C . HIS A 1 363 ? 12.602 -7.905 11.549 1.00 71.94 363 HIS A C 1
ATOM 2951 O O . HIS A 1 363 ? 12.194 -8.885 12.175 1.00 71.94 363 HIS A O 1
ATOM 2957 N N . GLU A 1 364 ? 13.878 -7.523 11.655 1.00 51.31 364 GLU A N 1
ATOM 2958 C CA . GLU A 1 364 ? 14.799 -8.106 12.640 1.00 51.31 364 GLU A CA 1
ATOM 2959 C C . GLU A 1 364 ? 14.723 -7.322 13.965 1.00 51.31 364 GLU A C 1
ATOM 2961 O O . GLU A 1 364 ? 15.042 -6.136 14.012 1.00 51.31 364 GLU A O 1
ATOM 2966 N N . ASN A 1 365 ? 14.331 -8.010 15.051 1.00 47.06 365 ASN A N 1
ATOM 2967 C CA . ASN A 1 365 ? 14.161 -7.541 16.447 1.00 47.06 365 ASN A CA 1
ATOM 2968 C C . ASN A 1 365 ? 12.736 -7.173 16.908 1.00 47.06 365 ASN A C 1
ATOM 2970 O O . ASN A 1 365 ? 12.522 -6.092 17.463 1.00 47.06 365 ASN A O 1
ATOM 2974 N N . LEU A 1 366 ? 11.784 -8.109 16.816 1.00 48.50 366 LEU A N 1
ATOM 2975 C CA . LEU A 1 366 ? 10.538 -8.027 17.588 1.00 48.50 366 LEU A CA 1
ATOM 2976 C C . LEU A 1 366 ? 10.466 -9.122 18.660 1.00 48.50 366 LEU A C 1
ATOM 2978 O O . LEU A 1 366 ? 10.756 -10.298 18.432 1.00 48.50 366 LEU A O 1
ATOM 2982 N N . THR A 1 367 ? 10.122 -8.676 19.867 1.00 38.44 367 THR A N 1
ATOM 2983 C CA . THR A 1 367 ? 9.933 -9.436 21.103 1.00 38.44 367 THR A CA 1
ATOM 2984 C C . THR A 1 367 ? 9.034 -10.655 20.891 1.00 38.44 367 THR A C 1
ATOM 2986 O O . THR A 1 367 ? 8.141 -10.652 20.046 1.00 38.44 367 THR A O 1
ATOM 2989 N N . LYS A 1 368 ? 9.286 -11.709 21.685 1.00 37.47 368 LYS A N 1
ATOM 2990 C CA . LYS A 1 368 ? 8.575 -13.000 21.656 1.00 37.47 368 LYS A CA 1
ATOM 2991 C C . LYS A 1 368 ? 7.073 -12.833 21.365 1.00 37.47 368 LYS A C 1
ATOM 2993 O O . LYS A 1 368 ? 6.441 -11.954 21.954 1.00 37.47 368 LYS A O 1
ATOM 2998 N N . PRO A 1 369 ? 6.491 -13.705 20.524 1.00 38.50 369 PRO A N 1
ATOM 2999 C CA . PRO A 1 369 ? 5.119 -13.571 20.051 1.00 38.50 369 PRO A CA 1
ATOM 3000 C C . PRO A 1 369 ? 4.146 -13.383 21.219 1.00 38.50 369 PRO A C 1
ATOM 3002 O O . PRO A 1 369 ? 4.131 -14.198 22.144 1.00 38.50 369 PRO A O 1
ATOM 3005 N N . LYS A 1 370 ? 3.277 -12.361 21.153 1.00 40.75 370 LYS A N 1
ATOM 3006 C CA . LYS A 1 370 ? 2.034 -12.357 21.940 1.00 40.75 370 LYS A CA 1
ATOM 3007 C C . LYS A 1 370 ? 1.227 -13.579 21.484 1.00 40.75 370 LYS A C 1
ATOM 3009 O O . LYS A 1 370 ? 0.606 -13.580 20.421 1.00 40.75 370 LYS A O 1
ATOM 3014 N N . SER A 1 371 ? 1.335 -14.674 22.234 1.00 38.12 371 SER A N 1
ATOM 3015 C CA . SER A 1 371 ? 0.721 -15.953 21.888 1.00 38.12 371 SER A CA 1
ATOM 3016 C C . SER A 1 371 ? -0.804 -15.831 21.866 1.00 38.12 371 SER A C 1
ATOM 3018 O O . SER A 1 371 ? -1.380 -15.373 22.853 1.00 38.12 371 SER A O 1
ATOM 3020 N N . ASN A 1 372 ? -1.405 -16.289 20.758 1.00 35.78 372 ASN A N 1
ATOM 3021 C CA . ASN A 1 372 ? -2.773 -16.827 20.575 1.00 35.78 372 ASN A CA 1
ATOM 3022 C C . ASN A 1 372 ? -3.547 -16.341 19.339 1.00 35.78 372 ASN A C 1
ATOM 3024 O O . ASN A 1 372 ? -4.703 -16.728 19.174 1.00 35.78 372 ASN A O 1
ATOM 3028 N N . ASN A 1 373 ? -2.948 -15.596 18.407 1.00 42.88 373 ASN A N 1
ATOM 3029 C CA . ASN A 1 373 ? -3.683 -15.226 17.195 1.00 42.88 373 ASN A CA 1
ATOM 3030 C C . ASN A 1 373 ? -3.573 -16.290 16.093 1.00 42.88 373 ASN A C 1
ATOM 3032 O O . ASN A 1 373 ? -2.498 -16.543 15.548 1.00 42.88 373 ASN A O 1
ATOM 3036 N N . LYS A 1 374 ? -4.735 -16.846 15.717 1.00 49.97 374 LYS A N 1
ATOM 3037 C CA . LYS A 1 374 ? -4.979 -17.604 14.473 1.00 49.97 374 LYS A CA 1
ATOM 3038 C C . LYS A 1 374 ? -4.640 -16.803 13.198 1.00 49.97 374 LYS A C 1
ATOM 3040 O O . LYS A 1 374 ? -4.674 -17.369 12.109 1.00 49.97 374 LYS A O 1
ATOM 3045 N N . ASN A 1 375 ? -4.328 -15.511 13.325 1.00 55.25 375 ASN A N 1
ATOM 3046 C CA . ASN A 1 375 ? -4.026 -14.615 12.213 1.00 55.25 375 ASN A CA 1
ATOM 3047 C C . ASN A 1 375 ? -2.614 -14.851 11.648 1.00 55.25 375 ASN A C 1
ATOM 3049 O O . ASN A 1 375 ? -1.657 -15.157 12.375 1.00 55.25 375 ASN A O 1
ATOM 3053 N N . GLN A 1 376 ? -2.510 -14.719 10.322 1.00 71.38 376 GLN A N 1
ATOM 3054 C CA . GLN A 1 376 ? -1.285 -14.960 9.551 1.00 71.38 376 GLN A CA 1
ATOM 3055 C C . GLN A 1 376 ? -0.332 -13.753 9.534 1.00 71.38 376 GLN A C 1
ATOM 3057 O O . GLN A 1 376 ? 0.836 -13.925 9.187 1.00 71.38 376 GLN A O 1
ATOM 3062 N N . ILE A 1 377 ? -0.811 -12.582 9.963 1.00 77.06 377 ILE A N 1
ATOM 3063 C CA . ILE A 1 377 ? -0.058 -11.326 10.049 1.00 77.06 377 ILE A CA 1
ATOM 3064 C C . ILE A 1 377 ? 0.262 -10.945 11.503 1.00 77.06 377 ILE A C 1
ATOM 3066 O O . ILE A 1 377 ? -0.438 -11.362 12.435 1.00 77.06 377 ILE A O 1
ATOM 3070 N N . GLN A 1 378 ? 1.327 -10.170 11.695 1.00 77.81 378 GLN A N 1
ATOM 3071 C CA . GLN A 1 378 ? 1.784 -9.622 12.973 1.00 77.81 378 GLN A CA 1
ATOM 3072 C C . GLN A 1 378 ? 1.903 -8.101 12.866 1.00 77.81 378 GLN A C 1
ATOM 3074 O O . GLN A 1 378 ? 2.306 -7.610 11.823 1.00 77.81 378 GLN A O 1
ATOM 3079 N N . PHE A 1 379 ? 1.540 -7.376 13.925 1.00 79.31 379 PHE A N 1
ATOM 3080 C CA . PHE A 1 379 ? 1.705 -5.924 13.987 1.00 79.31 379 PHE A CA 1
ATOM 3081 C C . PHE A 1 379 ? 3.109 -5.566 14.485 1.00 79.31 379 PHE A C 1
ATOM 3083 O O . PHE A 1 379 ? 3.572 -6.143 15.475 1.00 79.31 379 PHE A O 1
ATOM 3090 N N . ASP A 1 380 ? 3.760 -4.635 13.795 1.00 72.75 380 ASP A N 1
ATOM 3091 C CA . ASP A 1 380 ? 4.985 -3.973 14.223 1.00 72.75 380 ASP A CA 1
ATOM 3092 C C . ASP A 1 380 ? 4.645 -2.574 14.752 1.00 72.75 380 ASP A C 1
ATOM 3094 O O . ASP A 1 380 ? 4.341 -1.657 13.986 1.00 72.75 380 ASP A O 1
ATOM 3098 N N . ASP A 1 381 ? 4.724 -2.413 16.075 1.00 66.38 381 ASP A N 1
ATOM 3099 C CA . ASP A 1 381 ? 4.455 -1.142 16.752 1.00 66.38 381 ASP A CA 1
ATOM 3100 C C . ASP A 1 381 ? 5.413 -0.021 16.300 1.00 66.38 381 ASP A C 1
ATOM 3102 O O . ASP A 1 381 ? 5.043 1.148 16.369 1.00 66.38 381 ASP A O 1
ATOM 3106 N N . ARG A 1 382 ? 6.642 -0.343 15.857 1.00 66.25 382 ARG A N 1
ATOM 3107 C CA . ARG A 1 382 ? 7.657 0.663 15.487 1.00 66.25 382 ARG A CA 1
ATOM 3108 C C . ARG A 1 382 ? 7.382 1.279 14.127 1.00 66.25 382 ARG A C 1
ATOM 3110 O O . ARG A 1 382 ? 7.500 2.488 13.968 1.00 66.25 382 ARG A O 1
ATOM 3117 N N . ASN A 1 383 ? 7.046 0.433 13.160 1.00 65.25 383 ASN A N 1
ATOM 3118 C CA . ASN A 1 383 ? 6.810 0.846 11.780 1.00 65.25 383 ASN A CA 1
ATOM 3119 C C . ASN A 1 383 ? 5.323 1.105 11.493 1.00 65.25 383 ASN A C 1
ATOM 3121 O O . ASN A 1 383 ? 4.985 1.571 10.410 1.00 65.25 383 ASN A O 1
ATOM 3125 N N . HIS A 1 384 ? 4.432 0.815 12.450 1.00 71.38 384 HIS A N 1
ATOM 3126 C CA . HIS A 1 384 ? 2.977 0.884 12.283 1.00 71.38 384 HIS A CA 1
ATOM 3127 C C . HIS A 1 384 ? 2.465 0.065 11.081 1.00 71.38 384 HIS A C 1
ATOM 3129 O O . HIS A 1 384 ? 1.452 0.405 10.464 1.00 71.38 384 HIS A O 1
ATOM 3135 N N . THR A 1 385 ? 3.142 -1.038 10.760 1.00 79.00 385 THR A N 1
ATOM 3136 C CA . THR A 1 385 ? 2.794 -1.957 9.668 1.00 79.00 385 THR A CA 1
ATOM 3137 C C . THR A 1 385 ? 2.355 -3.312 10.210 1.00 79.00 385 THR A C 1
ATOM 3139 O O . THR A 1 385 ? 2.640 -3.677 11.353 1.00 79.00 385 THR A O 1
ATOM 3142 N N . TYR A 1 386 ? 1.632 -4.078 9.392 1.00 85.12 386 TYR A N 1
ATOM 3143 C CA . TYR A 1 386 ? 1.391 -5.492 9.668 1.00 85.12 386 TYR A CA 1
ATOM 3144 C C . TYR A 1 386 ? 2.122 -6.332 8.632 1.00 85.12 386 TYR A C 1
ATOM 3146 O O . TYR A 1 386 ? 1.973 -6.085 7.446 1.00 85.12 386 TYR A O 1
ATOM 3154 N N . TYR A 1 387 ? 2.855 -7.358 9.042 1.00 82.56 387 TYR A N 1
ATOM 3155 C CA . TYR A 1 387 ? 3.627 -8.183 8.114 1.00 82.56 387 TYR A CA 1
ATOM 3156 C C . TYR A 1 387 ? 3.216 -9.659 8.190 1.00 82.56 387 TYR A C 1
ATOM 3158 O O . TYR A 1 387 ? 2.889 -10.166 9.276 1.00 82.56 387 TYR A O 1
ATOM 3166 N N . PRO A 1 388 ? 3.196 -10.395 7.064 1.00 79.62 388 PRO A N 1
ATOM 3167 C CA . PRO A 1 388 ? 2.975 -11.835 7.073 1.00 79.62 388 PRO A CA 1
ATOM 3168 C C . PRO A 1 388 ? 4.108 -12.569 7.789 1.00 79.62 388 PRO A C 1
ATOM 3170 O O . PRO A 1 388 ? 5.280 -12.401 7.477 1.00 79.62 388 PRO A O 1
ATOM 3173 N N . LYS A 1 389 ? 3.775 -13.523 8.665 1.00 70.69 389 LYS A N 1
ATOM 3174 C CA . LYS A 1 389 ? 4.783 -14.347 9.373 1.00 70.69 389 LYS A CA 1
ATOM 3175 C C . LYS A 1 389 ? 5.722 -15.137 8.448 1.00 70.69 389 LYS A C 1
ATOM 3177 O O . LYS A 1 389 ? 6.721 -15.672 8.913 1.00 70.69 389 LYS A O 1
ATOM 3182 N N . LYS A 1 390 ? 5.344 -15.308 7.179 1.00 66.81 390 LYS A N 1
ATOM 3183 C CA . LYS A 1 390 ? 6.064 -16.116 6.184 1.00 66.81 390 LYS A CA 1
ATOM 3184 C C . LYS A 1 390 ? 6.905 -15.290 5.209 1.00 66.81 390 LYS A C 1
ATOM 3186 O O . LYS A 1 390 ? 7.602 -15.898 4.408 1.00 66.81 390 LYS A O 1
ATOM 3191 N N . ASP A 1 391 ? 6.826 -13.964 5.268 1.00 72.56 391 ASP A N 1
ATOM 3192 C CA . ASP A 1 391 ? 7.619 -13.065 4.432 1.00 72.56 391 ASP A CA 1
ATOM 3193 C C . ASP A 1 391 ? 8.088 -11.871 5.276 1.00 72.56 391 ASP A C 1
ATOM 3195 O O . ASP A 1 391 ? 7.325 -10.931 5.488 1.00 72.56 391 ASP A O 1
ATOM 3199 N N . PRO A 1 392 ? 9.324 -11.910 5.798 1.00 70.56 392 PRO A N 1
ATOM 3200 C CA . PRO A 1 392 ? 9.871 -10.825 6.600 1.00 70.56 392 PRO A CA 1
ATOM 3201 C C . PRO A 1 392 ? 10.555 -9.731 5.755 1.00 70.56 392 PRO A C 1
ATOM 3203 O O . PRO A 1 392 ? 11.166 -8.827 6.323 1.00 70.56 392 PRO A O 1
ATOM 3206 N N . SER A 1 393 ? 10.499 -9.809 4.418 1.00 79.31 393 SER A N 1
ATOM 3207 C CA . SER A 1 393 ? 11.234 -8.898 3.526 1.00 79.31 393 SER A CA 1
ATOM 3208 C C . SER A 1 393 ? 10.602 -7.512 3.369 1.00 79.31 393 SER A C 1
ATOM 3210 O O . SER A 1 393 ? 11.219 -6.620 2.795 1.00 79.31 393 SER A O 1
ATOM 3212 N N . GLY A 1 394 ? 9.368 -7.323 3.849 1.00 84.06 394 GLY A N 1
ATOM 3213 C CA . GLY A 1 394 ? 8.611 -6.079 3.694 1.00 84.06 394 GLY A CA 1
ATOM 3214 C C . GLY A 1 394 ? 7.766 -5.997 2.419 1.00 84.06 394 GLY A C 1
ATOM 3215 O O . GLY A 1 394 ? 6.858 -5.177 2.329 1.00 84.06 394 GLY A O 1
ATOM 3216 N N . ASN A 1 395 ? 8.017 -6.859 1.430 1.00 85.81 395 ASN A N 1
ATOM 3217 C CA . ASN A 1 395 ? 7.365 -6.796 0.114 1.00 85.81 395 ASN A CA 1
ATOM 3218 C C . ASN A 1 395 ? 5.858 -7.089 0.138 1.00 85.81 395 ASN A C 1
ATOM 3220 O O . ASN A 1 395 ? 5.111 -6.647 -0.741 1.00 85.81 395 ASN A O 1
ATOM 3224 N N . SER A 1 396 ? 5.409 -7.860 1.126 1.00 87.06 396 SER A N 1
ATOM 3225 C CA . SER A 1 396 ? 4.003 -8.210 1.334 1.00 87.06 396 SER A CA 1
ATOM 3226 C C . SER A 1 396 ? 3.423 -7.632 2.625 1.00 87.06 396 SER A C 1
ATOM 3228 O O . SER A 1 396 ? 2.367 -8.085 3.080 1.00 87.06 396 SER A O 1
ATOM 3230 N N . ASP A 1 397 ? 4.081 -6.614 3.187 1.00 89.31 397 ASP A N 1
ATOM 3231 C CA . ASP A 1 397 ? 3.565 -5.867 4.326 1.00 89.31 397 ASP A CA 1
ATOM 3232 C C . ASP A 1 397 ? 2.219 -5.216 3.996 1.00 89.31 397 ASP A C 1
ATOM 3234 O O . ASP A 1 397 ? 1.836 -4.996 2.843 1.00 89.31 397 ASP A O 1
ATOM 3238 N N . TYR A 1 398 ? 1.475 -4.947 5.055 1.00 90.81 398 TYR A N 1
ATOM 3239 C CA . TYR A 1 398 ? 0.177 -4.318 5.033 1.00 90.81 398 TYR A CA 1
ATOM 3240 C C . TYR A 1 398 ? 0.306 -2.955 5.696 1.00 90.81 398 TYR A C 1
ATOM 3242 O O . TYR A 1 398 ? 0.753 -2.853 6.848 1.00 90.81 398 TYR A O 1
ATOM 3250 N N . ILE A 1 399 ? -0.147 -1.918 5.000 1.00 90.88 399 ILE A N 1
ATOM 3251 C CA . ILE A 1 399 ? -0.283 -0.595 5.598 1.00 90.88 399 ILE A CA 1
ATOM 3252 C C . ILE A 1 399 ? -1.385 -0.640 6.662 1.00 90.88 399 ILE A C 1
ATOM 3254 O O . ILE A 1 399 ? -2.425 -1.292 6.484 1.00 90.88 399 ILE A O 1
ATOM 3258 N N . SER A 1 400 ? -1.177 0.043 7.789 1.00 93.38 400 SER A N 1
ATOM 3259 C CA . SER A 1 400 ? -2.260 0.208 8.754 1.00 93.38 400 SER A CA 1
ATOM 3260 C C . SER A 1 400 ? -3.320 1.169 8.211 1.00 93.38 400 SER A C 1
ATOM 3262 O O . SER A 1 400 ? -2.998 2.171 7.575 1.00 93.38 400 SER A O 1
ATOM 3264 N N . VAL A 1 401 ? -4.597 0.915 8.508 1.00 95.69 401 VAL A N 1
ATOM 3265 C CA . VAL A 1 401 ? -5.701 1.840 8.184 1.00 95.69 401 VAL A CA 1
ATOM 3266 C C . VAL A 1 401 ? -5.416 3.254 8.698 1.00 95.69 401 VAL A C 1
ATOM 3268 O O . VAL A 1 401 ? -5.752 4.224 8.029 1.00 95.69 401 VAL A O 1
ATOM 3271 N N . THR A 1 402 ? -4.799 3.388 9.873 1.00 92.88 402 THR A N 1
ATOM 3272 C CA . THR A 1 402 ? -4.439 4.691 10.445 1.00 92.88 402 THR A CA 1
ATOM 3273 C C . THR A 1 402 ? -3.388 5.410 9.613 1.00 92.88 402 THR A C 1
ATOM 3275 O O . THR A 1 402 ? -3.626 6.554 9.241 1.00 92.88 402 THR A O 1
ATOM 3278 N N . THR A 1 403 ? -2.294 4.732 9.254 1.00 90.94 403 THR A N 1
ATOM 3279 C CA . THR A 1 403 ? -1.232 5.303 8.412 1.00 90.94 403 THR A CA 1
ATOM 3280 C C . THR A 1 403 ? -1.776 5.673 7.036 1.00 90.94 403 THR A C 1
ATOM 3282 O O . THR A 1 403 ? -1.567 6.790 6.579 1.00 90.94 403 THR A O 1
ATOM 3285 N N . LEU A 1 404 ? -2.572 4.790 6.422 1.00 92.75 404 LEU A N 1
ATOM 3286 C CA . LEU A 1 404 ? -3.190 5.056 5.124 1.00 92.75 404 LEU A CA 1
ATOM 3287 C C . LEU A 1 404 ? -4.096 6.292 5.162 1.00 92.75 404 LEU A C 1
ATOM 3289 O O . LEU A 1 404 ? -4.088 7.092 4.239 1.00 92.75 404 LEU A O 1
ATOM 3293 N N . ILE A 1 405 ? -4.893 6.469 6.219 1.00 93.69 405 ILE A N 1
ATOM 3294 C CA . ILE A 1 405 ? -5.752 7.653 6.354 1.00 93.69 405 ILE A CA 1
ATOM 3295 C C . ILE A 1 405 ? -4.914 8.918 6.555 1.00 93.69 405 ILE A C 1
ATOM 3297 O O . ILE A 1 405 ? -5.289 9.970 6.042 1.00 93.69 405 ILE A O 1
ATOM 3301 N N . GLU A 1 406 ? -3.807 8.841 7.296 1.00 89.25 406 GLU A N 1
ATOM 3302 C CA . GLU A 1 406 ? -2.937 9.988 7.574 1.00 89.25 406 GLU A CA 1
ATOM 3303 C C . GLU A 1 406 ? -2.319 10.598 6.314 1.00 89.25 406 GLU A C 1
ATOM 3305 O O . GLU A 1 406 ? -2.201 11.821 6.266 1.00 89.25 406 GLU A O 1
ATOM 3310 N N . GLU A 1 407 ? -2.050 9.803 5.273 1.00 86.62 407 GLU A N 1
ATOM 3311 C CA . GLU A 1 407 ? -1.583 10.282 3.957 1.00 86.62 407 GLU A CA 1
ATOM 3312 C C . GLU A 1 407 ? -2.567 11.255 3.277 1.00 86.62 407 GLU A C 1
ATOM 3314 O O . GLU A 1 407 ? -2.191 12.033 2.400 1.00 86.62 407 GLU A O 1
ATOM 3319 N N . PHE A 1 408 ? -3.837 11.253 3.694 1.00 89.56 408 PHE A N 1
ATOM 3320 C CA . PHE A 1 408 ? -4.886 12.139 3.181 1.00 89.56 408 PHE A CA 1
ATOM 3321 C C . PHE A 1 408 ? -5.142 13.349 4.086 1.00 89.56 408 PHE A C 1
ATOM 3323 O O . PHE A 1 408 ? -6.155 14.038 3.935 1.00 89.56 408 PHE A O 1
ATOM 3330 N N . PHE A 1 409 ? -4.244 13.639 5.028 1.00 88.19 409 PHE A N 1
ATOM 3331 C CA . PHE A 1 409 ? -4.276 14.848 5.844 1.00 88.19 409 PHE A CA 1
ATOM 3332 C C . PHE A 1 409 ? -2.907 15.538 5.836 1.00 88.19 409 PHE A C 1
ATOM 3334 O O . PHE A 1 409 ? -1.884 14.875 5.718 1.00 88.19 409 PHE A O 1
ATOM 3341 N N . PRO A 1 410 ? -2.853 16.872 6.007 1.00 82.12 410 PRO A N 1
ATOM 3342 C CA . PRO A 1 410 ? -1.588 17.582 6.124 1.00 82.12 410 PRO A CA 1
ATOM 3343 C C . PRO A 1 410 ? -0.715 16.991 7.237 1.00 82.12 410 PRO A C 1
ATOM 3345 O O . PRO A 1 410 ? -1.168 16.870 8.384 1.00 82.12 410 PRO A O 1
ATOM 3348 N N . HIS A 1 411 ? 0.531 16.656 6.897 1.00 75.75 411 HIS A N 1
ATOM 3349 C CA . HIS A 1 411 ? 1.507 16.164 7.862 1.00 75.75 411 HIS A CA 1
ATOM 3350 C C . HIS A 1 411 ? 1.811 17.225 8.920 1.00 75.75 411 HIS A C 1
ATOM 3352 O O . HIS A 1 411 ? 1.866 18.428 8.646 1.00 75.75 411 HIS A O 1
ATOM 3358 N N . PHE A 1 412 ? 1.991 16.759 10.152 1.00 77.06 412 PHE A N 1
ATOM 3359 C CA . PHE A 1 412 ? 2.440 17.598 11.247 1.00 77.06 412 PHE A CA 1
ATOM 3360 C C . PHE A 1 412 ? 3.960 17.730 11.173 1.00 77.06 412 PHE A C 1
ATOM 3362 O O . PHE A 1 412 ? 4.672 16.744 11.342 1.00 77.06 412 PHE A O 1
ATOM 3369 N N . ASP A 1 413 ? 4.442 18.944 10.913 1.00 76.88 413 ASP A N 1
ATOM 3370 C CA . ASP A 1 413 ? 5.869 19.258 10.931 1.00 76.88 413 ASP A CA 1
ATOM 3371 C C . ASP A 1 413 ? 6.359 19.305 12.386 1.00 76.88 413 ASP A C 1
ATOM 3373 O O . ASP A 1 413 ? 6.249 20.320 13.085 1.00 76.88 413 ASP A O 1
ATOM 3377 N N . VAL A 1 414 ? 6.818 18.144 12.858 1.00 81.31 414 VAL A N 1
ATOM 3378 C CA . VAL A 1 414 ? 7.303 17.945 14.226 1.00 81.31 414 VAL A CA 1
ATOM 3379 C C . VAL A 1 414 ? 8.509 18.837 14.498 1.00 81.31 414 VAL A C 1
ATOM 3381 O O . VAL A 1 414 ? 8.584 19.425 15.574 1.00 81.31 414 VAL A O 1
ATOM 3384 N N . ASP A 1 415 ? 9.418 18.988 13.537 1.00 82.19 415 ASP A N 1
ATOM 3385 C CA . ASP A 1 415 ? 10.641 19.763 13.722 1.00 82.19 415 ASP A CA 1
ATOM 3386 C C . ASP A 1 415 ? 10.353 21.258 13.813 1.00 82.19 415 ASP A C 1
ATOM 3388 O O . ASP A 1 415 ? 10.800 21.905 14.763 1.00 82.19 415 ASP A O 1
ATOM 3392 N N . ALA A 1 416 ? 9.535 21.805 12.910 1.00 84.31 416 ALA A N 1
ATOM 3393 C CA . ALA A 1 416 ? 9.106 23.198 13.005 1.00 84.31 416 ALA A CA 1
ATOM 3394 C C . ALA A 1 416 ? 8.347 23.464 14.315 1.00 84.31 416 ALA A C 1
ATOM 3396 O O . ALA A 1 416 ? 8.533 24.509 14.946 1.00 84.31 416 ALA A O 1
ATOM 3397 N N . TYR A 1 417 ? 7.522 22.511 14.763 1.00 87.50 417 TYR A N 1
ATOM 3398 C CA . TYR A 1 417 ? 6.843 22.604 16.053 1.00 87.50 417 TYR A CA 1
ATOM 3399 C C . TYR A 1 417 ? 7.820 22.582 17.235 1.00 87.50 417 TYR A C 1
ATOM 3401 O O . TYR A 1 417 ? 7.682 23.410 18.136 1.00 87.50 417 TYR A O 1
ATOM 3409 N N . ILE A 1 418 ? 8.796 21.667 17.243 1.00 89.56 418 ILE A N 1
ATOM 3410 C CA . ILE A 1 418 ? 9.819 21.570 18.291 1.00 89.56 418 ILE A CA 1
ATOM 3411 C C . ILE A 1 418 ? 10.607 22.873 18.353 1.00 89.56 418 ILE A C 1
ATOM 3413 O O . ILE A 1 418 ? 10.667 23.478 19.418 1.00 89.56 418 ILE A O 1
ATOM 3417 N N . VAL A 1 419 ? 11.142 23.346 17.223 1.00 90.94 419 VAL A N 1
ATOM 3418 C CA . VAL A 1 419 ? 11.931 24.586 17.154 1.00 90.94 419 VAL A CA 1
ATOM 3419 C C . VAL A 1 419 ? 11.135 25.766 17.705 1.00 90.94 419 VAL A C 1
ATOM 3421 O O . VAL A 1 419 ? 11.628 26.501 18.561 1.00 90.94 419 VAL A O 1
ATOM 3424 N N . LYS A 1 420 ? 9.876 25.915 17.281 1.00 92.00 420 LYS A N 1
ATOM 3425 C CA . LYS A 1 420 ? 8.997 26.972 17.788 1.00 92.00 420 LYS A CA 1
ATOM 3426 C C . LYS A 1 420 ? 8.745 26.838 19.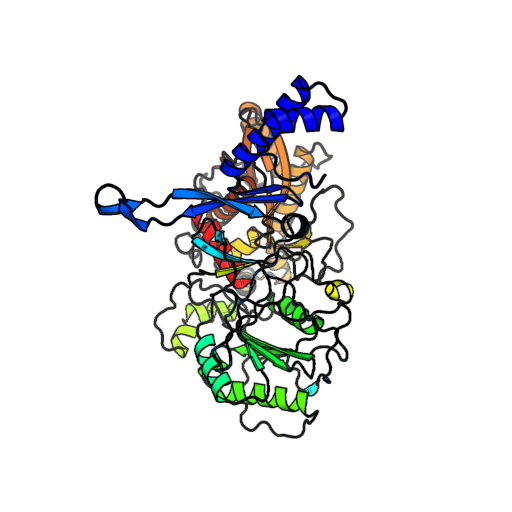291 1.00 92.00 420 LYS A C 1
ATOM 3428 O O . LYS A 1 420 ? 8.839 27.810 20.031 1.00 92.00 420 LYS A O 1
ATOM 3433 N N . LYS A 1 421 ? 8.456 25.632 19.776 1.00 92.06 421 LYS A N 1
ATOM 3434 C CA . LYS A 1 421 ? 8.156 25.396 21.191 1.00 92.06 421 LYS A CA 1
ATOM 3435 C C . LYS A 1 421 ? 9.385 25.560 22.090 1.00 92.06 421 LYS A C 1
ATOM 3437 O O . LYS A 1 421 ? 9.231 26.010 23.225 1.00 92.06 421 LYS A O 1
ATOM 3442 N N . MET A 1 422 ? 10.586 25.258 21.593 1.00 94.50 422 MET A N 1
ATOM 3443 C CA . MET A 1 422 ? 11.850 25.575 22.270 1.00 94.50 422 MET A CA 1
ATOM 3444 C C . MET A 1 422 ? 11.985 27.087 22.466 1.00 94.50 422 MET A C 1
ATOM 3446 O O . MET A 1 422 ? 12.283 27.530 23.571 1.00 94.50 422 MET A O 1
ATOM 3450 N N . GLN A 1 423 ? 11.694 27.880 21.428 1.00 94.25 423 GLN A N 1
ATOM 3451 C CA . GLN A 1 423 ? 11.714 29.346 21.505 1.00 94.25 423 GLN A CA 1
ATOM 3452 C C . GLN A 1 423 ? 10.660 29.889 22.482 1.00 94.25 423 GLN A C 1
ATOM 3454 O O . GLN A 1 423 ? 10.970 30.761 23.289 1.00 94.25 423 GLN A O 1
ATOM 3459 N N . ASP A 1 424 ? 9.441 29.345 22.448 1.00 94.00 424 ASP A N 1
ATOM 3460 C CA . ASP A 1 424 ? 8.321 29.828 23.264 1.00 94.00 424 ASP A CA 1
ATOM 3461 C C . ASP A 1 424 ? 8.451 29.461 24.756 1.00 94.00 424 ASP A C 1
ATOM 3463 O O . ASP A 1 424 ? 7.929 30.169 25.617 1.00 94.00 424 ASP A O 1
ATOM 3467 N N . THR A 1 425 ? 9.097 28.333 25.083 1.00 93.56 425 THR A N 1
ATOM 3468 C CA . THR A 1 425 ? 9.099 27.770 26.451 1.00 93.56 425 THR A CA 1
ATOM 3469 C C . THR A 1 425 ? 10.474 27.672 27.107 1.00 93.56 425 THR A C 1
ATOM 3471 O O . THR A 1 425 ? 10.541 27.448 28.314 1.00 93.56 425 THR A O 1
ATOM 3474 N N . GLY A 1 426 ? 11.561 27.799 26.340 1.00 93.00 426 GLY A N 1
ATOM 3475 C CA . GLY A 1 426 ? 12.935 27.597 26.813 1.00 93.00 426 GLY A CA 1
ATOM 3476 C C . GLY A 1 426 ? 13.318 26.138 27.100 1.00 93.00 426 GLY A C 1
ATOM 3477 O O . GLY A 1 426 ? 14.422 25.895 27.580 1.00 93.00 426 GLY A O 1
ATOM 3478 N N . LYS A 1 427 ? 12.430 25.171 26.827 1.00 94.25 427 LYS A N 1
ATOM 3479 C CA . LYS A 1 427 ? 12.685 23.731 27.009 1.00 94.25 427 LYS A CA 1
ATOM 3480 C C . LYS A 1 427 ? 13.668 23.184 25.978 1.00 94.25 427 LYS A C 1
ATOM 3482 O O . LYS A 1 427 ? 13.763 23.713 24.868 1.00 94.25 427 LYS A O 1
ATOM 3487 N N . THR A 1 428 ? 14.352 22.090 26.313 1.00 94.69 428 THR A N 1
ATOM 3488 C CA . THR A 1 428 ? 15.221 21.388 25.354 1.00 94.69 428 THR A CA 1
ATOM 3489 C C . THR A 1 428 ? 14.398 20.583 24.341 1.00 94.69 428 THR A C 1
ATOM 3491 O O . THR A 1 428 ? 13.214 20.296 24.555 1.00 94.69 428 THR A O 1
ATOM 3494 N N . ARG A 1 429 ? 15.026 20.187 23.224 1.00 93.56 429 ARG A N 1
ATOM 3495 C CA . ARG A 1 429 ? 14.397 19.307 22.224 1.00 93.56 429 ARG A CA 1
ATOM 3496 C C . ARG A 1 429 ? 13.954 17.990 22.863 1.00 93.56 429 ARG A C 1
ATOM 3498 O O . ARG A 1 429 ? 12.820 17.575 22.652 1.00 93.56 429 ARG A O 1
ATOM 3505 N N . GLU A 1 430 ? 14.797 17.382 23.695 1.00 92.69 430 GLU A N 1
ATOM 3506 C CA . GLU A 1 430 ? 14.521 16.101 24.355 1.00 92.69 430 GLU A CA 1
ATOM 3507 C C . GLU A 1 430 ? 13.305 16.182 25.288 1.00 92.69 430 GLU A C 1
ATOM 3509 O O . GLU A 1 430 ? 12.492 15.256 25.339 1.00 92.69 430 GLU A O 1
ATOM 3514 N N . GLU A 1 431 ? 13.148 17.292 26.016 1.00 92.19 431 GLU A N 1
ATOM 3515 C CA . GLU A 1 431 ? 11.987 17.522 26.880 1.00 92.19 431 GLU A CA 1
ATOM 3516 C C . GLU A 1 431 ? 10.696 17.635 26.064 1.00 92.19 431 GLU A C 1
ATOM 3518 O O . GLU A 1 431 ? 9.681 17.031 26.415 1.00 92.19 431 GLU A O 1
ATOM 3523 N N . ILE A 1 432 ? 10.728 18.367 24.948 1.00 90.38 432 ILE A N 1
ATOM 3524 C CA . ILE A 1 432 ? 9.562 18.536 24.073 1.00 90.38 432 ILE A CA 1
ATOM 3525 C C . ILE A 1 432 ? 9.212 17.226 23.362 1.00 90.38 432 ILE A C 1
ATOM 3527 O O . ILE A 1 432 ? 8.034 16.877 23.277 1.00 90.38 432 ILE A O 1
ATOM 3531 N N . GLU A 1 433 ? 10.203 16.471 22.891 1.00 89.69 433 GLU A N 1
ATOM 3532 C CA . GLU A 1 433 ? 9.995 15.139 22.316 1.00 89.69 433 GLU A CA 1
ATOM 3533 C C . GLU A 1 433 ? 9.368 14.182 23.331 1.00 89.69 433 GLU A C 1
ATOM 3535 O O . GLU A 1 433 ? 8.443 13.437 23.001 1.00 89.69 433 GLU A O 1
ATOM 3540 N N . LYS A 1 434 ? 9.812 14.228 24.593 1.00 88.88 434 LYS A N 1
ATOM 3541 C CA . LYS A 1 434 ? 9.194 13.457 25.674 1.00 88.88 434 LYS A CA 1
ATOM 3542 C C . LYS A 1 434 ? 7.729 13.854 25.880 1.00 88.88 434 LYS A C 1
ATOM 3544 O O . LYS A 1 434 ? 6.876 12.973 25.958 1.00 88.88 434 LYS A O 1
ATOM 3549 N N . GLU A 1 435 ? 7.415 15.150 25.895 1.00 87.06 435 GLU A N 1
ATOM 3550 C CA . GLU A 1 435 ? 6.028 15.635 25.983 1.00 87.06 435 GLU A CA 1
ATOM 3551 C C . GLU A 1 435 ? 5.150 15.197 24.805 1.00 87.06 435 GLU A C 1
ATOM 3553 O O . GLU A 1 435 ? 3.945 15.013 24.979 1.00 87.06 435 GLU A O 1
ATOM 3558 N N . LEU A 1 436 ? 5.732 15.039 23.614 1.00 84.12 436 LEU A N 1
ATOM 3559 C CA . LEU A 1 436 ? 5.029 14.535 22.435 1.00 84.12 436 LEU A CA 1
ATOM 3560 C C . LEU A 1 436 ? 4.798 13.016 22.502 1.00 84.12 436 LEU A C 1
ATOM 3562 O O . LEU A 1 436 ? 3.757 12.547 22.042 1.00 84.12 436 LEU A O 1
ATOM 3566 N N . ARG A 1 437 ? 5.721 12.249 23.105 1.00 83.56 437 ARG A N 1
ATOM 3567 C CA . ARG A 1 437 ? 5.610 10.783 23.247 1.00 83.56 437 ARG A CA 1
ATOM 3568 C C . ARG A 1 437 ? 4.675 10.339 24.374 1.00 83.56 437 ARG A C 1
ATOM 3570 O O . ARG A 1 437 ? 3.869 9.429 24.169 1.00 83.56 437 ARG A O 1
ATOM 3577 N N . GLU A 1 438 ? 4.730 10.990 25.538 1.00 85.50 438 GLU A N 1
ATOM 3578 C CA . GLU A 1 438 ? 3.982 10.577 26.741 1.00 85.50 438 GLU A CA 1
ATOM 3579 C C . GLU A 1 438 ? 2.467 10.348 26.515 1.00 85.50 438 GLU A C 1
ATOM 3581 O O . GLU A 1 438 ? 1.924 9.365 27.033 1.00 85.50 438 GLU A O 1
ATOM 3586 N N . PRO A 1 439 ? 1.733 11.198 25.762 1.00 84.19 439 PRO A N 1
ATOM 3587 C CA . PRO A 1 439 ? 0.314 10.973 25.498 1.00 84.19 439 PRO A CA 1
ATOM 3588 C C . PRO A 1 439 ? 0.026 9.658 24.764 1.00 84.19 439 PRO A C 1
ATOM 3590 O O . PRO A 1 439 ? -0.965 9.000 25.092 1.00 84.19 439 PRO A O 1
ATOM 3593 N N . SER A 1 440 ? 0.887 9.277 23.813 1.00 82.31 440 SER A N 1
ATOM 3594 C CA . SER A 1 440 ? 0.753 8.050 23.018 1.00 82.31 440 SER A CA 1
ATOM 3595 C C . SER A 1 440 ? 0.994 6.799 23.871 1.00 82.31 440 SER A C 1
ATOM 3597 O O . SER A 1 440 ? 0.191 5.863 23.861 1.00 82.31 440 SER A O 1
ATOM 3599 N N . GLU A 1 441 ? 2.033 6.815 24.712 1.00 85.81 441 GLU A N 1
ATOM 3600 C CA . GLU A 1 441 ? 2.361 5.717 25.637 1.00 85.81 441 GLU A CA 1
ATOM 3601 C C . GLU A 1 441 ? 1.246 5.479 26.668 1.00 85.81 441 GLU A C 1
ATOM 3603 O O . GLU A 1 441 ? 0.845 4.339 26.934 1.00 85.81 441 GLU A O 1
ATOM 3608 N N . ARG A 1 442 ? 0.679 6.562 27.217 1.00 89.25 442 ARG A N 1
ATOM 3609 C CA . ARG A 1 442 ? -0.471 6.474 28.131 1.00 89.25 442 ARG A CA 1
ATOM 3610 C C . ARG A 1 442 ? -1.726 5.970 27.425 1.00 89.25 442 ARG A C 1
ATOM 3612 O O . ARG A 1 442 ? -2.483 5.208 28.019 1.00 89.25 442 ARG A O 1
ATOM 3619 N N . GLY A 1 443 ? -1.942 6.370 26.170 1.00 89.31 443 GLY A N 1
ATOM 3620 C CA . GLY A 1 443 ? -3.013 5.827 25.333 1.00 89.31 443 GLY A CA 1
ATOM 3621 C C . GLY A 1 443 ? -2.867 4.316 25.150 1.00 89.31 443 GLY A C 1
ATOM 3622 O O . GLY A 1 443 ? -3.781 3.568 25.476 1.00 89.31 443 GLY A O 1
ATOM 3623 N N . THR A 1 444 ? -1.685 3.856 24.748 1.00 88.69 444 THR A N 1
ATOM 3624 C CA . THR A 1 444 ? -1.372 2.426 24.572 1.00 88.69 444 THR A CA 1
ATOM 3625 C C . THR A 1 444 ? -1.608 1.625 25.856 1.00 88.69 444 THR A C 1
ATOM 3627 O O . THR A 1 444 ? -2.232 0.564 25.834 1.00 88.69 444 THR A O 1
ATOM 3630 N N . THR A 1 445 ? -1.176 2.164 26.999 1.00 91.12 445 THR A N 1
ATOM 3631 C CA . THR A 1 445 ? -1.414 1.549 28.314 1.00 91.12 445 THR A CA 1
ATOM 3632 C C . THR A 1 445 ? -2.911 1.447 28.626 1.00 91.12 445 THR A C 1
ATOM 3634 O O . THR A 1 445 ? -3.380 0.395 29.054 1.00 91.12 445 THR A O 1
ATOM 3637 N N . MET A 1 446 ? -3.683 2.505 28.355 1.00 94.25 446 MET A N 1
ATOM 3638 C CA . MET A 1 446 ? -5.136 2.515 28.550 1.00 94.25 446 MET A CA 1
ATOM 3639 C C . MET A 1 446 ? -5.836 1.423 27.727 1.00 94.25 446 MET A C 1
ATOM 3641 O O . MET A 1 446 ? -6.657 0.692 28.280 1.00 94.25 446 MET A O 1
ATOM 3645 N N . HIS A 1 447 ? -5.500 1.272 26.440 1.00 94.00 447 HIS A N 1
ATOM 3646 C CA . HIS A 1 447 ? -6.059 0.203 25.601 1.00 94.00 447 HIS A CA 1
ATOM 3647 C C . HIS A 1 447 ? -5.732 -1.183 26.165 1.00 94.00 447 HIS A C 1
ATOM 3649 O O . HIS A 1 447 ? -6.629 -2.011 26.318 1.00 94.00 447 HIS A O 1
ATOM 3655 N N . ALA A 1 448 ? -4.475 -1.415 26.559 1.00 92.06 448 ALA A N 1
ATOM 3656 C CA . ALA A 1 448 ? -4.042 -2.698 27.106 1.00 92.06 448 ALA A CA 1
ATOM 3657 C C . ALA A 1 448 ? -4.791 -3.082 28.397 1.00 92.06 448 ALA A C 1
ATOM 3659 O O . ALA A 1 448 ? -5.176 -4.242 28.565 1.00 92.06 448 ALA A O 1
ATOM 3660 N N . GLU A 1 449 ? -5.026 -2.134 29.310 1.00 94.88 449 GLU A N 1
ATOM 3661 C CA . GLU A 1 449 ? -5.780 -2.403 30.543 1.00 94.88 449 GLU A CA 1
ATOM 3662 C C . GLU A 1 449 ? -7.275 -2.639 30.279 1.00 94.88 449 GLU A C 1
ATOM 3664 O O . GLU A 1 449 ? -7.866 -3.546 30.874 1.00 94.88 449 GLU A O 1
ATOM 3669 N N . ILE A 1 450 ? -7.882 -1.901 29.342 1.00 96.12 450 ILE A N 1
ATOM 3670 C CA . ILE A 1 450 ? -9.271 -2.138 28.916 1.00 96.12 450 ILE A CA 1
ATOM 3671 C C . ILE A 1 450 ? -9.406 -3.518 28.255 1.00 96.12 450 ILE A C 1
ATOM 3673 O O . ILE A 1 450 ? -10.325 -4.268 28.589 1.00 96.12 450 ILE A O 1
ATOM 3677 N N . GLU A 1 451 ? -8.478 -3.900 27.372 1.00 95.12 451 GLU A N 1
ATOM 3678 C CA . GLU A 1 451 ? -8.458 -5.220 26.732 1.00 95.12 451 GLU A CA 1
ATOM 3679 C C . GLU A 1 451 ? -8.381 -6.340 27.779 1.00 95.12 451 GLU A C 1
ATOM 3681 O O . GLU A 1 451 ? -9.165 -7.295 27.734 1.00 95.12 451 GLU A O 1
ATOM 3686 N N . LYS A 1 452 ? -7.455 -6.230 28.745 1.00 94.81 452 LYS A N 1
ATOM 3687 C CA . LYS A 1 452 ? -7.326 -7.196 29.847 1.00 94.81 452 LYS A CA 1
ATOM 3688 C C . LYS A 1 452 ? -8.628 -7.298 30.638 1.00 94.81 452 LYS A C 1
ATOM 3690 O O . LYS A 1 452 ? -9.077 -8.415 30.892 1.00 94.81 452 LYS A O 1
ATOM 3695 N N . CYS A 1 453 ? -9.246 -6.163 30.967 1.00 95.75 453 CYS A N 1
ATOM 3696 C CA . CYS A 1 453 ? -10.517 -6.109 31.681 1.00 95.75 453 CYS A CA 1
ATOM 3697 C C . CYS A 1 453 ? -11.637 -6.831 30.910 1.00 95.75 453 CYS A C 1
ATOM 3699 O O . CYS A 1 453 ? -12.264 -7.741 31.453 1.00 95.75 453 CYS A O 1
ATOM 3701 N N . LEU A 1 454 ? -11.830 -6.506 29.627 1.00 96.12 454 LEU A N 1
ATOM 3702 C CA . LEU A 1 454 ? -12.850 -7.120 28.766 1.00 96.12 454 LEU A CA 1
ATOM 3703 C C . LEU A 1 454 ? -12.639 -8.627 28.570 1.00 96.12 454 LEU A C 1
ATOM 3705 O O . LEU A 1 454 ? -13.603 -9.390 28.531 1.00 96.12 454 LEU A O 1
ATOM 3709 N N . LYS A 1 455 ? -11.381 -9.076 28.479 1.00 95.00 455 LYS A N 1
ATOM 3710 C CA . LYS A 1 455 ? -11.021 -10.496 28.322 1.00 95.00 455 LYS A CA 1
ATOM 3711 C C . LYS A 1 455 ? -10.963 -11.265 29.651 1.00 95.00 455 LYS A C 1
ATOM 3713 O O . LYS A 1 455 ? -10.564 -12.428 29.642 1.00 95.00 455 LYS A O 1
ATOM 3718 N N . GLY A 1 456 ? -11.319 -10.643 30.779 1.00 93.50 456 GLY A N 1
ATOM 3719 C CA . GLY A 1 456 ? -11.295 -11.274 32.104 1.00 93.50 456 GLY A CA 1
ATOM 3720 C C . GLY A 1 456 ? -9.891 -11.645 32.603 1.00 93.50 456 GLY A C 1
ATOM 3721 O O . GLY A 1 456 ? -9.743 -12.568 33.401 1.00 93.50 456 GLY A O 1
ATOM 3722 N N . LYS A 1 457 ? -8.849 -10.969 32.108 1.00 94.19 457 LYS A N 1
ATOM 3723 C CA . LYS A 1 457 ? -7.456 -11.135 32.550 1.00 94.19 457 LYS A CA 1
ATOM 3724 C C . LYS A 1 457 ? -7.155 -10.202 33.727 1.00 94.19 457 LYS A C 1
ATOM 3726 O O . LYS A 1 457 ? -7.880 -9.243 33.962 1.00 94.19 457 LYS A O 1
ATOM 3731 N N . SER A 1 458 ? -6.053 -10.448 34.439 1.00 93.12 458 SER A N 1
ATOM 3732 C CA . SER A 1 458 ? -5.553 -9.517 35.462 1.00 93.12 458 SER A CA 1
ATOM 3733 C C . SER A 1 458 ? -5.175 -8.175 34.830 1.00 93.12 458 SER A C 1
ATOM 3735 O O . SER A 1 458 ? -4.455 -8.161 33.831 1.00 93.12 458 SER A O 1
ATOM 3737 N N . TYR A 1 459 ? -5.627 -7.075 35.428 1.00 91.25 459 TYR A N 1
ATOM 3738 C CA . TYR A 1 459 ? -5.396 -5.698 34.982 1.00 91.25 459 TYR A CA 1
ATOM 3739 C C . TYR A 1 459 ? -5.117 -4.782 36.182 1.00 91.25 459 TYR A C 1
ATOM 3741 O O . TYR A 1 459 ? -5.497 -5.108 37.310 1.00 91.25 459 TYR A O 1
ATOM 3749 N N . ASP A 1 460 ? -4.473 -3.642 35.944 1.00 89.06 460 ASP A N 1
ATOM 3750 C CA . ASP A 1 460 ? -4.323 -2.573 36.931 1.00 89.06 460 ASP A CA 1
ATOM 3751 C C . ASP A 1 460 ? -5.564 -1.674 36.916 1.00 89.06 460 ASP A C 1
ATOM 3753 O O . ASP A 1 460 ? -5.853 -0.958 35.956 1.00 89.06 460 ASP A O 1
ATOM 3757 N N . GLY A 1 461 ? -6.330 -1.745 38.004 1.00 79.81 461 GLY A N 1
ATOM 3758 C CA . GLY A 1 461 ? -7.587 -1.028 38.162 1.00 79.81 461 GLY A CA 1
ATOM 3759 C C . GLY A 1 461 ? -7.468 0.430 38.600 1.00 79.81 461 GLY A C 1
ATOM 3760 O O . GLY A 1 461 ? -8.504 1.072 38.774 1.00 79.81 461 GLY A O 1
ATOM 3761 N N . SER A 1 462 ? -6.254 0.927 38.847 1.00 87.12 462 SER A N 1
ATOM 3762 C CA . SER A 1 462 ? -6.033 2.197 39.547 1.00 87.12 462 SER A CA 1
ATOM 3763 C C . SER A 1 462 ? -6.229 3.443 38.678 1.00 87.12 462 SER A C 1
ATOM 3765 O O . SER A 1 462 ? -6.495 4.519 39.216 1.00 87.12 462 SER A O 1
ATOM 3767 N N . SER A 1 463 ? -6.148 3.317 37.349 1.00 90.69 463 SER A N 1
ATOM 3768 C CA . SER A 1 463 ? -6.225 4.472 36.448 1.00 90.69 463 SER A CA 1
ATOM 3769 C C . SER A 1 463 ? -7.622 5.098 36.401 1.00 90.69 463 SER A C 1
ATOM 3771 O O . SER A 1 463 ? -8.651 4.412 36.418 1.00 90.69 463 SER A O 1
ATOM 3773 N N . LEU A 1 464 ? -7.664 6.431 36.305 1.00 92.88 464 LEU A N 1
ATOM 3774 C CA . LEU A 1 464 ? -8.914 7.182 36.161 1.00 92.88 464 LEU A CA 1
ATOM 3775 C C . LEU A 1 464 ? -9.620 6.820 34.851 1.00 92.88 464 LEU A C 1
ATOM 3777 O O . LEU A 1 464 ? -10.835 6.641 34.837 1.00 92.88 464 LEU A O 1
ATOM 3781 N N . GLU A 1 465 ? -8.863 6.630 33.769 1.00 94.44 465 GLU A N 1
ATOM 3782 C CA . GLU A 1 465 ? -9.395 6.211 32.475 1.00 94.44 465 GLU A CA 1
ATOM 3783 C C . GLU A 1 465 ? -10.142 4.869 32.563 1.00 94.44 465 GLU A C 1
ATOM 3785 O O . GLU A 1 465 ? -11.227 4.731 31.992 1.00 94.44 465 GLU A O 1
ATOM 3790 N N . LEU A 1 466 ? -9.629 3.894 33.327 1.00 93.88 466 LEU A N 1
ATOM 3791 C CA . LEU A 1 466 ? -10.316 2.614 33.495 1.00 93.88 466 LEU A CA 1
ATOM 3792 C C . LEU A 1 466 ? -11.569 2.737 34.374 1.00 93.88 466 LEU A C 1
ATOM 3794 O O . LEU A 1 466 ? -12.569 2.065 34.120 1.00 93.88 466 LEU A O 1
ATOM 3798 N N . GLN A 1 467 ? -11.562 3.612 35.383 1.00 94.38 467 GLN A N 1
ATOM 3799 C CA . GLN A 1 467 ? -12.771 3.910 36.161 1.00 94.38 467 GLN A CA 1
ATOM 3800 C C . GLN A 1 467 ? -13.858 4.541 35.280 1.00 94.38 467 GLN A C 1
ATOM 3802 O O . GLN A 1 467 ? -15.024 4.157 35.371 1.00 94.38 467 GLN A O 1
ATOM 3807 N N . MET A 1 468 ? -13.482 5.458 34.384 1.00 96.81 468 MET A N 1
ATOM 3808 C CA . MET A 1 468 ? -14.388 6.043 33.390 1.00 96.81 468 MET A CA 1
ATOM 3809 C C . MET A 1 468 ? -14.932 4.977 32.426 1.00 96.81 468 MET A C 1
ATOM 3811 O O . MET A 1 468 ? -16.131 4.960 32.151 1.00 96.81 468 MET A O 1
ATOM 3815 N N . PHE A 1 469 ? -14.086 4.049 31.966 1.00 97.12 469 PHE A N 1
ATOM 3816 C CA . PHE A 1 469 ? -14.512 2.900 31.161 1.00 97.12 469 PHE A CA 1
ATOM 3817 C C . PHE A 1 469 ? -15.526 2.011 31.903 1.00 97.12 469 PHE A C 1
ATOM 3819 O O . PHE A 1 469 ? -16.539 1.637 31.316 1.00 97.12 469 PHE A O 1
ATOM 3826 N N . LYS A 1 470 ? -15.304 1.707 33.191 1.00 95.69 470 LYS A N 1
ATOM 3827 C CA . LYS A 1 470 ? -16.243 0.909 34.003 1.00 95.69 470 LYS A CA 1
ATOM 3828 C C . LYS A 1 470 ? -17.611 1.581 34.109 1.00 95.69 470 LYS A C 1
ATOM 3830 O O . LYS A 1 470 ? -18.617 0.932 33.852 1.00 95.69 470 LYS A O 1
ATOM 3835 N N . ARG A 1 471 ? -17.645 2.894 34.369 1.00 96.75 471 ARG A N 1
ATOM 3836 C CA . ARG A 1 471 ? -18.899 3.670 34.352 1.00 96.75 471 ARG A CA 1
ATOM 3837 C C . ARG A 1 471 ? -19.589 3.591 32.991 1.00 96.75 471 ARG A C 1
ATOM 3839 O O . ARG A 1 471 ? -20.775 3.301 32.927 1.00 96.75 471 ARG A O 1
ATOM 3846 N N . PHE A 1 472 ? -18.850 3.771 31.892 1.00 97.62 472 PHE A N 1
ATOM 3847 C CA . PHE A 1 472 ? -19.400 3.601 30.542 1.00 97.62 472 PHE A CA 1
ATOM 3848 C C . PHE A 1 472 ? -19.990 2.198 30.327 1.00 97.62 472 PHE A C 1
ATOM 3850 O O . PHE A 1 472 ? -21.064 2.059 29.737 1.00 97.62 472 PHE A O 1
ATOM 3857 N N . TYR A 1 473 ? -19.305 1.159 30.804 1.00 97.38 473 TYR A N 1
ATOM 3858 C CA . TYR A 1 473 ? -19.764 -0.220 30.699 1.00 97.38 473 TYR A CA 1
ATOM 3859 C C . TYR A 1 473 ? -21.097 -0.425 31.436 1.00 97.38 473 TYR A C 1
ATOM 3861 O O . TYR A 1 473 ? -22.056 -0.937 30.846 1.00 97.38 473 TYR A O 1
ATOM 3869 N N . ASP A 1 474 ? -21.184 0.051 32.678 1.00 97.38 474 ASP A N 1
ATOM 3870 C CA . ASP A 1 474 ? -22.376 -0.055 33.522 1.00 97.38 474 ASP A CA 1
ATOM 3871 C C . ASP A 1 474 ? -23.550 0.778 32.985 1.00 97.38 474 ASP A C 1
ATOM 3873 O O . ASP A 1 474 ? -24.688 0.309 32.962 1.00 97.38 474 ASP A O 1
ATOM 3877 N N . ASP A 1 475 ? -23.278 1.978 32.470 1.00 97.12 475 ASP A N 1
ATOM 3878 C CA . ASP A 1 475 ? -24.298 2.908 31.975 1.00 97.12 475 ASP A CA 1
ATOM 3879 C C . ASP A 1 475 ? -24.818 2.556 30.572 1.00 97.12 475 ASP A C 1
ATOM 3881 O O . ASP A 1 475 ? -25.940 2.918 30.201 1.00 97.12 475 ASP A O 1
ATOM 3885 N N . ARG A 1 476 ? -23.984 1.932 29.726 1.00 96.56 476 ARG A N 1
ATOM 3886 C CA . ARG A 1 476 ? -24.266 1.797 28.284 1.00 96.56 476 ARG A CA 1
ATOM 3887 C C . ARG A 1 476 ? -24.273 0.361 27.797 1.00 96.56 476 ARG A C 1
ATOM 3889 O O . ARG A 1 476 ? -25.153 0.033 27.002 1.00 96.56 476 ARG A O 1
ATOM 3896 N N . ILE A 1 477 ? -23.337 -0.483 28.224 1.00 97.44 477 ILE A N 1
ATOM 3897 C CA . ILE A 1 477 ? -23.206 -1.854 27.708 1.00 97.44 477 ILE A CA 1
ATOM 3898 C C . ILE A 1 477 ? -24.234 -2.775 28.371 1.00 97.44 477 ILE A C 1
ATOM 3900 O O . ILE A 1 477 ? -25.018 -3.419 27.664 1.00 97.44 477 ILE A O 1
ATOM 3904 N N . ILE A 1 478 ? -24.291 -2.782 29.709 1.00 96.56 478 ILE A N 1
ATOM 3905 C CA . ILE A 1 478 ? -25.215 -3.633 30.480 1.00 96.56 478 ILE A CA 1
ATOM 3906 C C . ILE A 1 478 ? -26.689 -3.321 30.155 1.00 96.56 478 ILE A C 1
ATOM 3908 O O . ILE A 1 478 ? -27.417 -4.251 29.791 1.00 96.56 478 ILE A O 1
ATOM 3912 N N . PRO A 1 479 ? -27.162 -2.055 30.186 1.00 97.12 479 PRO A N 1
ATOM 3913 C CA . PRO A 1 479 ? -28.582 -1.756 29.992 1.00 97.12 479 PRO A CA 1
ATOM 3914 C C . PRO A 1 479 ? -29.064 -2.056 28.569 1.00 97.12 479 PRO A C 1
ATOM 3916 O O . PRO A 1 479 ? -30.212 -2.449 28.367 1.00 97.12 479 PRO A O 1
ATOM 3919 N N . GLN A 1 480 ? -28.177 -1.934 27.575 1.00 95.19 480 GLN A N 1
ATOM 3920 C CA . GLN A 1 480 ? -28.467 -2.275 26.178 1.00 95.19 480 GLN A CA 1
ATOM 3921 C C . GLN A 1 480 ? -28.334 -3.777 25.877 1.00 95.19 480 GLN A C 1
ATOM 3923 O O . GLN A 1 480 ? -28.569 -4.187 24.739 1.00 95.19 480 GLN A O 1
ATOM 3928 N N . LYS A 1 481 ? -27.979 -4.604 26.874 1.00 96.19 481 LYS A N 1
ATOM 3929 C CA . LYS A 1 481 ? -27.779 -6.059 26.742 1.00 96.19 481 LYS A CA 1
ATOM 3930 C C . LYS A 1 481 ? -26.771 -6.415 25.644 1.00 96.19 481 LYS A C 1
ATOM 3932 O O . LYS A 1 481 ? -26.948 -7.382 24.901 1.00 96.19 481 LYS A O 1
ATOM 3937 N N . LEU A 1 482 ? -25.724 -5.603 25.524 1.00 97.62 482 LEU A N 1
ATOM 3938 C CA . LEU A 1 482 ? -24.641 -5.824 24.578 1.00 97.62 482 LEU A CA 1
ATOM 3939 C C . LEU A 1 482 ? -23.684 -6.883 25.137 1.00 97.62 482 LEU A C 1
ATOM 3941 O O . LEU A 1 482 ? -23.216 -6.773 26.265 1.00 97.62 482 LEU A O 1
ATOM 3945 N N . THR A 1 483 ? -23.392 -7.916 24.349 1.00 97.50 483 THR A N 1
ATOM 3946 C CA . THR A 1 483 ? -22.482 -9.000 24.751 1.00 97.50 483 THR A CA 1
ATOM 3947 C C . THR A 1 483 ? -21.091 -8.747 24.189 1.00 97.50 483 THR A C 1
ATOM 3949 O O . THR A 1 483 ? -20.962 -8.494 22.994 1.00 97.50 483 THR A O 1
ATOM 3952 N N . PHE A 1 484 ? -20.048 -8.829 25.013 1.00 97.94 484 PHE A N 1
ATOM 3953 C CA . PHE A 1 484 ? -18.667 -8.736 24.534 1.00 97.94 484 PHE A CA 1
ATOM 3954 C C . PHE A 1 484 ? -18.386 -9.810 23.471 1.00 97.94 484 PHE A C 1
ATOM 3956 O O . PHE A 1 484 ? -18.688 -10.985 23.683 1.00 97.94 484 PHE A O 1
ATOM 3963 N N . ALA A 1 485 ? -17.842 -9.404 22.321 1.00 97.06 485 ALA A N 1
ATOM 3964 C CA . ALA A 1 485 ? -17.522 -10.314 21.224 1.00 97.06 485 ALA A CA 1
ATOM 3965 C C . ALA A 1 485 ? -16.015 -10.448 20.997 1.00 97.06 485 ALA A C 1
ATOM 3967 O O . ALA A 1 485 ? -15.526 -11.568 20.863 1.00 97.06 485 ALA A O 1
ATOM 3968 N N . ASP A 1 486 ? -15.293 -9.328 20.914 1.00 95.94 486 ASP A N 1
ATOM 3969 C CA . ASP A 1 486 ? -13.845 -9.317 20.687 1.00 95.94 486 ASP A CA 1
ATOM 3970 C C . ASP A 1 486 ? -13.235 -7.964 21.093 1.00 95.94 486 ASP A C 1
ATOM 3972 O O . ASP A 1 486 ? -13.943 -6.955 21.133 1.00 95.94 486 ASP A O 1
ATOM 3976 N N . ALA A 1 487 ? -11.932 -7.940 21.368 1.00 95.00 487 ALA A N 1
ATOM 3977 C CA . ALA A 1 487 ? -11.156 -6.718 21.611 1.00 95.00 487 ALA A CA 1
ATOM 3978 C C . ALA A 1 487 ? -9.742 -6.856 21.046 1.00 95.00 487 ALA A C 1
ATOM 3980 O O . ALA A 1 487 ? -9.186 -7.961 21.055 1.00 95.00 487 ALA A O 1
ATOM 3981 N N . GLU A 1 488 ? -9.171 -5.741 20.589 1.00 92.88 488 GLU A N 1
ATOM 3982 C CA . GLU A 1 488 ? -7.896 -5.698 19.857 1.00 92.88 488 GLU A CA 1
ATOM 3983 C C . GLU A 1 488 ? -7.907 -6.682 18.672 1.00 92.88 488 GLU A C 1
ATOM 3985 O O . GLU A 1 488 ? -6.990 -7.482 18.445 1.00 92.88 488 GLU A O 1
ATOM 3990 N N . LYS A 1 489 ? -9.028 -6.689 17.939 1.00 92.88 489 LYS A N 1
ATOM 3991 C CA . LYS A 1 489 ? -9.257 -7.612 16.831 1.00 92.88 489 LYS A CA 1
ATOM 3992 C C . LYS A 1 489 ? -8.518 -7.119 15.595 1.00 92.88 489 LYS A C 1
ATOM 3994 O O . LYS A 1 489 ? -8.948 -6.159 14.960 1.00 92.88 489 LYS A O 1
ATOM 3999 N N . VAL A 1 490 ? -7.472 -7.839 15.205 1.00 92.81 490 VAL A N 1
ATOM 4000 C CA . VAL A 1 490 ? -6.783 -7.610 13.929 1.00 92.81 490 VAL A CA 1
ATOM 4001 C C . VAL A 1 490 ? -7.680 -8.045 12.766 1.00 92.81 490 VAL A C 1
ATOM 4003 O O . VAL A 1 490 ? -8.149 -9.191 12.723 1.00 92.81 490 VAL A O 1
ATOM 4006 N N . ILE A 1 491 ? -7.887 -7.129 11.824 1.00 94.00 491 ILE A N 1
ATOM 4007 C CA . ILE A 1 491 ? -8.646 -7.309 10.588 1.00 94.00 491 ILE A CA 1
ATOM 4008 C C . ILE A 1 491 ? -7.766 -7.006 9.372 1.00 94.00 491 ILE A C 1
ATOM 4010 O O . ILE A 1 491 ? -6.891 -6.147 9.429 1.00 94.00 491 ILE A O 1
ATOM 4014 N N . GLU A 1 492 ? -8.004 -7.706 8.268 1.00 92.88 492 GLU A N 1
ATOM 4015 C CA . GLU A 1 492 ? -7.208 -7.607 7.043 1.00 92.88 492 GLU A CA 1
ATOM 4016 C C . GLU A 1 492 ? -8.094 -7.481 5.803 1.00 92.88 492 GLU A C 1
ATOM 4018 O O . GLU A 1 492 ? -9.190 -8.047 5.725 1.00 92.88 492 GLU A O 1
ATOM 4023 N N . LEU A 1 493 ? -7.557 -6.783 4.808 1.00 91.81 493 LEU A N 1
ATOM 4024 C CA . LEU A 1 493 ? -8.047 -6.663 3.444 1.00 91.81 493 LEU A CA 1
ATOM 4025 C C . LEU A 1 493 ? -6.903 -7.069 2.482 1.00 91.81 493 LEU A C 1
ATOM 4027 O O . LEU A 1 493 ? -6.259 -6.205 1.885 1.00 91.81 493 LEU A O 1
ATOM 4031 N N . PRO A 1 494 ? -6.589 -8.379 2.375 1.00 87.88 494 PRO A N 1
ATOM 4032 C CA . PRO A 1 494 ? -5.405 -8.909 1.681 1.00 87.88 494 PRO A CA 1
ATOM 4033 C C . PRO A 1 494 ? -5.309 -8.583 0.194 1.00 87.88 494 PRO A C 1
ATOM 4035 O O . PRO A 1 494 ? -4.217 -8.511 -0.358 1.00 87.88 494 PRO A O 1
ATOM 4038 N N . GLU A 1 495 ? -6.444 -8.388 -0.469 1.00 86.81 495 GLU A N 1
ATOM 4039 C CA . GLU A 1 495 ? -6.501 -7.948 -1.863 1.00 86.81 495 GLU A CA 1
ATOM 4040 C C . GLU A 1 495 ? -5.886 -6.554 -2.089 1.00 86.81 495 GLU A C 1
ATOM 4042 O O . GLU A 1 495 ? -5.522 -6.235 -3.215 1.00 86.81 495 GLU A O 1
ATOM 4047 N N . HIS A 1 496 ? -5.744 -5.764 -1.022 1.00 90.31 496 HIS A N 1
ATOM 4048 C CA . HIS A 1 496 ? -5.264 -4.384 -1.047 1.00 90.31 496 HIS A CA 1
ATOM 4049 C C . HIS A 1 496 ? -4.072 -4.155 -0.107 1.00 90.31 496 HIS A C 1
ATOM 4051 O O . HIS A 1 496 ? -3.628 -3.026 0.026 1.00 90.31 496 HIS A O 1
ATOM 4057 N N . ASN A 1 497 ? -3.571 -5.194 0.581 1.00 91.75 497 ASN A N 1
ATOM 4058 C CA . ASN A 1 497 ? -2.517 -5.064 1.597 1.00 91.75 497 ASN A CA 1
ATOM 4059 C C . ASN A 1 497 ? -2.835 -4.004 2.671 1.00 91.75 497 ASN A C 1
ATOM 4061 O O . ASN A 1 497 ? -1.969 -3.263 3.118 1.00 91.75 497 ASN A O 1
ATOM 4065 N N . ILE A 1 498 ? -4.092 -3.947 3.121 1.00 93.81 498 ILE A N 1
ATOM 4066 C CA . ILE A 1 498 ? -4.523 -3.043 4.197 1.00 93.81 498 ILE A CA 1
ATOM 4067 C C . ILE A 1 498 ? -4.902 -3.872 5.418 1.00 93.81 498 ILE A C 1
ATOM 4069 O O . ILE A 1 498 ? -5.627 -4.863 5.307 1.00 93.81 498 ILE A O 1
ATOM 4073 N N . ALA A 1 499 ? -4.441 -3.472 6.597 1.00 94.62 499 ALA A N 1
ATOM 4074 C CA . ALA A 1 499 ? -4.804 -4.110 7.856 1.00 94.62 499 ALA A CA 1
ATOM 4075 C C . ALA A 1 499 ? -5.112 -3.078 8.943 1.00 94.62 499 ALA A C 1
ATOM 4077 O O . ALA A 1 499 ? -4.776 -1.900 8.849 1.00 94.62 499 ALA A O 1
ATOM 4078 N N . GLY A 1 500 ? -5.796 -3.509 9.993 1.00 94.38 500 GLY A N 1
ATOM 4079 C CA . GLY A 1 500 ? -6.146 -2.649 11.111 1.00 94.38 500 GLY A CA 1
ATOM 4080 C C . GLY A 1 500 ? -6.448 -3.445 12.364 1.00 94.38 500 GLY A C 1
ATOM 4081 O O . GLY A 1 500 ? -6.615 -4.662 12.312 1.00 94.38 500 GLY A O 1
ATOM 4082 N N . THR A 1 501 ? -6.552 -2.742 13.486 1.00 94.25 501 THR A N 1
ATOM 4083 C CA . THR A 1 501 ? -6.929 -3.334 14.769 1.00 94.25 501 THR A CA 1
ATOM 4084 C C . THR A 1 501 ? -8.137 -2.594 15.315 1.00 94.25 501 THR A C 1
ATOM 4086 O O . THR A 1 501 ? -8.131 -1.369 15.421 1.00 94.25 501 THR A O 1
ATOM 4089 N N . VAL A 1 502 ? -9.199 -3.349 15.589 1.00 96.50 502 VAL A N 1
ATOM 4090 C CA . VAL A 1 502 ? -10.452 -2.842 16.150 1.00 96.50 502 VAL A CA 1
ATOM 4091 C C . VAL A 1 502 ? -10.401 -2.988 17.662 1.00 96.50 502 VAL A C 1
ATOM 4093 O O . VAL A 1 502 ? -10.316 -4.112 18.162 1.00 96.50 502 VAL A O 1
ATOM 4096 N N . ASP A 1 503 ? -10.515 -1.870 18.372 1.00 97.19 503 ASP A N 1
ATOM 4097 C CA . ASP A 1 503 ? -10.405 -1.824 19.830 1.00 97.19 503 ASP A CA 1
ATOM 4098 C C . ASP A 1 503 ? -11.414 -2.739 20.532 1.00 97.19 503 ASP A C 1
ATOM 4100 O O . ASP A 1 503 ? -11.030 -3.572 21.354 1.00 97.19 503 ASP A O 1
ATOM 4104 N N . ALA A 1 504 ? -12.711 -2.613 20.216 1.00 98.00 504 ALA A N 1
ATOM 4105 C CA . ALA A 1 504 ? -13.747 -3.442 20.822 1.00 98.00 504 ALA A CA 1
ATOM 4106 C C . ALA A 1 504 ? -14.984 -3.649 19.939 1.00 98.00 504 ALA A C 1
ATOM 4108 O O . ALA A 1 504 ? -15.490 -2.743 19.272 1.00 98.00 504 ALA A O 1
ATOM 4109 N N . LEU A 1 505 ? -15.523 -4.867 20.004 1.00 98.50 505 LEU A N 1
ATOM 4110 C CA . LEU A 1 505 ? -16.753 -5.282 19.343 1.00 98.50 505 LEU A CA 1
ATOM 4111 C C . LEU A 1 505 ? -17.713 -5.886 20.363 1.00 98.50 505 LEU A C 1
ATOM 4113 O O . LEU A 1 505 ? -17.376 -6.820 21.093 1.00 98.50 505 LEU A O 1
ATOM 4117 N N . PHE A 1 506 ? -18.946 -5.391 20.350 1.00 98.50 506 PHE A N 1
ATOM 4118 C CA . PHE A 1 506 ? -20.042 -5.920 21.151 1.00 98.50 506 PHE A CA 1
ATOM 4119 C C . PHE A 1 506 ? -21.188 -6.365 20.254 1.00 98.50 506 PHE A C 1
ATOM 4121 O O . PHE A 1 506 ? -21.515 -5.700 19.276 1.00 98.50 506 PHE A O 1
ATOM 4128 N N . LYS A 1 507 ? -21.819 -7.484 20.589 1.00 98.31 507 LYS A N 1
ATOM 4129 C CA . LYS A 1 507 ? -22.901 -8.094 19.825 1.00 98.31 507 LYS A CA 1
ATOM 4130 C C . LYS A 1 507 ? -24.260 -7.770 20.442 1.00 98.31 507 LYS A C 1
ATOM 4132 O O . LYS A 1 507 ? -24.450 -7.889 21.653 1.00 98.31 507 LYS A O 1
ATOM 4137 N N . LYS A 1 508 ? -25.211 -7.385 19.595 1.00 97.75 508 LYS A N 1
ATOM 4138 C CA . LYS A 1 508 ? -26.631 -7.221 19.916 1.00 97.75 508 LYS A CA 1
ATOM 4139 C C . LYS A 1 508 ? -27.361 -8.562 19.846 1.00 97.75 508 LYS A C 1
ATOM 4141 O O . LYS A 1 508 ? -26.924 -9.498 19.178 1.00 97.75 508 LYS A O 1
ATOM 4146 N N . SER A 1 509 ? -28.535 -8.634 20.470 1.00 95.75 509 SER A N 1
ATOM 4147 C CA . SER A 1 509 ? -29.397 -9.824 20.435 1.00 95.75 509 SER A CA 1
ATOM 4148 C C . SER A 1 509 ? -29.845 -10.224 19.023 1.00 95.75 509 SER A C 1
ATOM 4150 O O . SER A 1 509 ? -30.040 -11.408 18.766 1.00 95.75 509 SER A O 1
ATOM 4152 N N . ASN A 1 510 ? -29.973 -9.265 18.099 1.00 95.00 510 ASN A N 1
ATOM 4153 C CA . ASN A 1 510 ? -30.346 -9.511 16.702 1.00 95.00 510 ASN A CA 1
ATOM 4154 C C . ASN A 1 510 ? -29.188 -10.035 15.827 1.00 95.00 510 ASN A C 1
ATOM 4156 O 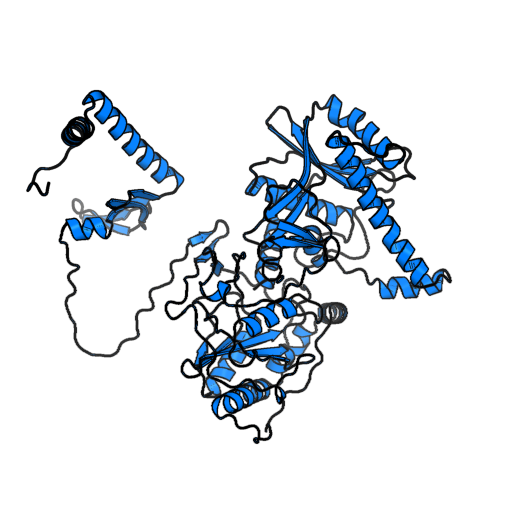O . ASN A 1 510 ? -29.409 -10.343 14.661 1.00 95.00 510 ASN A O 1
ATOM 4160 N N . GLY A 1 511 ? -27.971 -10.137 16.371 1.00 95.75 511 GLY A N 1
ATOM 4161 C CA . GLY A 1 511 ? -26.787 -10.600 15.650 1.00 95.75 511 GLY A CA 1
ATOM 4162 C C . GLY A 1 511 ? -25.855 -9.495 15.151 1.00 95.75 511 GLY A C 1
ATOM 4163 O O . GLY A 1 511 ? -24.697 -9.806 14.876 1.00 95.75 511 GLY A O 1
ATOM 4164 N N . ASP A 1 512 ? -26.311 -8.240 15.100 1.00 97.56 512 ASP A N 1
ATOM 4165 C CA . ASP A 1 512 ? -25.492 -7.101 14.675 1.00 97.56 512 ASP A CA 1
ATOM 4166 C C . ASP A 1 512 ? -24.441 -6.728 15.724 1.00 97.56 512 ASP A C 1
ATOM 4168 O O . ASP A 1 512 ? -24.562 -7.039 16.911 1.00 97.56 512 ASP A O 1
ATOM 4172 N N . TYR A 1 513 ? -23.437 -5.969 15.298 1.00 98.44 513 TYR A N 1
ATOM 4173 C CA . TYR A 1 513 ? -22.346 -5.505 16.142 1.00 98.44 513 TYR A CA 1
ATOM 4174 C C . TYR A 1 513 ? -22.398 -3.992 16.379 1.00 98.44 513 TYR A C 1
ATOM 4176 O O . TYR A 1 513 ? -22.891 -3.211 15.557 1.00 98.44 513 TYR A O 1
ATOM 4184 N N . VAL A 1 514 ? -21.888 -3.583 17.536 1.00 98.25 514 VAL A N 1
ATOM 4185 C CA . VAL A 1 514 ? -21.524 -2.214 17.903 1.00 98.25 514 VAL A CA 1
ATOM 4186 C C . VAL A 1 514 ? -20.007 -2.182 18.000 1.00 98.25 514 VAL A C 1
ATOM 4188 O O . VAL A 1 514 ? -19.421 -2.949 18.765 1.00 98.25 514 VAL A O 1
ATOM 4191 N N . MET A 1 515 ? -19.390 -1.316 17.204 1.00 98.31 515 MET A N 1
ATOM 4192 C CA . MET A 1 515 ? -17.950 -1.092 17.207 1.00 98.31 515 MET A CA 1
ATOM 4193 C C . MET A 1 515 ? -17.644 0.114 18.087 1.00 98.31 515 MET A C 1
ATOM 4195 O O . MET A 1 515 ? -18.275 1.167 17.944 1.00 98.31 515 MET A O 1
ATOM 4199 N N . ILE A 1 516 ? -16.727 -0.076 19.029 1.00 98.44 516 ILE A N 1
ATOM 4200 C CA . ILE A 1 516 ? -16.316 0.947 19.983 1.00 98.44 516 ILE A CA 1
ATOM 4201 C C . ILE A 1 516 ? -14.818 1.155 19.857 1.00 98.44 516 ILE A C 1
ATOM 4203 O O . ILE A 1 516 ? -14.072 0.191 19.708 1.00 98.44 516 ILE A O 1
ATOM 4207 N N . ASP A 1 517 ? -14.421 2.416 19.930 1.00 97.88 517 ASP A N 1
ATOM 4208 C CA . ASP A 1 517 ? -13.040 2.853 19.851 1.00 97.88 517 ASP A CA 1
ATOM 4209 C C . ASP A 1 517 ? -12.720 3.807 21.009 1.00 97.88 517 ASP A C 1
ATOM 4211 O O . ASP A 1 517 ? -13.484 4.735 21.314 1.00 97.88 517 ASP A O 1
ATOM 4215 N N . TRP A 1 518 ? -11.635 3.505 21.719 1.00 97.38 518 TRP A N 1
ATOM 4216 C CA . TRP A 1 518 ? -11.236 4.176 22.950 1.00 97.38 518 TRP A CA 1
ATOM 4217 C C . TRP A 1 518 ? -10.304 5.331 22.605 1.00 97.38 518 TRP A C 1
ATOM 4219 O O . TRP A 1 518 ? -9.248 5.138 22.016 1.00 97.38 518 TRP A O 1
ATOM 4229 N N . LYS A 1 519 ? -10.647 6.559 23.001 1.00 95.44 519 LYS A N 1
ATOM 4230 C CA . LYS A 1 519 ? -9.816 7.735 22.716 1.00 95.44 519 LYS A CA 1
ATOM 4231 C C . LYS A 1 519 ? -9.357 8.425 23.986 1.00 95.44 519 LYS A C 1
ATOM 4233 O O . LYS A 1 519 ? -10.151 8.988 24.736 1.00 95.44 519 LYS A O 1
ATOM 4238 N N . ARG A 1 520 ? -8.040 8.488 24.165 1.00 94.44 520 ARG A N 1
ATOM 4239 C CA . ARG A 1 520 ? -7.405 9.300 25.203 1.00 94.44 520 ARG A CA 1
ATOM 4240 C C . ARG A 1 520 ? -7.043 10.678 24.657 1.00 94.44 520 ARG A C 1
ATOM 4242 O O . ARG A 1 520 ? -5.922 10.898 24.213 1.00 94.44 520 ARG A O 1
ATOM 4249 N N . SER A 1 521 ? -7.989 11.617 24.662 1.00 91.06 521 SER A N 1
ATOM 4250 C CA . SER A 1 521 ? -7.762 12.959 24.103 1.00 91.06 521 SER A CA 1
ATOM 4251 C C . SER A 1 521 ? -8.414 14.068 24.920 1.00 91.06 521 SER A C 1
ATOM 4253 O O . SER A 1 521 ? -9.614 14.032 25.177 1.00 91.06 521 SER A O 1
ATOM 4255 N N . LYS A 1 522 ? -7.626 15.103 25.239 1.00 88.62 522 LYS A N 1
ATOM 4256 C CA . LYS A 1 522 ? -8.092 16.355 25.861 1.00 88.62 522 LYS A CA 1
ATOM 4257 C C . LYS A 1 522 ? -8.804 17.290 24.876 1.00 88.62 522 LYS A C 1
ATOM 4259 O O . LYS A 1 522 ? -9.490 18.219 25.287 1.00 88.62 522 LYS A O 1
ATOM 4264 N N . HIS A 1 523 ? -8.570 17.110 23.577 1.00 88.88 523 HIS A N 1
ATOM 4265 C CA . HIS A 1 523 ? -8.933 18.094 22.550 1.00 88.88 523 HIS A CA 1
ATOM 4266 C C . HIS A 1 523 ? -10.042 17.624 21.611 1.00 88.88 523 HIS A C 1
ATOM 4268 O O . HIS A 1 523 ? -10.511 18.413 20.791 1.00 88.88 523 HIS A O 1
ATOM 4274 N N . LEU A 1 524 ? -10.458 16.359 21.715 1.00 92.38 524 LEU A N 1
ATOM 4275 C CA . LEU A 1 524 ? -11.543 15.814 20.902 1.00 92.38 524 LEU A CA 1
ATOM 4276 C C . LEU A 1 524 ? -12.919 16.335 21.346 1.00 92.38 524 LEU A C 1
ATOM 4278 O O . LEU A 1 524 ? -13.833 16.376 20.527 1.00 92.38 524 LEU A O 1
ATOM 4282 N N . ILE A 1 525 ? -13.056 16.755 22.606 1.00 93.69 525 ILE A N 1
ATOM 4283 C CA . ILE A 1 525 ? -14.281 17.328 23.171 1.00 93.69 525 ILE A CA 1
ATOM 4284 C C . ILE A 1 525 ? -14.051 18.805 23.505 1.00 93.69 525 ILE A C 1
ATOM 4286 O O . ILE A 1 525 ? -13.065 19.150 24.155 1.00 93.69 525 ILE A O 1
ATOM 4290 N N . ILE A 1 526 ? -14.978 19.661 23.076 1.00 91.44 526 ILE A N 1
ATOM 4291 C CA . ILE A 1 526 ? -15.084 21.071 23.454 1.00 91.44 526 ILE A CA 1
ATOM 4292 C C . ILE A 1 526 ? -16.523 21.348 23.891 1.00 91.44 526 ILE A C 1
ATOM 4294 O O . ILE A 1 526 ? -17.462 21.026 23.167 1.00 91.44 526 ILE A O 1
ATOM 4298 N N . ASP A 1 527 ? -16.695 21.862 25.108 1.00 88.50 527 ASP A N 1
ATOM 4299 C CA . ASP A 1 527 ? -18.004 22.178 25.701 1.00 88.50 527 ASP A CA 1
ATOM 4300 C C . ASP A 1 527 ? -19.025 21.024 25.628 1.00 88.50 527 ASP A C 1
ATOM 4302 O O . ASP A 1 527 ? -20.219 21.223 25.423 1.00 88.50 527 ASP A O 1
ATOM 4306 N N . GLY A 1 528 ? -18.543 19.782 25.766 1.00 87.75 528 GLY A N 1
ATOM 4307 C CA . GLY A 1 528 ? -19.359 18.563 25.695 1.00 87.75 528 GLY A CA 1
ATOM 4308 C C . GLY A 1 528 ? -19.660 18.055 24.279 1.00 87.75 528 GLY A C 1
ATOM 4309 O O . GLY A 1 528 ? -20.273 16.998 24.131 1.00 87.75 528 GLY A O 1
ATOM 4310 N N . TYR A 1 529 ? -19.189 18.746 23.241 1.00 91.88 529 TYR A N 1
ATOM 4311 C CA . TYR A 1 529 ? -19.399 18.393 21.838 1.00 91.88 529 TYR A CA 1
ATOM 4312 C C . TYR A 1 529 ? -18.092 17.985 21.143 1.00 91.88 529 TYR A C 1
ATOM 4314 O O . TYR A 1 529 ? -17.010 18.435 21.522 1.00 91.88 529 TYR A O 1
ATOM 4322 N N . PRO A 1 530 ? -18.150 17.133 20.102 1.00 93.44 530 PRO A N 1
ATOM 4323 C CA . PRO A 1 530 ? -16.964 16.766 19.341 1.00 93.44 530 PRO A CA 1
ATOM 4324 C C . PRO A 1 530 ? -16.387 17.972 18.594 1.00 93.44 530 PRO A C 1
ATOM 4326 O O . PRO A 1 530 ? -17.080 18.621 17.807 1.00 93.44 530 PRO A O 1
ATOM 4329 N N . ARG A 1 531 ? -15.090 18.226 18.767 1.00 94.50 531 ARG A N 1
ATOM 4330 C CA . ARG A 1 531 ? -14.355 19.231 17.998 1.00 94.50 531 ARG A CA 1
ATOM 4331 C C . ARG A 1 531 ? -14.109 18.718 16.577 1.00 94.50 531 ARG A C 1
ATOM 4333 O O . ARG A 1 531 ? -13.241 17.876 16.354 1.00 94.50 531 ARG A O 1
ATOM 4340 N N . LYS A 1 532 ? -14.865 19.245 15.611 1.00 93.31 532 LYS A N 1
ATOM 4341 C CA . LYS A 1 532 ? -14.795 18.824 14.197 1.00 93.31 532 LYS A CA 1
ATOM 4342 C C . LYS A 1 532 ? -13.891 19.680 13.309 1.00 93.31 532 LYS A C 1
ATOM 4344 O O . LYS A 1 532 ? -13.765 19.371 12.135 1.00 93.31 532 LYS A O 1
ATOM 4349 N N . TYR A 1 533 ? -13.243 20.705 13.853 1.00 92.00 533 TYR A N 1
ATOM 4350 C CA . TYR A 1 533 ? -12.407 21.650 13.107 1.00 92.00 533 TYR A CA 1
ATOM 4351 C C . TYR A 1 533 ? -10.947 21.613 13.575 1.00 92.00 533 TYR A C 1
ATOM 4353 O O . TYR A 1 533 ? -10.655 21.344 14.748 1.00 92.00 533 TYR A O 1
ATOM 4361 N N . GLY A 1 534 ? -10.031 21.931 12.664 1.00 88.06 534 GLY A N 1
ATOM 4362 C CA . GLY A 1 534 ? -8.596 22.042 12.921 1.00 88.06 534 GLY A CA 1
ATOM 4363 C C . GLY A 1 534 ? -7.905 22.911 11.873 1.00 88.06 534 GLY A C 1
ATOM 4364 O O . GLY A 1 534 ? -8.568 23.656 11.156 1.00 88.06 534 GLY A O 1
ATOM 4365 N N . PHE A 1 535 ? -6.573 22.876 11.826 1.00 85.12 535 PHE A N 1
ATOM 4366 C CA . PHE A 1 535 ? -5.816 23.709 10.893 1.00 85.12 535 PHE A CA 1
ATOM 4367 C C . PHE A 1 535 ? -5.719 23.039 9.520 1.00 85.12 535 PHE A C 1
ATOM 4369 O O . PHE A 1 535 ? -5.104 21.979 9.377 1.00 85.12 535 PHE A O 1
ATOM 4376 N N . GLY A 1 536 ? -6.311 23.681 8.514 1.00 87.56 536 GLY A N 1
ATOM 4377 C CA . GLY A 1 536 ? -6.369 23.172 7.149 1.00 87.56 536 GLY A CA 1
ATOM 4378 C C . GLY A 1 536 ? -7.488 22.152 6.929 1.00 87.56 536 GLY A C 1
ATOM 4379 O O . GLY A 1 536 ? -8.353 21.930 7.779 1.00 87.56 536 GLY A O 1
ATOM 4380 N N . ARG A 1 537 ? -7.469 21.529 5.754 1.00 90.81 537 ARG A N 1
ATOM 4381 C CA . ARG A 1 537 ? -8.448 20.527 5.313 1.00 90.81 537 ARG A CA 1
ATOM 4382 C C . ARG A 1 537 ? -7.743 19.210 5.017 1.00 90.81 537 ARG A C 1
ATOM 4384 O O . ARG A 1 537 ? -6.515 19.175 4.986 1.00 90.81 537 ARG A O 1
ATOM 4391 N N . GLY A 1 538 ? -8.509 18.141 4.822 1.00 89.38 538 GLY A N 1
ATOM 4392 C CA . GLY A 1 538 ? -7.981 16.920 4.221 1.00 89.38 538 GLY A CA 1
ATOM 4393 C C . GLY A 1 538 ? -7.404 17.189 2.826 1.00 89.38 538 GLY A C 1
ATOM 4394 O O . GLY A 1 538 ? -7.560 18.269 2.255 1.00 89.38 538 GLY A O 1
ATOM 4395 N N . LEU A 1 539 ? -6.726 16.196 2.276 1.00 85.12 539 LEU A N 1
ATOM 4396 C CA . LEU A 1 539 ? -6.160 16.218 0.933 1.00 85.12 539 LEU A CA 1
ATOM 4397 C C . LEU A 1 539 ? -7.018 15.351 0.009 1.00 85.12 539 LEU A C 1
ATOM 4399 O O . LEU A 1 539 ? -7.792 14.505 0.467 1.00 85.12 539 LEU A O 1
ATOM 4403 N N . SER A 1 540 ? -6.874 15.534 -1.304 1.00 86.38 540 SER A N 1
ATOM 4404 C CA . SER A 1 540 ? -7.491 14.652 -2.299 1.00 86.38 540 SER A CA 1
ATOM 4405 C C . SER A 1 540 ? -9.014 14.477 -2.106 1.00 86.38 540 SER A C 1
ATOM 4407 O O . SER A 1 540 ? -9.761 15.444 -1.929 1.00 86.38 540 SER A O 1
ATOM 4409 N N . VAL A 1 541 ? -9.476 13.225 -2.089 1.00 89.75 541 VAL A N 1
ATOM 4410 C CA . VAL A 1 541 ? -10.847 12.770 -1.825 1.00 89.75 541 VAL A CA 1
ATOM 4411 C C . VAL A 1 541 ? -11.400 13.243 -0.473 1.00 89.75 541 VAL A C 1
ATOM 4413 O O . VAL A 1 541 ? -12.616 13.351 -0.315 1.00 89.75 541 VAL A O 1
ATOM 4416 N N . LEU A 1 542 ? -10.535 13.609 0.482 1.00 92.94 542 LEU A N 1
ATOM 4417 C CA . LEU A 1 542 ? -10.910 14.151 1.792 1.00 92.94 542 LEU A CA 1
ATOM 4418 C C . LEU A 1 542 ? -10.821 15.685 1.876 1.00 92.94 542 LEU A C 1
ATOM 4420 O O . LEU A 1 542 ? -11.069 16.244 2.941 1.00 92.94 542 LEU A O 1
ATOM 4424 N N . SER A 1 543 ? -10.540 16.391 0.775 1.00 90.75 543 SER A N 1
ATOM 4425 C CA . SER A 1 543 ? -10.423 17.868 0.734 1.00 90.75 543 SER A CA 1
ATOM 4426 C C . SER A 1 543 ? -11.657 18.638 1.206 1.00 90.75 543 SER A C 1
ATOM 4428 O O . SER A 1 543 ? -11.575 19.800 1.608 1.00 90.75 543 SER A O 1
ATOM 4430 N N . HIS A 1 544 ? -12.814 17.983 1.205 1.00 92.38 544 HIS A N 1
ATOM 4431 C CA . HIS A 1 544 ? -14.059 18.537 1.714 1.00 92.38 544 HIS A CA 1
ATOM 4432 C C . HIS A 1 544 ? -14.166 18.498 3.255 1.00 92.38 544 HIS A C 1
ATOM 4434 O O . HIS A 1 544 ? -15.031 19.179 3.811 1.00 92.38 544 HIS A O 1
ATOM 4440 N N . LEU A 1 545 ? -13.294 17.756 3.949 1.00 94.44 545 LEU A N 1
ATOM 4441 C CA . LEU A 1 545 ? -13.267 17.601 5.409 1.00 94.44 545 LEU A CA 1
ATOM 4442 C C . LEU A 1 545 ? -12.237 18.525 6.061 1.00 94.44 545 LEU A C 1
ATOM 4444 O O . LEU A 1 545 ? -11.188 18.803 5.487 1.00 94.44 545 LEU A O 1
ATOM 4448 N N . ASP A 1 546 ? -12.506 18.980 7.283 1.00 94.81 546 ASP A N 1
ATOM 4449 C CA . ASP A 1 546 ? -11.500 19.673 8.094 1.00 94.81 546 ASP A CA 1
ATOM 4450 C C . ASP A 1 546 ? -10.400 18.710 8.554 1.00 94.81 546 ASP A C 1
ATOM 4452 O O . ASP A 1 546 ? -10.651 17.536 8.839 1.00 94.81 546 ASP A O 1
ATOM 4456 N N . ASN A 1 547 ? -9.181 19.220 8.720 1.00 92.88 547 ASN A N 1
ATOM 4457 C CA . ASN A 1 547 ? -8.096 18.466 9.339 1.00 92.88 547 ASN A CA 1
ATOM 4458 C C . ASN A 1 547 ? -8.298 18.386 10.862 1.00 92.88 547 ASN A C 1
ATOM 4460 O O . ASN A 1 547 ? -7.707 19.146 11.629 1.00 92.88 547 ASN A O 1
ATOM 4464 N N . SER A 1 548 ? -9.173 17.484 11.311 1.00 92.75 548 SER A N 1
ATOM 4465 C CA . SER A 1 548 ? -9.492 17.279 12.726 1.00 92.75 548 SER A CA 1
ATOM 4466 C C . SER A 1 548 ? -9.407 15.807 13.128 1.00 92.75 548 SER A C 1
ATOM 4468 O O . SER A 1 548 ? -9.663 14.905 12.329 1.00 92.75 548 SER A O 1
ATOM 4470 N N . SER A 1 549 ? -9.092 15.548 14.403 1.00 93.00 549 SER A N 1
ATOM 4471 C CA . SER A 1 549 ? -9.080 14.184 14.951 1.00 93.00 549 SER A CA 1
ATOM 4472 C C . SER A 1 549 ? -10.433 13.489 14.780 1.00 93.00 549 SER A C 1
ATOM 4474 O O . SER A 1 549 ? -10.467 12.295 14.508 1.00 93.00 549 SER A O 1
ATOM 4476 N N . TYR A 1 550 ? -11.545 14.231 14.870 1.00 95.50 550 TYR A N 1
ATOM 4477 C CA . TYR A 1 550 ? -12.884 13.686 14.645 1.00 95.50 550 TYR A CA 1
ATOM 4478 C C . TYR A 1 550 ? -13.017 13.032 13.264 1.00 95.50 550 TYR A C 1
ATOM 4480 O O . TYR A 1 550 ? -13.426 11.876 13.186 1.00 95.50 550 TYR A O 1
ATOM 4488 N N . TYR A 1 551 ? -12.648 13.734 12.184 1.00 96.00 551 TYR A N 1
ATOM 4489 C CA . TYR A 1 551 ? -12.786 13.189 10.829 1.00 96.00 551 TYR A CA 1
ATOM 4490 C C . TYR A 1 551 ? -11.790 12.063 10.541 1.00 96.00 551 TYR A C 1
ATOM 4492 O O . TYR A 1 551 ? -12.152 11.104 9.861 1.00 96.00 551 TYR A O 1
ATOM 4500 N N . LYS A 1 552 ? -10.586 12.110 11.127 1.00 95.19 552 LYS A N 1
ATOM 4501 C CA . LYS A 1 552 ? -9.629 10.991 11.075 1.00 95.19 552 LYS A CA 1
ATOM 4502 C C . LYS A 1 552 ? -10.222 9.720 11.697 1.00 95.19 552 LYS A C 1
ATOM 4504 O O . LYS A 1 552 ? -10.191 8.659 11.079 1.00 95.19 552 LYS A O 1
ATOM 4509 N N . TYR A 1 553 ? -10.839 9.828 12.875 1.00 96.25 553 TYR A N 1
ATOM 4510 C CA . TYR A 1 553 ? -11.476 8.689 13.547 1.00 96.25 553 TYR A CA 1
ATOM 4511 C C . TYR A 1 553 ? -12.767 8.228 12.857 1.00 96.25 553 TYR A C 1
ATOM 4513 O O . TYR A 1 553 ? -13.036 7.031 12.798 1.00 96.25 553 TYR A O 1
ATOM 4521 N N . GLU A 1 554 ? -13.549 9.145 12.282 1.00 97.19 554 GLU A N 1
ATOM 4522 C CA . GLU A 1 554 ? -14.721 8.798 11.466 1.00 97.19 554 GLU A CA 1
ATOM 4523 C C . GLU A 1 554 ? -14.330 7.984 10.221 1.00 97.19 554 GLU A C 1
ATOM 4525 O O . GLU A 1 554 ? -14.979 6.982 9.903 1.00 97.19 554 GLU A O 1
ATOM 4530 N N . MET A 1 555 ? -13.235 8.367 9.556 1.00 97.62 555 MET A N 1
ATOM 4531 C CA . MET A 1 555 ? -12.659 7.607 8.446 1.00 97.62 555 MET A CA 1
ATOM 4532 C C . MET A 1 555 ? -12.104 6.254 8.900 1.00 97.62 555 MET A C 1
ATOM 4534 O O . MET A 1 555 ? -12.395 5.248 8.254 1.00 97.62 555 MET A O 1
ATOM 4538 N N . GLN A 1 556 ? -11.383 6.201 10.026 1.00 97.50 556 GLN A N 1
ATOM 4539 C CA . GLN A 1 556 ? -10.837 4.958 10.590 1.00 97.50 556 GLN A CA 1
ATOM 4540 C C . GLN A 1 556 ? -11.952 3.940 10.850 1.00 97.50 556 GLN A C 1
ATOM 4542 O O . GLN A 1 556 ? -11.901 2.805 10.376 1.00 97.50 556 GLN A O 1
ATOM 4547 N N . GLN A 1 557 ? -13.006 4.372 11.541 1.00 98.00 557 GLN A N 1
ATOM 4548 C CA . GLN A 1 557 ? -14.157 3.532 11.856 1.00 98.00 557 GLN A CA 1
ATOM 4549 C C . GLN A 1 557 ? -14.929 3.123 10.593 1.00 98.00 557 GLN A C 1
ATOM 4551 O O . GLN A 1 557 ? -15.354 1.972 10.480 1.00 98.00 557 GLN A O 1
ATOM 4556 N N . SER A 1 558 ? -15.052 4.014 9.601 1.00 98.25 558 SER A N 1
ATOM 4557 C CA . SER A 1 558 ? -15.646 3.675 8.300 1.00 98.25 558 SER A CA 1
ATOM 4558 C C . SER A 1 558 ? -14.845 2.591 7.566 1.00 98.25 558 SER A C 1
ATOM 4560 O O . SER A 1 558 ? -15.440 1.653 7.033 1.00 98.25 558 SER A O 1
ATOM 4562 N N . PHE A 1 559 ? -13.511 2.659 7.584 1.00 98.00 559 PHE A N 1
ATOM 4563 C CA . PHE A 1 559 ? -12.639 1.623 7.022 1.00 98.00 559 PHE A CA 1
ATOM 4564 C C . PHE A 1 559 ? -12.811 0.280 7.740 1.00 98.00 559 PHE A C 1
ATOM 4566 O O . PHE A 1 559 ? -13.010 -0.750 7.096 1.00 98.00 559 PHE A O 1
ATOM 4573 N N . TYR A 1 560 ? -12.800 0.280 9.075 1.00 98.31 560 TYR A N 1
ATOM 4574 C CA . TYR A 1 560 ? -12.991 -0.939 9.863 1.00 98.31 560 TYR A CA 1
ATOM 4575 C C . TYR A 1 560 ? -14.356 -1.578 9.613 1.00 98.31 560 TYR A C 1
ATOM 4577 O O . TYR A 1 560 ? -14.434 -2.786 9.388 1.00 98.31 560 TYR A O 1
ATOM 4585 N N . LYS A 1 561 ? -15.424 -0.772 9.559 1.00 98.25 561 LYS A N 1
ATOM 4586 C CA . LYS A 1 561 ? -16.765 -1.234 9.182 1.00 98.25 561 LYS A CA 1
ATOM 4587 C C . LYS A 1 561 ? -16.768 -1.864 7.790 1.00 98.25 561 LYS A C 1
ATOM 4589 O O . LYS A 1 561 ? -17.308 -2.956 7.637 1.00 98.25 561 LYS A O 1
ATOM 4594 N N . TYR A 1 562 ? -16.138 -1.220 6.804 1.00 97.75 562 TYR A N 1
ATOM 4595 C CA . TYR A 1 562 ? -16.028 -1.760 5.448 1.00 97.75 562 TYR A CA 1
ATOM 4596 C C . TYR A 1 562 ? -15.368 -3.146 5.441 1.00 97.75 562 TYR A C 1
ATOM 4598 O O . TYR A 1 562 ? -15.932 -4.089 4.892 1.00 97.75 562 TYR A O 1
ATOM 4606 N N . ILE A 1 563 ? -14.220 -3.303 6.105 1.00 96.75 563 ILE A N 1
ATOM 4607 C CA . ILE A 1 563 ? -13.492 -4.578 6.157 1.00 96.75 563 ILE A CA 1
ATOM 4608 C C . ILE A 1 563 ? -14.315 -5.659 6.883 1.00 96.75 563 ILE A C 1
ATOM 4610 O O . ILE A 1 563 ? -14.471 -6.770 6.369 1.00 96.75 563 ILE A O 1
ATOM 4614 N N . LEU A 1 564 ? -14.879 -5.339 8.054 1.00 96.88 564 LEU A N 1
ATOM 4615 C CA . LEU A 1 564 ? -15.688 -6.260 8.862 1.00 96.88 564 LEU A CA 1
ATOM 4616 C C . LEU A 1 564 ? -16.923 -6.774 8.107 1.00 96.88 564 LEU A C 1
ATOM 4618 O O . LEU A 1 564 ? -17.202 -7.976 8.117 1.00 96.88 564 LEU A O 1
ATOM 4622 N N . GLU A 1 565 ? -17.634 -5.893 7.406 1.00 96.50 565 GLU A N 1
ATOM 4623 C CA . GLU A 1 565 ? -18.832 -6.268 6.649 1.00 96.50 565 GLU A CA 1
ATOM 4624 C C . GLU A 1 565 ? -18.495 -7.032 5.369 1.00 96.50 565 GLU A C 1
ATOM 4626 O O . GLU A 1 565 ? -19.177 -8.002 5.041 1.00 96.50 565 GLU A O 1
ATOM 4631 N N . LYS A 1 566 ? -17.424 -6.648 4.661 1.00 91.38 566 LYS A N 1
ATOM 4632 C CA . LYS A 1 566 ? -17.032 -7.293 3.399 1.00 91.38 566 LYS A CA 1
ATOM 4633 C C . LYS A 1 566 ? -16.401 -8.668 3.591 1.00 91.38 566 LYS A C 1
ATOM 4635 O O . LYS A 1 566 ? -16.666 -9.557 2.786 1.00 91.38 566 LYS A O 1
ATOM 4640 N N . ARG A 1 567 ? -15.558 -8.848 4.615 1.00 92.69 567 ARG A N 1
ATOM 4641 C CA . ARG A 1 567 ? -14.731 -10.062 4.766 1.00 92.69 567 ARG A CA 1
ATOM 4642 C C . ARG A 1 567 ? -15.085 -10.936 5.956 1.00 92.69 567 ARG A C 1
ATOM 4644 O O . ARG A 1 567 ? -14.883 -12.145 5.889 1.00 92.69 567 ARG A O 1
ATOM 4651 N N . TYR A 1 568 ? -15.617 -10.358 7.029 1.00 93.06 568 TYR A N 1
ATOM 4652 C CA . TYR A 1 568 ? -15.873 -11.093 8.271 1.00 93.06 568 TYR A CA 1
ATOM 4653 C C . TYR A 1 568 ? -17.351 -11.433 8.477 1.00 93.06 568 TYR A C 1
ATOM 4655 O O . TYR A 1 568 ? -17.676 -12.130 9.437 1.00 93.06 568 TYR A O 1
ATOM 4663 N N . ASN A 1 569 ? -18.237 -10.987 7.575 1.00 93.00 569 ASN A N 1
ATOM 4664 C CA . ASN A 1 569 ? -19.689 -11.148 7.692 1.00 93.00 569 ASN A CA 1
ATOM 4665 C C . ASN A 1 569 ? -20.220 -10.598 9.034 1.00 93.00 569 ASN A C 1
ATOM 4667 O O . ASN A 1 569 ? -21.067 -11.207 9.689 1.00 93.00 569 ASN A O 1
ATOM 4671 N N . MET A 1 570 ? -19.661 -9.463 9.474 1.00 96.69 570 MET A N 1
ATOM 4672 C CA . MET A 1 570 ? -20.006 -8.797 10.731 1.00 96.69 570 MET A CA 1
ATOM 4673 C C . MET A 1 570 ? -20.702 -7.465 10.441 1.00 96.69 570 MET A C 1
ATOM 4675 O O . MET A 1 570 ? -20.033 -6.464 10.202 1.00 96.69 570 MET A O 1
ATOM 4679 N N . THR A 1 571 ? -22.037 -7.442 10.486 1.00 97.81 571 THR A N 1
ATOM 4680 C CA . THR A 1 571 ? -22.836 -6.219 10.291 1.00 97.81 571 THR A CA 1
ATOM 4681 C C . THR A 1 571 ? -22.603 -5.224 11.426 1.00 97.81 571 THR A C 1
ATOM 4683 O O . THR A 1 571 ? -22.912 -5.515 12.584 1.00 97.81 571 THR A O 1
ATOM 4686 N N . ILE A 1 572 ? -22.092 -4.031 11.116 1.00 97.94 572 ILE A N 1
ATOM 4687 C CA . ILE A 1 572 ? -21.826 -2.970 12.094 1.00 97.94 572 ILE A CA 1
ATOM 4688 C C . ILE A 1 572 ? -22.994 -1.988 12.105 1.00 97.94 572 ILE A C 1
ATOM 4690 O O . ILE A 1 572 ? -23.156 -1.158 11.210 1.00 97.94 572 ILE A O 1
ATOM 4694 N N . SER A 1 573 ? -23.797 -2.056 13.161 1.00 96.62 573 SER A N 1
ATOM 4695 C CA . SER A 1 573 ? -24.999 -1.234 13.339 1.00 96.62 573 SER A CA 1
ATOM 4696 C C . SER A 1 573 ? -24.743 0.121 14.010 1.00 96.62 573 SER A C 1
ATOM 4698 O O . SER A 1 573 ? -25.596 1.005 13.958 1.00 96.62 573 SER A O 1
ATOM 4700 N N . SER A 1 574 ? -23.606 0.289 14.691 1.00 97.00 574 SER A N 1
ATOM 4701 C CA . SER A 1 574 ? -23.219 1.550 15.330 1.00 97.00 574 SER A CA 1
ATOM 4702 C C . SER A 1 574 ? -21.706 1.621 15.502 1.00 97.00 574 SER A C 1
ATOM 4704 O O . SER A 1 574 ? -21.084 0.619 15.849 1.00 97.00 574 SER A O 1
ATOM 4706 N N . MET A 1 575 ? -21.151 2.816 15.307 1.00 98.06 575 MET A N 1
ATOM 4707 C CA . MET A 1 575 ? -19.746 3.155 15.540 1.00 98.06 575 MET A CA 1
ATOM 4708 C C . MET A 1 575 ? -19.700 4.249 16.610 1.00 98.06 575 MET A C 1
ATOM 4710 O O . MET A 1 575 ? -20.413 5.253 16.498 1.00 98.06 575 MET A O 1
ATOM 4714 N N . ILE A 1 576 ? -18.944 4.034 17.684 1.00 97.94 576 ILE A N 1
ATOM 4715 C CA . ILE A 1 576 ? -18.932 4.921 18.852 1.00 97.94 576 ILE A CA 1
ATOM 4716 C C . ILE A 1 576 ? -17.488 5.178 19.270 1.00 97.94 576 ILE A C 1
ATOM 4718 O O . ILE A 1 576 ? -16.748 4.237 19.532 1.00 97.94 576 ILE A O 1
ATOM 4722 N N . LEU A 1 577 ? -17.118 6.451 19.401 1.00 98.12 577 LEU A N 1
ATOM 4723 C CA . LEU A 1 577 ? -15.896 6.833 20.102 1.00 98.12 577 LEU A CA 1
ATOM 4724 C C . LEU A 1 577 ? -16.225 7.058 21.575 1.00 98.12 577 LEU A C 1
ATOM 4726 O O . LEU A 1 577 ? -17.198 7.751 21.895 1.00 98.12 577 LEU A O 1
ATOM 4730 N N . VAL A 1 578 ? -15.407 6.510 22.464 1.00 98.06 578 VAL A N 1
ATOM 4731 C CA . VAL A 1 578 ? -15.509 6.723 23.909 1.00 98.06 578 VAL A CA 1
ATOM 4732 C C . VAL A 1 578 ? -14.263 7.466 24.363 1.00 98.06 578 VAL A C 1
ATOM 4734 O O . VAL A 1 578 ? -13.152 6.947 24.284 1.00 98.06 578 VAL A O 1
ATOM 4737 N N . VAL A 1 579 ? -14.448 8.707 24.810 1.00 97.50 579 VAL A N 1
ATOM 4738 C CA . VAL A 1 579 ? -13.346 9.581 25.214 1.00 97.50 579 VAL A CA 1
ATOM 4739 C C . VAL A 1 579 ? -13.107 9.438 26.709 1.00 97.50 579 VAL A C 1
ATOM 4741 O O . VAL A 1 579 ? -13.988 9.738 27.518 1.00 97.50 579 VAL A O 1
ATOM 4744 N N . LEU A 1 580 ? -11.904 8.985 27.054 1.00 96.38 580 LEU A N 1
ATOM 4745 C CA . LEU A 1 580 ? -11.456 8.692 28.412 1.00 96.38 580 LEU A CA 1
ATOM 4746 C C . LEU A 1 580 ? -10.228 9.559 28.693 1.00 96.38 580 LEU A C 1
ATOM 4748 O O . LEU A 1 580 ? -9.155 9.326 28.137 1.00 96.38 580 LEU A O 1
ATOM 4752 N N . TYR A 1 581 ? -10.382 10.608 29.497 1.00 94.81 581 TYR A N 1
ATOM 4753 C CA . TYR A 1 581 ? -9.282 11.524 29.784 1.00 94.81 581 TYR A CA 1
ATOM 4754 C C . TYR A 1 581 ? -9.313 11.987 31.249 1.00 94.81 581 TYR A C 1
ATOM 4756 O O . TYR A 1 581 ? -10.365 12.441 31.695 1.00 94.81 581 TYR A O 1
ATOM 4764 N N . PRO A 1 582 ? -8.183 11.945 31.987 1.00 92.00 582 PRO A N 1
ATOM 4765 C CA . PRO A 1 582 ? -8.156 12.176 33.438 1.00 92.00 582 PRO A CA 1
ATOM 4766 C C . PRO A 1 582 ? -8.697 13.516 33.937 1.00 92.00 582 PRO A C 1
ATOM 4768 O O . PRO A 1 582 ? -9.054 13.625 35.101 1.00 92.00 582 PRO A O 1
ATOM 4771 N N . THR A 1 583 ? -8.707 14.554 33.096 1.00 90.00 583 THR A N 1
ATOM 4772 C CA . THR A 1 583 ? -9.194 15.887 33.495 1.00 90.00 583 THR A CA 1
ATOM 4773 C C . THR A 1 583 ? -10.700 16.057 33.315 1.00 90.00 583 THR A C 1
ATOM 4775 O O . THR A 1 583 ? -11.202 17.154 33.529 1.00 90.00 583 THR A O 1
ATOM 4778 N N . TYR A 1 584 ? -11.409 15.033 32.840 1.00 90.25 584 TYR A N 1
ATOM 4779 C CA . TYR A 1 584 ? -12.862 15.047 32.739 1.00 90.25 584 TYR A CA 1
ATOM 4780 C C . TYR A 1 584 ? -13.468 14.299 33.926 1.00 90.25 584 TYR A C 1
ATOM 4782 O O . TYR A 1 584 ? -13.032 13.198 34.250 1.00 90.25 584 TYR A O 1
ATOM 4790 N N . ASP A 1 585 ? -14.521 14.860 34.522 1.00 87.19 585 ASP A N 1
ATOM 4791 C CA . ASP A 1 585 ? -15.231 14.225 35.643 1.00 87.19 585 ASP A CA 1
ATOM 4792 C C . ASP A 1 585 ? -15.902 12.900 35.233 1.00 87.19 585 ASP A C 1
ATOM 4794 O O . ASP A 1 585 ? -16.112 11.999 36.057 1.00 87.19 585 ASP A O 1
ATOM 4798 N N . ASN A 1 586 ? -16.240 12.769 33.943 1.00 92.44 586 ASN A N 1
ATOM 4799 C CA . ASN A 1 586 ? -16.880 11.592 33.369 1.00 92.44 586 ASN A CA 1
ATOM 4800 C C . ASN A 1 586 ? -16.445 11.320 31.915 1.00 92.44 586 ASN A C 1
ATOM 4802 O O . ASN A 1 586 ? -15.799 12.153 31.279 1.00 92.44 586 ASN A O 1
ATOM 4806 N N . TYR A 1 587 ? -16.795 10.142 31.387 1.00 95.81 587 TYR A N 1
ATOM 4807 C CA . TYR A 1 587 ? -16.559 9.783 29.986 1.00 95.81 587 TYR A CA 1
ATOM 4808 C C . TYR A 1 587 ? -17.447 10.591 29.032 1.00 95.81 587 TYR A C 1
ATOM 4810 O O . TYR A 1 587 ? -18.573 10.963 29.364 1.00 95.81 587 TYR A O 1
ATOM 4818 N N . PHE A 1 588 ? -16.970 10.786 27.800 1.00 96.88 588 PHE A N 1
ATOM 4819 C CA . PHE A 1 588 ? -17.799 11.284 26.700 1.00 96.88 588 PHE A CA 1
ATOM 4820 C C . PHE A 1 588 ? -18.024 10.192 25.662 1.00 96.88 588 PHE A C 1
ATOM 4822 O O . PHE A 1 588 ? -17.149 9.369 25.404 1.00 96.88 588 PHE A O 1
ATOM 4829 N N . THR A 1 589 ? -19.199 10.204 25.031 1.00 96.44 589 THR A N 1
ATOM 4830 C CA . THR A 1 589 ? -19.500 9.320 23.898 1.00 96.44 589 THR A CA 1
ATOM 4831 C C . THR A 1 589 ? -19.799 10.146 22.664 1.00 96.44 589 THR A C 1
ATOM 4833 O O . THR A 1 589 ? -20.599 11.077 22.715 1.00 96.44 589 THR A O 1
ATOM 4836 N N . ILE A 1 590 ? -19.180 9.782 21.548 1.00 97.06 590 ILE A N 1
ATOM 4837 C CA . ILE A 1 590 ? -19.442 10.373 20.242 1.00 97.06 590 ILE A CA 1
ATOM 4838 C C . ILE A 1 590 ? -19.970 9.258 19.350 1.00 97.06 590 ILE A C 1
ATOM 4840 O O . ILE A 1 590 ? -19.230 8.357 18.956 1.00 97.06 590 ILE A O 1
ATOM 4844 N N . LYS A 1 591 ? -21.259 9.312 19.013 1.00 96.38 591 LYS A N 1
ATOM 4845 C CA . LYS A 1 591 ? -21.824 8.423 17.997 1.00 96.38 591 LYS A CA 1
ATOM 4846 C C . LYS A 1 591 ? -21.436 8.944 16.615 1.00 96.38 591 LYS A C 1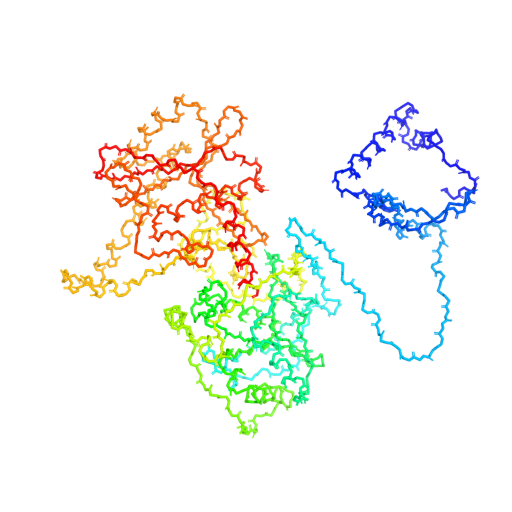
ATOM 4848 O O . LYS A 1 591 ? -21.759 10.080 16.269 1.00 96.38 591 LYS A O 1
ATOM 4853 N N . LEU A 1 592 ? -20.750 8.116 15.835 1.00 95.19 592 LEU A N 1
ATOM 4854 C CA . LEU A 1 592 ? -20.407 8.430 14.454 1.00 95.19 592 LEU A CA 1
ATOM 4855 C C . LEU A 1 592 ? -21.583 8.036 13.562 1.00 95.19 592 LEU A C 1
ATOM 4857 O O . LEU A 1 592 ? -21.937 6.861 13.462 1.00 95.19 592 LEU A O 1
ATOM 4861 N N . SER A 1 593 ? -22.224 9.036 12.964 1.00 81.12 593 SER A N 1
ATOM 4862 C CA . SER A 1 593 ? -23.448 8.842 12.179 1.00 81.12 593 SER A CA 1
ATOM 4863 C C . SER A 1 593 ? -23.181 8.637 10.689 1.00 81.12 593 SER A C 1
ATOM 4865 O O . SER A 1 593 ? -24.032 8.085 9.998 1.00 81.12 593 SER A O 1
ATOM 4867 N N . ASN A 1 594 ? -22.014 9.056 10.192 1.00 89.12 594 ASN A N 1
ATOM 4868 C CA . ASN A 1 594 ? -21.688 8.995 8.773 1.00 89.12 594 ASN A CA 1
ATOM 4869 C C . ASN A 1 594 ? -20.804 7.782 8.485 1.00 89.12 594 ASN A C 1
ATOM 4871 O O . ASN A 1 594 ? -19.681 7.692 8.975 1.00 89.12 594 ASN A O 1
ATOM 4875 N N . TYR A 1 595 ? -21.307 6.860 7.664 1.00 95.19 595 TYR A N 1
ATOM 4876 C CA . TYR A 1 595 ? -20.498 5.797 7.077 1.00 95.19 595 TYR A CA 1
ATOM 4877 C C . TYR A 1 595 ? -19.965 6.254 5.716 1.00 95.19 595 TYR A C 1
ATOM 4879 O O . TYR A 1 595 ? -20.731 6.410 4.765 1.00 95.19 595 TYR A O 1
ATOM 4887 N N . ARG A 1 596 ? -18.650 6.467 5.625 1.00 95.56 596 ARG A N 1
ATOM 4888 C CA . ARG A 1 596 ? -17.971 7.032 4.446 1.00 95.56 596 ARG A CA 1
ATOM 4889 C C . ARG A 1 596 ? -17.504 5.967 3.458 1.00 95.56 596 ARG A C 1
ATOM 4891 O O . ARG A 1 596 ? -16.333 5.893 3.104 1.00 95.56 596 ARG A O 1
ATOM 4898 N N . GLU A 1 597 ? -18.414 5.088 3.037 1.00 95.31 597 GLU A N 1
ATOM 4899 C CA . GLU A 1 597 ? -18.064 3.967 2.148 1.00 95.31 597 GLU A CA 1
ATOM 4900 C C . GLU A 1 597 ? -17.442 4.437 0.825 1.00 95.31 597 GLU A C 1
ATOM 4902 O O . GLU A 1 597 ? -16.551 3.775 0.290 1.00 95.31 597 GLU A O 1
ATOM 4907 N N . LYS A 1 598 ? -17.908 5.571 0.290 1.00 94.19 598 LYS A N 1
ATOM 4908 C CA . LYS A 1 598 ? -17.407 6.119 -0.972 1.00 94.19 598 LYS A CA 1
ATOM 4909 C C . LYS A 1 598 ? -15.940 6.524 -0.837 1.00 94.19 598 LYS A C 1
ATOM 4911 O O . LYS A 1 598 ? -15.120 6.058 -1.620 1.00 94.19 598 LYS A O 1
ATOM 4916 N N . GLU A 1 599 ? -15.613 7.331 0.165 1.00 95.50 599 GLU A N 1
ATOM 4917 C CA . GLU A 1 599 ? -14.252 7.799 0.422 1.00 95.50 599 GLU A CA 1
ATOM 4918 C C . GLU A 1 599 ? -13.316 6.632 0.753 1.00 95.50 599 GLU A C 1
ATOM 4920 O O . GLU A 1 599 ? -12.198 6.598 0.255 1.00 95.50 599 GLU A O 1
ATOM 4925 N N . VAL A 1 600 ? -13.784 5.627 1.507 1.00 96.56 600 VAL A N 1
ATOM 4926 C CA . VAL A 1 600 ? -13.022 4.387 1.758 1.00 96.56 600 VAL A CA 1
ATOM 4927 C C . VAL A 1 600 ? -12.640 3.699 0.443 1.00 96.56 600 VAL A C 1
ATOM 4929 O O . VAL A 1 600 ? -11.477 3.357 0.249 1.00 96.56 600 VAL A O 1
ATOM 4932 N N . LYS A 1 601 ? -13.589 3.521 -0.486 1.00 93.44 601 LYS A N 1
ATOM 4933 C CA . LYS A 1 601 ? -13.311 2.899 -1.795 1.00 93.44 601 LYS A CA 1
ATOM 4934 C C . LYS A 1 601 ? -12.360 3.730 -2.650 1.00 93.44 601 LYS A C 1
ATOM 4936 O O . LYS A 1 601 ? -11.511 3.163 -3.326 1.00 93.44 601 LYS A O 1
ATOM 4941 N N . GLU A 1 602 ? -12.500 5.053 -2.634 1.00 91.56 602 GLU A N 1
ATOM 4942 C CA . GLU A 1 602 ? -11.618 5.937 -3.399 1.00 91.56 602 GLU A CA 1
ATOM 4943 C C . GLU A 1 602 ? -10.190 5.957 -2.829 1.00 91.56 602 GLU A C 1
ATOM 4945 O O . GLU A 1 602 ? -9.240 5.934 -3.608 1.00 91.56 602 GLU A O 1
ATOM 4950 N N . ILE A 1 603 ? -10.027 5.917 -1.500 1.00 93.44 603 ILE A N 1
ATOM 4951 C CA . ILE A 1 603 ? -8.717 5.767 -0.846 1.00 93.44 603 ILE A CA 1
ATOM 4952 C C . ILE A 1 603 ? -8.076 4.427 -1.220 1.00 93.44 603 ILE A C 1
ATOM 4954 O O . ILE A 1 603 ? -6.903 4.411 -1.580 1.00 93.44 603 ILE A O 1
ATOM 4958 N N . ILE A 1 604 ? -8.834 3.323 -1.189 1.00 93.00 604 ILE A N 1
ATOM 4959 C CA . ILE A 1 604 ? -8.337 2.001 -1.612 1.00 93.00 604 ILE A CA 1
ATOM 4960 C C . ILE A 1 604 ? -7.848 2.042 -3.067 1.00 93.00 604 ILE A C 1
ATOM 4962 O O . ILE A 1 604 ? -6.771 1.539 -3.358 1.00 93.00 604 ILE A O 1
ATOM 4966 N N . GLU A 1 605 ? -8.595 2.668 -3.980 1.00 89.06 605 GLU A N 1
ATOM 4967 C CA . GLU A 1 605 ? -8.194 2.754 -5.392 1.00 89.06 605 GLU A CA 1
ATOM 4968 C C . GLU A 1 605 ? -6.919 3.592 -5.593 1.00 89.06 605 GLU A C 1
ATOM 4970 O O . GLU A 1 605 ? -6.076 3.246 -6.422 1.00 89.06 605 GLU A O 1
ATOM 4975 N N . ILE A 1 606 ? -6.758 4.686 -4.837 1.00 88.69 606 ILE A N 1
ATOM 4976 C CA . ILE A 1 606 ? -5.527 5.491 -4.858 1.00 88.69 606 ILE A CA 1
ATOM 4977 C C . ILE A 1 606 ? -4.360 4.669 -4.303 1.00 88.69 606 ILE A C 1
ATOM 4979 O O . ILE A 1 606 ? -3.316 4.592 -4.948 1.00 88.69 606 ILE A O 1
ATOM 4983 N N . HIS A 1 607 ? -4.551 3.994 -3.168 1.00 91.00 607 HIS A N 1
ATOM 4984 C CA . HIS A 1 607 ? -3.543 3.128 -2.559 1.00 91.00 607 HIS A CA 1
ATOM 4985 C C . HIS A 1 607 ? -3.090 2.006 -3.505 1.00 91.00 607 HIS A C 1
ATOM 4987 O O . HIS A 1 607 ? -1.898 1.834 -3.747 1.00 91.00 607 HIS A O 1
ATOM 4993 N N . ASP A 1 608 ? -4.035 1.306 -4.135 1.00 89.00 608 ASP A N 1
ATOM 4994 C CA . ASP A 1 608 ? -3.773 0.257 -5.124 1.00 89.00 608 ASP A CA 1
ATOM 4995 C C . ASP A 1 608 ? -2.997 0.753 -6.349 1.00 89.00 608 ASP A C 1
ATOM 4997 O O . ASP A 1 608 ? -2.381 -0.055 -7.049 1.00 89.00 608 ASP A O 1
ATOM 5001 N N . ARG A 1 609 ? -3.085 2.048 -6.677 1.00 85.38 609 ARG A N 1
ATOM 5002 C CA . ARG A 1 609 ? -2.292 2.664 -7.746 1.00 85.38 609 ARG A CA 1
ATOM 5003 C C . ARG A 1 609 ? -0.862 2.922 -7.282 1.00 85.38 609 ARG A C 1
ATOM 5005 O O . ARG A 1 609 ? 0.042 2.589 -8.035 1.00 85.38 609 ARG A O 1
ATOM 5012 N N . MET A 1 610 ? -0.689 3.447 -6.070 1.00 83.62 610 MET A N 1
ATOM 5013 C CA . MET A 1 610 ? 0.621 3.773 -5.484 1.00 83.62 610 MET A CA 1
ATOM 5014 C C . MET A 1 610 ? 1.454 2.551 -5.117 1.00 83.62 610 MET A C 1
ATOM 5016 O O . MET A 1 610 ? 2.673 2.613 -5.084 1.00 83.62 610 MET A O 1
ATOM 5020 N N . LEU A 1 611 ? 0.797 1.434 -4.824 1.00 81.69 611 LEU A N 1
ATOM 5021 C CA . LEU A 1 611 ? 1.462 0.195 -4.446 1.00 81.69 611 LEU A CA 1
ATOM 5022 C C . LEU A 1 611 ? 2.165 -0.527 -5.616 1.00 81.69 611 LEU A C 1
ATOM 5024 O O . LEU A 1 611 ? 2.873 -1.512 -5.375 1.00 81.69 611 LEU A O 1
ATOM 5028 N N . LYS A 1 612 ? 1.875 -0.143 -6.863 1.00 70.56 612 LYS A N 1
ATOM 5029 C CA . LYS A 1 612 ? 2.311 -0.861 -8.069 1.00 70.56 612 LYS A CA 1
ATOM 5030 C C . LYS A 1 612 ? 3.795 -0.769 -8.330 1.00 70.56 612 LYS A C 1
ATOM 5032 O O . LYS A 1 612 ? 4.492 0.079 -7.756 1.00 70.56 612 LYS A O 1
#